Protein AF-0000000071563799 (afdb_homodimer)

Structure (mmCIF, N/CA/C/O backbone):
data_AF-0000000071563799-model_v1
#
loop_
_entity.id
_entity.type
_entity.pdbx_description
1 polymer 'Trans-aconitate methyltransferase'
#
loop_
_atom_site.group_PDB
_atom_site.id
_atom_site.type_symbol
_atom_site.label_atom_id
_atom_site.label_alt_id
_atom_site.label_comp_id
_atom_site.label_asym_id
_atom_site.label_entity_id
_atom_site.label_seq_id
_atom_site.pdbx_PDB_ins_code
_atom_site.Cartn_x
_atom_site.Cartn_y
_atom_site.Cartn_z
_atom_site.occupancy
_atom_site.B_iso_or_equiv
_atom_site.auth_seq_id
_atom_site.auth_comp_id
_atom_site.auth_asym_id
_atom_site.auth_atom_id
_atom_site.pdbx_PDB_model_num
ATOM 1 N N . MET A 1 1 ? 6.859 -12.648 21.109 1 22.45 1 MET A N 1
ATOM 2 C CA . MET A 1 1 ? 6.242 -11.336 21.266 1 22.45 1 MET A CA 1
ATOM 3 C C . MET A 1 1 ? 4.777 -11.367 20.828 1 22.45 1 MET A C 1
ATOM 5 O O . MET A 1 1 ? 4.457 -11.844 19.734 1 22.45 1 MET A O 1
ATOM 9 N N . ALA A 1 2 ? 3.803 -11.336 21.734 1 27.86 2 ALA A N 1
ATOM 10 C CA . ALA A 1 2 ? 2.375 -11.633 21.719 1 27.86 2 ALA A CA 1
ATOM 11 C C . ALA A 1 2 ? 1.639 -10.758 20.703 1 27.86 2 ALA A C 1
ATOM 13 O O . ALA A 1 2 ? 1.977 -9.586 20.531 1 27.86 2 ALA A O 1
ATOM 14 N N . TRP A 1 3 ? 1.151 -11.242 19.734 1 32.12 3 TRP A N 1
ATOM 15 C CA . TRP A 1 3 ? 0.024 -10.609 19.047 1 32.12 3 TRP A CA 1
ATOM 16 C C . TRP A 1 3 ? -0.767 -9.727 20.016 1 32.12 3 TRP A C 1
ATOM 18 O O . TRP A 1 3 ? -1.278 -10.211 21.031 1 32.12 3 TRP A O 1
ATOM 28 N N . ASP A 1 4 ? -0.313 -8.523 20.297 1 32.59 4 ASP A N 1
ATOM 29 C CA . ASP A 1 4 ? -1.043 -7.695 21.25 1 32.59 4 ASP A CA 1
ATOM 30 C C . ASP A 1 4 ? -2.455 -7.395 20.75 1 32.59 4 ASP A C 1
ATOM 32 O O . ASP A 1 4 ? -2.627 -6.695 19.75 1 32.59 4 ASP A O 1
ATOM 36 N N . PRO A 1 5 ? -3.4 -7.957 21.125 1 37.56 5 PRO A N 1
ATOM 37 C CA . PRO A 1 5 ? -4.82 -7.773 20.812 1 37.56 5 PRO A CA 1
ATOM 38 C C . PRO A 1 5 ? -5.234 -6.305 20.797 1 37.56 5 PRO A C 1
ATOM 40 O O . PRO A 1 5 ? -6.188 -5.938 20.094 1 37.56 5 PRO A O 1
ATOM 43 N N . ALA A 1 6 ? -4.668 -5.547 21.656 1 36.84 6 ALA A N 1
ATOM 44 C CA . ALA A 1 6 ? -5.129 -4.164 21.688 1 36.84 6 ALA A CA 1
ATOM 45 C C . ALA A 1 6 ? -4.91 -3.484 20.328 1 36.84 6 ALA A C 1
ATOM 47 O O . ALA A 1 6 ? -5.75 -2.701 19.875 1 36.84 6 ALA A O 1
ATOM 48 N N . ILE A 1 7 ? -3.756 -3.646 19.703 1 42.25 7 ILE A N 1
ATOM 49 C CA . ILE A 1 7 ? -3.537 -3.154 18.359 1 42.25 7 ILE A CA 1
ATOM 50 C C . ILE A 1 7 ? -4.551 -3.789 17.406 1 42.25 7 ILE A C 1
ATOM 52 O O . ILE A 1 7 ? -5.047 -3.131 16.484 1 42.25 7 ILE A O 1
ATOM 56 N N . TYR A 1 8 ? -4.98 -4.918 17.766 1 41.75 8 TYR A N 1
ATOM 57 C CA . TYR A 1 8 ? -5.957 -5.645 16.953 1 41.75 8 TYR A CA 1
ATOM 58 C C . TYR A 1 8 ? -7.309 -4.941 16.969 1 41.75 8 TYR A C 1
ATOM 60 O O . TYR A 1 8 ? -7.98 -4.859 15.945 1 41.75 8 TYR A O 1
ATOM 68 N N . SER A 1 9 ? -7.621 -4.445 18.125 1 43.47 9 SER A N 1
ATOM 69 C CA . SER A 1 9 ? -8.914 -3.771 18.156 1 43.47 9 SER A CA 1
ATOM 70 C C . SER A 1 9 ? -8.875 -2.482 17.344 1 43.47 9 SER A C 1
ATOM 72 O O . SER A 1 9 ? -9.875 -2.107 16.719 1 43.47 9 SER A O 1
ATOM 74 N N . ALA A 1 10 ? -7.812 -1.861 17.422 1 42.09 10 ALA A N 1
ATOM 75 C CA . ALA A 1 10 ? -7.648 -0.657 16.609 1 42.09 10 ALA A CA 1
ATOM 76 C C . ALA A 1 10 ? -7.703 -0.987 15.125 1 42.09 10 ALA A C 1
ATOM 78 O O . ALA A 1 10 ? -8.219 -0.2 14.328 1 42.09 10 ALA A O 1
ATOM 79 N N . PHE A 1 11 ? -7.383 -2.242 14.828 1 46.34 11 PHE A N 1
ATOM 80 C CA . PHE A 1 11 ? -7.387 -2.676 13.438 1 46.34 11 PHE A CA 1
ATOM 81 C C . PHE A 1 11 ? -8.805 -2.729 12.891 1 46.34 11 PHE A C 1
ATOM 83 O O . PHE A 1 11 ? -9.016 -2.613 11.68 1 46.34 11 PHE A O 1
ATOM 90 N N . ALA A 1 12 ? -9.648 -2.562 13.898 1 49.28 12 ALA A N 1
ATOM 91 C CA . ALA A 1 12 ? -11.039 -2.709 13.469 1 49.28 12 ALA A CA 1
ATOM 92 C C . ALA A 1 12 ? -11.602 -1.381 12.969 1 49.28 12 ALA A C 1
ATOM 94 O O . ALA A 1 12 ? -12.695 -1.338 12.398 1 49.28 12 ALA A O 1
ATOM 95 N N . GLN A 1 13 ? -10.68 -0.374 13.141 1 60.31 13 GLN A N 1
ATOM 96 C CA . GLN A 1 13 ? -11.234 0.886 12.656 1 60.31 13 GLN A CA 1
ATOM 97 C C . GLN A 1 13 ? -10.625 1.287 11.32 1 60.31 13 GLN A C 1
ATOM 99 O O . GLN A 1 13 ? -9.469 1.708 11.266 1 60.31 13 GLN A O 1
ATOM 104 N N . PRO A 1 14 ? -11.43 1.226 10.367 1 69.44 14 PRO A N 1
ATOM 105 C CA . PRO A 1 14 ? -10.93 1.485 9.016 1 69.44 14 PRO A CA 1
ATOM 106 C C . PRO A 1 14 ? -10.234 2.84 8.891 1 69.44 14 PRO A C 1
ATOM 108 O O . PRO A 1 14 ? -9.281 2.98 8.117 1 69.44 14 PRO A O 1
ATOM 111 N N . ARG A 1 15 ? -10.656 3.727 9.773 1 79.38 15 ARG A N 1
ATOM 112 C CA . ARG A 1 15 ? -10.102 5.07 9.672 1 79.38 15 ARG A CA 1
ATOM 113 C C . ARG A 1 15 ? -8.664 5.113 10.188 1 79.38 15 ARG A C 1
ATOM 115 O O . ARG A 1 15 ? -7.898 6.016 9.836 1 79.38 15 ARG A O 1
ATOM 122 N N . LEU A 1 16 ? -8.297 4.117 10.945 1 91.19 16 LEU A N 1
ATOM 123 C CA . LEU A 1 16 ? -6.984 4.113 11.594 1 91.19 16 LEU A CA 1
ATOM 124 C C . LEU A 1 16 ? -5.984 3.303 10.773 1 91.19 16 LEU A C 1
ATOM 126 O O . LEU A 1 16 ? -4.785 3.322 11.062 1 91.19 16 LEU A O 1
ATOM 130 N N . ARG A 1 17 ? -6.426 2.693 9.742 1 93.12 17 ARG A N 1
ATOM 131 C CA . ARG A 1 17 ? -5.609 1.717 9.031 1 93.12 17 ARG A CA 1
ATOM 132 C C . ARG A 1 17 ? -4.324 2.352 8.508 1 93.12 17 ARG A C 1
ATOM 134 O O . ARG A 1 17 ? -3.234 1.807 8.695 1 93.12 17 ARG A O 1
ATOM 141 N N . PRO A 1 18 ? -4.395 3.564 7.906 1 96.44 18 PRO A N 1
ATOM 142 C CA . PRO A 1 18 ? -3.137 4.133 7.422 1 96.44 18 PRO A CA 1
ATOM 143 C C . PRO A 1 18 ? -2.135 4.395 8.547 1 96.44 18 PRO A C 1
ATOM 145 O O . PRO A 1 18 ? -0.938 4.148 8.375 1 96.44 18 PRO A O 1
ATOM 148 N N . ALA A 1 19 ? -2.615 4.852 9.688 1 97 19 ALA A N 1
ATOM 149 C CA . ALA A 1 19 ? -1.74 5.102 10.828 1 97 19 ALA A CA 1
ATOM 150 C C . ALA A 1 19 ? -1.11 3.805 11.328 1 97 19 ALA A C 1
ATOM 152 O O . ALA A 1 19 ? 0.081 3.768 11.648 1 97 19 ALA A O 1
ATOM 153 N N . LEU A 1 20 ? -1.923 2.781 11.352 1 94.38 20 LEU A N 1
ATOM 154 C CA . LEU A 1 20 ? -1.441 1.488 11.828 1 94.38 20 LEU A CA 1
ATOM 155 C C . LEU A 1 20 ? -0.441 0.886 10.844 1 94.38 20 LEU A C 1
ATOM 157 O O . LEU A 1 20 ? 0.561 0.298 11.258 1 94.38 20 LEU A O 1
ATOM 161 N N . ASP A 1 21 ? -0.749 0.982 9.555 1 95.12 21 ASP A N 1
ATOM 162 C CA . ASP A 1 21 ? 0.187 0.522 8.531 1 95.12 21 ASP A CA 1
ATOM 163 C C . ASP A 1 21 ? 1.535 1.227 8.664 1 95.12 21 ASP A C 1
ATOM 165 O O . ASP A 1 21 ? 2.586 0.601 8.516 1 95.12 21 ASP A O 1
ATOM 169 N N . LEU A 1 22 ? 1.518 2.518 8.953 1 97.25 22 LEU A N 1
ATOM 170 C CA . LEU A 1 22 ? 2.74 3.291 9.148 1 97.25 22 LEU A CA 1
ATOM 171 C C . LEU A 1 22 ? 3.482 2.826 10.398 1 97.25 22 LEU A C 1
ATOM 173 O O . LEU A 1 22 ? 4.684 2.551 10.352 1 97.25 22 LEU A O 1
ATOM 177 N N . MET A 1 23 ? 2.771 2.705 11.484 1 95.62 23 MET A N 1
ATOM 178 C CA . MET A 1 23 ? 3.336 2.34 12.781 1 95.62 23 MET A CA 1
ATOM 179 C C . MET A 1 23 ? 4.004 0.97 12.719 1 95.62 23 MET A C 1
ATOM 181 O O . MET A 1 23 ? 5.043 0.752 13.344 1 95.62 23 MET A O 1
ATOM 185 N N . ALA A 1 24 ? 3.418 0.094 11.945 1 91.44 24 ALA A N 1
ATOM 186 C CA . ALA A 1 24 ? 3.895 -1.283 11.844 1 91.44 24 ALA A CA 1
ATOM 187 C C . ALA A 1 24 ? 5.301 -1.335 11.258 1 91.44 24 ALA A C 1
ATOM 189 O O . ALA A 1 24 ? 6.027 -2.314 11.445 1 91.44 24 ALA A O 1
ATOM 190 N N . ARG A 1 25 ? 5.691 -0.292 10.602 1 94.19 25 ARG A N 1
ATOM 191 C CA . ARG A 1 25 ? 6.977 -0.319 9.914 1 94.19 25 ARG A CA 1
ATOM 192 C C . ARG A 1 25 ? 8.055 0.363 10.742 1 94.19 25 ARG A C 1
ATOM 194 O O . ARG A 1 25 ? 9.219 0.402 10.344 1 94.19 25 ARG A O 1
ATOM 201 N N . ILE A 1 26 ? 7.684 0.846 11.867 1 94.88 26 ILE A N 1
ATOM 202 C CA . ILE A 1 26 ? 8.664 1.437 12.766 1 94.88 26 ILE A CA 1
ATOM 203 C C . ILE A 1 26 ? 9.352 0.338 13.578 1 94.88 26 ILE A C 1
ATOM 205 O O . ILE A 1 26 ? 8.719 -0.292 14.438 1 94.88 26 ILE A O 1
ATOM 209 N N . ASP A 1 27 ? 10.578 0.102 13.258 1 88.94 27 ASP A N 1
ATOM 210 C CA . ASP A 1 27 ? 11.344 -0.939 13.93 1 88.94 27 ASP A CA 1
ATOM 211 C C . ASP A 1 27 ? 12.188 -0.356 15.062 1 88.94 27 ASP A C 1
ATOM 213 O O . ASP A 1 27 ? 13.422 -0.395 15.008 1 88.94 27 ASP A O 1
ATOM 217 N N . LEU A 1 28 ? 11.656 0.282 15.961 1 92.06 28 LEU A N 1
ATOM 218 C CA . LEU A 1 28 ? 12.25 0.825 17.172 1 92.06 28 LEU A CA 1
ATOM 219 C C . LEU A 1 28 ? 11.406 0.488 18.391 1 92.06 28 LEU A C 1
ATOM 221 O O . LEU A 1 28 ? 10.344 1.079 18.609 1 92.06 28 LEU A O 1
ATOM 225 N N . ALA A 1 29 ? 11.836 -0.462 19.109 1 86.38 29 ALA A N 1
ATOM 226 C CA . ALA A 1 29 ? 11.047 -0.972 20.219 1 86.38 29 ALA A CA 1
ATOM 227 C C . ALA A 1 29 ? 11.156 -0.055 21.438 1 86.38 29 ALA A C 1
ATOM 229 O O . ALA A 1 29 ? 10.156 0.2 22.125 1 86.38 29 ALA A O 1
ATOM 230 N N . ASP A 1 30 ? 12.383 0.42 21.594 1 90.06 30 ASP A N 1
ATOM 231 C CA . ASP A 1 30 ? 12.617 1.243 22.766 1 90.06 30 ASP A CA 1
ATOM 232 C C . ASP A 1 30 ? 12.75 2.717 22.391 1 90.06 30 ASP A C 1
ATOM 234 O O . ASP A 1 30 ? 13.633 3.092 21.625 1 90.06 30 ASP A O 1
ATOM 238 N N . ALA A 1 31 ? 11.75 3.457 22.688 1 96.06 31 ALA A N 1
ATOM 239 C CA . ALA A 1 31 ? 11.766 4.902 22.5 1 96.06 31 ALA A CA 1
ATOM 240 C C . ALA A 1 31 ? 11.477 5.633 23.812 1 96.06 31 ALA A C 1
ATOM 242 O O . ALA A 1 31 ? 10.633 5.195 24.609 1 96.06 31 ALA A O 1
ATOM 243 N N . ARG A 1 32 ? 12.242 6.648 24.062 1 96.94 32 ARG A N 1
ATOM 244 C CA . ARG A 1 32 ? 12.039 7.441 25.266 1 96.94 32 ARG A CA 1
ATOM 245 C C . ARG A 1 32 ? 11.07 8.594 25.016 1 96.94 32 ARG A C 1
ATOM 247 O O . ARG A 1 32 ? 10.297 8.961 25.891 1 96.94 32 ARG A O 1
ATOM 254 N N . ARG A 1 33 ? 11.141 9.156 23.875 1 97.88 33 ARG A N 1
ATOM 255 C CA . ARG A 1 33 ? 10.297 10.289 23.516 1 97.88 33 ARG A CA 1
ATOM 256 C C . ARG A 1 33 ? 9.656 10.086 22.141 1 97.88 33 ARG A C 1
ATOM 258 O O . ARG A 1 33 ? 10.359 9.844 21.156 1 97.88 33 ARG A O 1
ATOM 265 N N . VAL A 1 34 ? 8.367 10.141 22.078 1 98.25 34 VAL A N 1
ATOM 266 C CA . VAL A 1 34 ? 7.582 9.992 20.859 1 98.25 34 VAL A CA 1
ATOM 267 C C . VAL A 1 34 ? 6.695 11.227 20.672 1 98.25 34 VAL A C 1
ATOM 269 O O . VAL A 1 34 ? 5.969 11.617 21.578 1 98.25 34 VAL A O 1
ATOM 272 N N . VAL A 1 35 ? 6.773 11.82 19.5 1 98.31 35 VAL A N 1
ATOM 273 C CA . VAL A 1 35 ? 5.93 12.969 19.203 1 98.31 35 VAL A CA 1
ATOM 274 C C . VAL A 1 35 ? 4.996 12.633 18.031 1 98.31 35 VAL A C 1
ATOM 276 O O . VAL A 1 35 ? 5.43 12.086 17.016 1 98.31 35 VAL A O 1
ATOM 279 N N . ASP A 1 36 ? 3.738 12.883 18.219 1 98.19 36 ASP A N 1
ATOM 280 C CA . ASP A 1 36 ? 2.711 12.828 17.188 1 98.19 36 ASP A CA 1
ATOM 281 C C . ASP A 1 36 ? 2.398 14.227 16.641 1 98.19 36 ASP A C 1
ATOM 283 O O . ASP A 1 36 ? 1.612 14.961 17.234 1 98.19 36 ASP A O 1
ATOM 287 N N . LEU A 1 37 ? 3.004 14.555 15.5 1 98 37 LEU A N 1
ATOM 288 C CA . LEU A 1 37 ? 2.854 15.883 14.906 1 98 37 LEU A CA 1
ATOM 289 C C . LEU A 1 37 ? 1.578 15.961 14.07 1 98 37 LEU A C 1
ATOM 291 O O . LEU A 1 37 ? 1.43 15.242 13.086 1 98 37 LEU A O 1
ATOM 295 N N . GLY A 1 38 ? 0.697 16.859 14.375 1 97.25 38 GLY A N 1
ATOM 296 C CA . GLY A 1 38 ? -0.647 16.859 13.82 1 97.25 38 GLY A CA 1
ATOM 297 C C . GLY A 1 38 ? -1.534 15.773 14.398 1 97.25 38 GLY A C 1
ATOM 298 O O . GLY A 1 38 ? -2.139 14.992 13.664 1 97.25 38 GLY A O 1
ATOM 299 N N . CYS A 1 39 ? -1.721 15.836 15.719 1 97.12 39 CYS A N 1
ATOM 300 C CA . CYS A 1 39 ? -2.285 14.695 16.438 1 97.12 39 CYS A CA 1
ATOM 301 C C . CYS A 1 39 ? -3.807 14.719 16.375 1 97.12 39 CYS A C 1
ATOM 303 O O . CYS A 1 39 ? -4.457 13.727 16.703 1 97.12 39 CYS A O 1
ATOM 305 N N . GLY A 1 40 ? -4.453 15.844 16 1 95.38 40 GLY A N 1
ATOM 306 C CA . GLY A 1 40 ? -5.906 15.938 16.016 1 95.38 40 GLY A CA 1
ATOM 307 C C . GLY A 1 40 ? -6.508 15.648 17.391 1 95.38 40 GLY A C 1
ATOM 308 O O . GLY A 1 40 ? -6.082 16.219 18.391 1 95.38 40 GLY A O 1
ATOM 309 N N . THR A 1 41 ? -7.48 14.805 17.422 1 94.56 41 THR A N 1
ATOM 310 C CA . THR A 1 41 ? -8.172 14.516 18.672 1 94.56 41 THR A CA 1
ATOM 311 C C . THR A 1 41 ? -7.422 13.453 19.469 1 94.56 41 THR A C 1
ATOM 313 O O . THR A 1 41 ? -7.957 12.906 20.438 1 94.56 41 THR A O 1
ATOM 316 N N . GLY A 1 42 ? -6.305 13.039 19.047 1 95.31 42 GLY A N 1
ATOM 317 C CA . GLY A 1 42 ? -5.398 12.234 19.844 1 95.31 42 GLY A CA 1
ATOM 318 C C . GLY A 1 42 ? -5.648 10.742 19.703 1 95.31 42 GLY A C 1
ATOM 319 O O . GLY A 1 42 ? -5.109 9.945 20.469 1 95.31 42 GLY A O 1
ATOM 320 N N . ASN A 1 43 ? -6.48 10.32 18.719 1 93.19 43 ASN A N 1
ATOM 321 C CA . ASN A 1 43 ? -6.785 8.906 18.562 1 93.19 43 ASN A CA 1
ATOM 322 C C . ASN A 1 43 ? -5.531 8.086 18.281 1 93.19 43 ASN A C 1
ATOM 324 O O . ASN A 1 43 ? -5.277 7.082 18.953 1 93.19 43 ASN A O 1
ATOM 328 N N . VAL A 1 44 ? -4.77 8.5 17.344 1 95.25 44 VAL A N 1
ATOM 329 C CA . VAL A 1 44 ? -3.549 7.785 16.984 1 95.25 44 VAL A CA 1
ATOM 330 C C . VAL A 1 44 ? -2.504 7.949 18.094 1 95.25 44 VAL A C 1
ATOM 332 O O . VAL A 1 44 ? -1.754 7.016 18.391 1 95.25 44 VAL A O 1
ATOM 335 N N . THR A 1 45 ? -2.484 9.102 18.75 1 96.62 45 THR A N 1
ATOM 336 C CA . THR A 1 45 ? -1.532 9.383 19.812 1 96.62 45 THR A CA 1
ATOM 337 C C . THR A 1 45 ? -1.674 8.367 20.953 1 96.62 45 THR A C 1
ATOM 339 O O . THR A 1 45 ? -0.675 7.898 21.5 1 96.62 45 THR A O 1
ATOM 342 N N . ARG A 1 46 ? -2.863 8.094 21.266 1 95 46 ARG A N 1
ATOM 343 C CA . ARG A 1 46 ? -3.117 7.137 22.344 1 95 46 ARG A CA 1
ATOM 344 C C . ARG A 1 46 ? -2.645 5.742 21.953 1 95 46 ARG A C 1
ATOM 346 O O . ARG A 1 46 ? -2.166 4.984 22.797 1 95 46 ARG A O 1
ATOM 353 N N . ILE A 1 47 ? -2.752 5.391 20.688 1 93.25 47 ILE A N 1
ATOM 354 C CA . ILE A 1 47 ? -2.258 4.105 20.219 1 93.25 47 ILE A CA 1
ATOM 355 C C . ILE A 1 47 ? -0.732 4.086 20.266 1 93.25 47 ILE A C 1
ATOM 357 O O . ILE A 1 47 ? -0.133 3.068 20.625 1 93.25 47 ILE A O 1
ATOM 361 N N . LEU A 1 48 ? -0.113 5.215 19.938 1 95.81 48 LEU A N 1
ATOM 362 C CA . LEU A 1 48 ? 1.334 5.328 20.078 1 95.81 48 LEU A CA 1
ATOM 363 C C . LEU A 1 48 ? 1.759 5.086 21.531 1 95.81 48 LEU A C 1
ATOM 365 O O . LEU A 1 48 ? 2.75 4.398 21.781 1 95.81 48 LEU A O 1
ATOM 369 N N . LYS A 1 49 ? 1.025 5.637 22.453 1 95.56 49 LYS A N 1
ATOM 370 C CA . LYS A 1 49 ? 1.323 5.469 23.875 1 95.56 49 LYS A CA 1
ATOM 371 C C . LYS A 1 49 ? 1.204 4.004 24.297 1 95.56 49 LYS A C 1
ATOM 373 O O . LYS A 1 49 ? 1.983 3.52 25.109 1 95.56 49 LYS A O 1
ATOM 378 N N . GLU A 1 50 ? 0.194 3.352 23.766 1 92.38 50 GLU A N 1
ATOM 379 C CA . GLU A 1 50 ? 0.029 1.934 24.062 1 92.38 50 GLU A CA 1
ATOM 380 C C . GLU A 1 50 ? 1.216 1.119 23.547 1 92.38 50 GLU A C 1
ATOM 382 O O . GLU A 1 50 ? 1.68 0.2 24.234 1 92.38 50 GLU A O 1
ATOM 387 N N . ARG A 1 51 ? 1.646 1.457 22.375 1 92.12 51 ARG A N 1
ATOM 388 C CA . ARG A 1 51 ? 2.758 0.717 21.797 1 92.12 51 ARG A CA 1
ATOM 389 C C . ARG A 1 51 ? 4.062 1.013 22.531 1 92.12 51 ARG A C 1
ATOM 391 O O . ARG A 1 51 ? 4.863 0.108 22.766 1 92.12 51 ARG A O 1
ATOM 398 N N . TRP A 1 52 ? 4.281 2.293 22.781 1 95.56 52 TRP A N 1
ATOM 399 C CA . TRP A 1 52 ? 5.457 2.713 23.547 1 95.56 52 TRP A CA 1
ATOM 400 C C . TRP A 1 52 ? 5.062 3.191 24.938 1 95.56 52 TRP A C 1
ATOM 402 O O . TRP A 1 52 ? 5.148 4.383 25.234 1 95.56 52 TRP A O 1
ATOM 412 N N . ALA A 1 53 ? 4.797 2.293 25.781 1 93.31 53 ALA A N 1
ATOM 413 C CA . ALA A 1 53 ? 4.133 2.531 27.062 1 93.31 53 ALA A CA 1
ATOM 414 C C . ALA A 1 53 ? 5.039 3.314 28.016 1 93.31 53 ALA A C 1
ATOM 416 O O . ALA A 1 53 ? 4.559 4.105 28.828 1 93.31 53 ALA A O 1
ATOM 417 N N . ASP A 1 54 ? 6.273 3.098 27.891 1 95.31 54 ASP A N 1
ATOM 418 C CA . ASP A 1 54 ? 7.203 3.719 28.828 1 95.31 54 ASP A CA 1
ATOM 419 C C . ASP A 1 54 ? 7.711 5.055 28.297 1 95.31 54 ASP A C 1
ATOM 421 O O . ASP A 1 54 ? 8.414 5.781 29 1 95.31 54 ASP A O 1
ATOM 425 N N . ALA A 1 55 ? 7.371 5.391 27.109 1 96.88 55 ALA A N 1
ATOM 426 C CA . ALA A 1 55 ? 7.855 6.617 26.469 1 96.88 55 ALA A CA 1
ATOM 427 C C . ALA A 1 55 ? 7.039 7.824 26.922 1 96.88 55 ALA A C 1
ATOM 429 O O . ALA A 1 55 ? 5.891 7.684 27.344 1 96.88 55 ALA A O 1
ATOM 430 N N . ASP A 1 56 ? 7.727 8.945 26.969 1 97.44 56 ASP A N 1
ATOM 431 C CA . ASP A 1 56 ? 7.012 10.219 27 1 97.44 56 ASP A CA 1
ATOM 432 C C . ASP A 1 56 ? 6.395 10.531 25.641 1 97.44 56 ASP A C 1
ATOM 434 O O . ASP A 1 56 ? 7.105 10.898 24.703 1 97.44 56 ASP A O 1
ATOM 438 N N . VAL A 1 57 ? 5.07 10.336 25.547 1 97.75 57 VAL A N 1
ATOM 439 C CA . VAL A 1 57 ? 4.367 10.555 24.281 1 97.75 57 VAL A CA 1
ATOM 440 C C . VAL A 1 57 ? 3.668 11.906 24.297 1 97.75 57 VAL A C 1
ATOM 442 O O . VAL A 1 57 ? 2.904 12.211 25.219 1 97.75 57 VAL A O 1
ATOM 445 N N . ILE A 1 58 ? 3.934 12.727 23.25 1 97.5 58 ILE A N 1
ATOM 446 C CA . ILE A 1 58 ? 3.383 14.078 23.172 1 97.5 58 ILE A CA 1
ATOM 447 C C . ILE A 1 58 ? 2.635 14.242 21.844 1 97.5 58 ILE A C 1
ATOM 449 O O . ILE A 1 58 ? 3.164 13.922 20.781 1 97.5 58 ILE A O 1
ATOM 453 N N . GLY A 1 59 ? 1.408 14.664 21.938 1 97.75 59 GLY A N 1
ATOM 454 C CA . GLY A 1 59 ? 0.667 15.094 20.766 1 97.75 59 GLY A CA 1
ATOM 455 C C . GLY A 1 59 ? 0.732 16.594 20.531 1 97.75 59 GLY A C 1
ATOM 456 O O . GLY A 1 59 ? 0.55 17.375 21.453 1 97.75 59 GLY A O 1
ATOM 457 N N . ILE A 1 60 ? 1.028 16.984 19.297 1 97.5 60 ILE A N 1
ATOM 458 C CA . ILE A 1 60 ? 1.105 18.406 18.938 1 97.5 60 ILE A CA 1
ATOM 459 C C . ILE A 1 60 ? 0.071 18.719 17.859 1 97.5 60 ILE A C 1
ATOM 461 O O . ILE A 1 60 ? -0.034 18 16.859 1 97.5 60 ILE A O 1
ATOM 465 N N . ASP A 1 61 ? -0.692 19.719 18.062 1 97.12 61 ASP A N 1
ATOM 466 C CA . ASP A 1 61 ? -1.637 20.188 17.062 1 97.12 61 ASP A CA 1
ATOM 467 C C . ASP A 1 61 ? -1.84 21.703 17.188 1 97.12 61 ASP A C 1
ATOM 469 O O . ASP A 1 61 ? -1.689 22.266 18.266 1 97.12 61 ASP A O 1
ATOM 473 N N . SER A 1 62 ? -2.18 22.281 16.062 1 95.44 62 SER A N 1
ATOM 474 C CA . SER A 1 62 ? -2.344 23.719 16.047 1 95.44 62 SER A CA 1
ATOM 475 C C . SER A 1 62 ? -3.746 24.125 16.5 1 95.44 62 SER A C 1
ATOM 477 O O . SER A 1 62 ? -3.998 25.297 16.797 1 95.44 62 SER A O 1
ATOM 479 N N . SER A 1 63 ? -4.703 23.234 16.547 1 94 63 SER A N 1
ATOM 480 C CA . SER A 1 63 ? -6.098 23.531 16.844 1 94 63 SER A CA 1
ATOM 481 C C . SER A 1 63 ? -6.395 23.328 18.328 1 94 63 SER A C 1
ATOM 483 O O . SER A 1 63 ? -6.445 22.203 18.812 1 94 63 SER A O 1
ATOM 485 N N . PRO A 1 64 ? -6.711 24.422 19.062 1 94.5 64 PRO A N 1
ATOM 4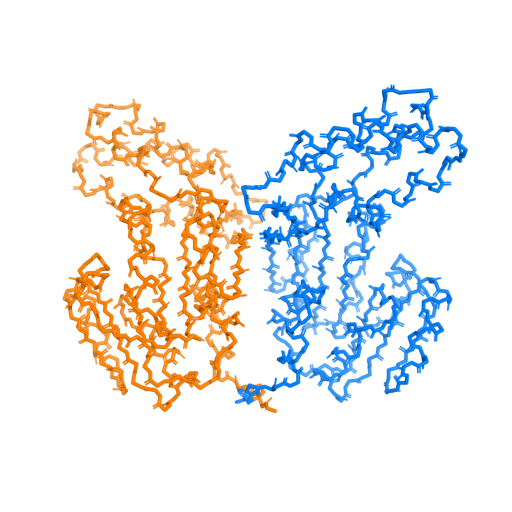86 C CA . PRO A 1 64 ? -7.07 24.266 20.469 1 94.5 64 PRO A CA 1
ATOM 487 C C . PRO A 1 64 ? -8.297 23.391 20.672 1 94.5 64 PRO A C 1
ATOM 489 O O . PRO A 1 64 ? -8.383 22.656 21.656 1 94.5 64 PRO A O 1
ATOM 492 N N . GLU A 1 65 ? -9.195 23.484 19.734 1 93.69 65 GLU A N 1
ATOM 493 C CA . GLU A 1 65 ? -10.414 22.688 19.828 1 93.69 65 GLU A CA 1
ATOM 494 C C . GLU A 1 65 ? -10.102 21.203 19.75 1 93.69 65 GLU A C 1
ATOM 496 O O . GLU A 1 65 ? -10.648 20.391 20.516 1 93.69 65 GLU A O 1
ATOM 501 N N . MET A 1 66 ? -9.305 20.812 18.828 1 93.81 66 MET A N 1
ATOM 502 C CA . MET A 1 66 ? -8.883 19.422 18.703 1 93.81 66 MET A CA 1
ATOM 503 C C . MET A 1 66 ? -8.188 18.938 19.984 1 93.81 66 MET A C 1
ATOM 505 O O . MET A 1 66 ? -8.453 17.844 20.469 1 93.81 66 MET A O 1
ATOM 509 N N . LEU A 1 67 ? -7.352 19.797 20.516 1 95.44 67 LEU A N 1
ATOM 510 C CA . LEU A 1 67 ? -6.57 19.422 21.688 1 95.44 67 LEU A CA 1
ATOM 511 C C . LEU A 1 67 ? -7.469 19.281 22.906 1 95.44 67 LEU A C 1
ATOM 513 O O . LEU A 1 67 ? -7.215 18.438 23.781 1 95.44 67 LEU A O 1
ATOM 517 N N . MET A 1 68 ? -8.453 20.141 22.984 1 94.88 68 MET A N 1
ATOM 518 C CA . MET A 1 68 ? -9.406 20 24.078 1 94.88 68 MET A CA 1
ATOM 519 C C . MET A 1 68 ? -10.086 18.641 24.047 1 94.88 68 MET A C 1
ATOM 521 O O . MET A 1 68 ? -10.188 17.969 25.078 1 94.88 68 MET A O 1
ATOM 525 N N . THR A 1 69 ? -10.484 18.281 22.844 1 94.25 69 THR A N 1
ATOM 526 C CA . THR A 1 69 ? -11.102 16.969 22.672 1 94.25 69 THR A CA 1
ATOM 527 C C . THR A 1 69 ? -10.117 15.859 23.016 1 94.25 69 THR A C 1
ATOM 529 O O . THR A 1 69 ? -10.484 14.875 23.656 1 94.25 69 THR A O 1
ATOM 532 N N . ALA A 1 70 ? -8.922 15.977 22.625 1 94.31 70 ALA A N 1
ATOM 533 C CA . ALA A 1 70 ? -7.887 14.984 22.891 1 94.31 70 ALA A CA 1
ATOM 534 C C . ALA A 1 70 ? -7.684 14.812 24.406 1 94.31 70 ALA A C 1
ATOM 536 O O . ALA A 1 70 ? -7.602 13.68 24.891 1 94.31 70 ALA A O 1
ATOM 537 N N . ARG A 1 71 ? -7.641 15.891 25.094 1 94.12 71 ARG A N 1
ATOM 538 C CA . ARG A 1 71 ? -7.414 15.875 26.547 1 94.12 71 ARG A CA 1
ATOM 539 C C . ARG A 1 71 ? -8.594 15.258 27.281 1 94.12 71 ARG A C 1
ATOM 541 O O . ARG A 1 71 ? -8.422 14.602 28.312 1 94.12 71 ARG A O 1
ATOM 548 N N . ASP A 1 72 ? -9.727 15.445 26.703 1 91.19 72 ASP A N 1
ATOM 549 C CA . ASP A 1 72 ? -10.945 14.945 27.328 1 91.19 72 ASP A CA 1
ATOM 550 C C . ASP A 1 72 ? -10.945 13.422 27.375 1 91.19 72 ASP A C 1
ATOM 552 O O . ASP A 1 72 ? -11.609 12.828 28.234 1 91.19 72 ASP A O 1
ATOM 556 N N . HIS A 1 73 ? -10.312 12.82 26.469 1 89.12 73 HIS A N 1
ATOM 557 C CA . HIS A 1 73 ? -10.258 11.367 26.469 1 89.12 73 HIS A CA 1
ATOM 558 C C . HIS A 1 73 ? -9.383 10.844 27.594 1 89.12 73 HIS A C 1
ATOM 560 O O . HIS A 1 73 ? -9.453 9.664 27.953 1 89.12 73 HIS A O 1
ATOM 566 N N . GLY A 1 74 ? -8.492 11.727 28.172 1 78.5 74 GLY A N 1
ATOM 567 C CA . GLY A 1 74 ? -7.645 11.336 29.281 1 78.5 74 GLY A CA 1
ATOM 568 C C . GLY A 1 74 ? -6.438 10.516 28.859 1 78.5 74 GLY A C 1
ATOM 569 O O . GLY A 1 74 ? -6.082 10.492 27.672 1 78.5 74 GLY A O 1
ATOM 570 N N . GLY A 1 75 ? -5.762 10 29.859 1 79.38 75 GLY A N 1
ATOM 571 C CA . GLY A 1 75 ? -4.605 9.156 29.625 1 79.38 75 GLY A CA 1
ATOM 572 C C . GLY A 1 75 ? -3.289 9.836 29.953 1 79.38 75 GLY A C 1
ATOM 573 O O . GLY A 1 75 ? -3.273 10.945 30.484 1 79.38 75 GLY A O 1
ATOM 574 N N . ALA A 1 76 ? -2.238 9.102 29.688 1 88.81 76 ALA A N 1
ATOM 575 C CA . ALA A 1 76 ? -0.893 9.508 30.078 1 88.81 76 ALA A CA 1
ATOM 576 C C . ALA A 1 76 ? -0.177 10.227 28.938 1 88.81 76 ALA A C 1
ATOM 578 O O . ALA A 1 76 ? 1.054 10.211 28.875 1 88.81 76 ALA A O 1
ATOM 579 N N . VAL A 1 77 ? -0.962 10.797 28.062 1 94.31 77 VAL A N 1
ATOM 580 C CA . VAL A 1 77 ? -0.375 11.523 26.938 1 94.31 77 VAL A CA 1
ATOM 581 C C . VAL A 1 77 ? -0.437 13.023 27.203 1 94.31 77 VAL A C 1
ATOM 583 O O . VAL A 1 77 ? -1.436 13.531 27.734 1 94.31 77 VAL A O 1
ATOM 586 N N . ARG A 1 78 ? 0.625 13.734 26.906 1 95.25 78 ARG A N 1
ATOM 587 C CA . ARG A 1 78 ? 0.634 15.195 26.953 1 95.25 78 ARG A CA 1
ATOM 588 C C . ARG A 1 78 ? 0.302 15.789 25.594 1 95.25 78 ARG A C 1
ATOM 590 O O . ARG A 1 78 ? 0.745 15.281 24.562 1 95.25 78 ARG A O 1
ATOM 597 N N . TYR A 1 79 ? -0.512 16.812 25.656 1 97.19 79 TYR A N 1
ATOM 598 C CA . TYR A 1 79 ? -0.883 17.5 24.438 1 97.19 79 TYR A CA 1
ATOM 599 C C . TYR A 1 79 ? -0.43 18.969 24.469 1 97.19 79 TYR A C 1
ATOM 601 O O . TYR A 1 79 ? -0.669 19.656 25.469 1 97.19 79 TYR A O 1
ATOM 609 N N . LEU A 1 80 ? 0.234 19.375 23.438 1 96.19 80 LEU A N 1
ATOM 610 C CA . LEU A 1 80 ? 0.761 20.734 23.359 1 96.19 80 LEU A CA 1
ATOM 611 C C . LEU A 1 80 ? 0.297 21.438 22.078 1 96.19 80 LEU A C 1
ATOM 613 O O . LEU A 1 80 ? 0.249 20.812 21.016 1 96.19 80 LEU A O 1
ATOM 617 N N . GLU A 1 81 ? -0.03 22.672 22.234 1 96.44 81 GLU A N 1
ATOM 618 C CA . GLU A 1 81 ? -0.394 23.453 21.062 1 96.44 81 GLU A CA 1
ATOM 619 C C . GLU A 1 81 ? 0.843 23.859 20.266 1 96.44 81 GLU A C 1
ATOM 621 O O . GLU A 1 81 ? 1.817 24.359 20.844 1 96.44 81 GLU A O 1
ATOM 626 N N . GLY A 1 82 ? 0.872 23.641 18.969 1 94.94 82 GLY A N 1
ATOM 627 C CA . GLY A 1 82 ? 1.951 23.969 18.047 1 94.94 82 GLY A CA 1
ATOM 628 C C . GLY A 1 82 ? 1.708 23.469 16.641 1 94.94 82 GLY A C 1
ATOM 629 O O . GLY A 1 82 ? 0.72 22.781 16.375 1 94.94 82 GLY A O 1
ATOM 630 N N . ASP A 1 83 ? 2.539 23.953 15.711 1 92.06 83 ASP A N 1
ATOM 631 C CA . ASP A 1 83 ? 2.438 23.469 14.336 1 92.06 83 ASP A CA 1
ATOM 632 C C . ASP A 1 83 ? 3.736 22.797 13.891 1 92.06 83 ASP A C 1
ATOM 634 O O . ASP A 1 83 ? 4.762 22.922 14.562 1 92.06 83 ASP A O 1
ATOM 638 N N . ALA A 1 84 ? 3.66 22.078 12.828 1 90.12 84 ALA A N 1
ATOM 639 C CA . ALA A 1 84 ? 4.77 21.281 12.336 1 90.12 84 ALA A CA 1
ATOM 640 C C . ALA A 1 84 ? 5.957 22.156 11.945 1 90.12 84 ALA A C 1
ATOM 642 O O . ALA A 1 84 ? 7.109 21.797 12.195 1 90.12 84 ALA A O 1
ATOM 643 N N . ALA A 1 85 ? 5.672 23.25 11.344 1 90.25 85 ALA A N 1
ATOM 644 C CA . ALA A 1 85 ? 6.742 24.156 10.93 1 90.25 85 ALA A CA 1
ATOM 645 C C . ALA A 1 85 ? 7.504 24.688 12.133 1 90.25 85 ALA A C 1
ATOM 647 O O . ALA A 1 85 ? 8.734 24.719 12.133 1 90.25 85 ALA A O 1
ATOM 648 N N . GLY A 1 86 ? 6.746 25.109 13.109 1 91.69 86 GLY A N 1
ATOM 649 C CA . GLY A 1 86 ? 7.371 25.562 14.344 1 91.69 86 GLY A CA 1
ATOM 650 C C . GLY A 1 86 ? 8.18 24.484 15.039 1 91.69 86 GLY A C 1
ATOM 651 O O . GLY A 1 86 ? 9.273 24.75 15.547 1 91.69 86 GLY A O 1
ATOM 652 N N . TRP A 1 87 ? 7.617 23.328 15.07 1 91.81 87 TRP A N 1
ATOM 653 C CA . TRP A 1 87 ? 8.32 22.219 15.703 1 91.81 87 TRP A CA 1
ATOM 654 C C . TRP A 1 87 ? 9.625 21.906 14.969 1 91.81 87 TRP A C 1
ATOM 656 O O . TRP A 1 87 ? 10.633 21.578 15.602 1 91.81 87 TRP A O 1
ATOM 666 N N . ALA A 1 88 ? 9.602 21.953 13.711 1 90.5 88 ALA A N 1
ATOM 667 C CA . ALA A 1 88 ? 10.797 21.703 12.898 1 90.5 88 ALA A CA 1
ATOM 668 C C . ALA A 1 88 ? 11.914 22.672 13.273 1 90.5 88 ALA A C 1
ATOM 670 O O . ALA A 1 88 ? 13.086 22.297 13.281 1 90.5 88 ALA A O 1
ATOM 671 N N . GLU A 1 89 ? 11.547 23.875 13.625 1 91.94 89 GLU A N 1
ATOM 672 C CA . GLU A 1 89 ? 12.531 24.906 13.914 1 91.94 89 GLU A CA 1
ATOM 673 C C . GLU A 1 89 ? 13.008 24.828 15.359 1 91.94 89 GLU A C 1
ATOM 675 O O . GLU A 1 89 ? 14.195 25.031 15.641 1 91.94 89 GLU A O 1
ATOM 680 N N . ASN A 1 90 ? 12.062 24.422 16.25 1 91.25 90 ASN A N 1
ATOM 681 C CA . ASN A 1 90 ? 12.406 24.656 17.656 1 91.25 90 ASN A CA 1
ATOM 682 C C . ASN A 1 90 ? 12.117 23.422 18.5 1 91.25 90 ASN A C 1
ATOM 684 O O . ASN A 1 90 ? 12.312 23.438 19.719 1 91.25 90 ASN A O 1
ATOM 688 N N . GLY A 1 91 ? 11.656 22.469 17.906 1 90.19 91 GLY A N 1
ATOM 689 C CA . GLY A 1 91 ? 11.32 21.281 18.672 1 90.19 91 GLY A CA 1
ATOM 690 C C . GLY A 1 91 ? 12.531 20.594 19.281 1 90.19 91 GLY A C 1
ATOM 691 O O . GLY A 1 91 ? 13.664 20.844 18.859 1 90.19 91 GLY A O 1
ATOM 692 N N . GLY A 1 92 ? 12.344 19.812 20.312 1 91.56 92 GLY A N 1
ATOM 693 C CA . GLY A 1 92 ? 13.398 19.016 20.906 1 91.56 92 GLY A CA 1
ATOM 694 C C . GLY A 1 92 ? 13.672 17.719 20.156 1 91.56 92 GLY A C 1
ATOM 695 O O . GLY A 1 92 ? 12.945 17.391 19.219 1 91.56 92 GLY A O 1
ATOM 696 N N . GLU A 1 93 ? 14.75 17.125 20.594 1 96.06 93 GLU A N 1
ATOM 697 C CA . GLU A 1 93 ? 15.117 15.844 20 1 96.06 93 GLU A CA 1
ATOM 698 C C . GLU A 1 93 ? 14.148 14.742 20.406 1 96.06 93 GLU A C 1
ATOM 700 O O . GLU A 1 93 ? 13.742 14.672 21.578 1 96.06 93 GLU A O 1
ATOM 705 N N . VAL A 1 94 ? 13.82 13.914 19.469 1 97.88 94 VAL A N 1
ATOM 706 C CA . VAL A 1 94 ? 12.859 12.852 19.75 1 97.88 94 VAL A CA 1
ATOM 707 C C . VAL A 1 94 ? 13.352 11.547 19.141 1 97.88 94 VAL A C 1
ATOM 709 O O . VAL A 1 94 ? 14.133 11.555 18.188 1 97.88 94 VAL A O 1
ATOM 712 N N . ASP A 1 95 ? 12.914 10.406 19.719 1 98.56 95 ASP A N 1
ATOM 713 C CA . ASP A 1 95 ? 13.281 9.102 19.188 1 98.56 95 ASP A CA 1
ATOM 714 C C . ASP A 1 95 ? 12.383 8.727 18 1 98.56 95 ASP A C 1
ATOM 716 O O . ASP A 1 95 ? 12.844 8.133 17.031 1 98.56 95 ASP A O 1
ATOM 720 N N . ILE A 1 96 ? 11.094 9.031 18.141 1 98.69 96 ILE A N 1
ATOM 721 C CA . ILE A 1 96 ? 10.133 8.789 17.062 1 98.69 96 ILE A CA 1
ATOM 722 C C . ILE A 1 96 ? 9.328 10.055 16.797 1 98.69 96 ILE A C 1
ATOM 724 O O . ILE A 1 96 ? 8.648 10.57 17.688 1 98.69 96 ILE A O 1
ATOM 728 N N . LEU A 1 97 ? 9.477 10.594 15.633 1 98.69 97 LEU A N 1
ATOM 729 C CA . LEU A 1 97 ? 8.625 11.664 15.125 1 98.69 97 LEU A CA 1
ATOM 730 C C . LEU A 1 97 ? 7.594 11.125 14.141 1 98.69 97 LEU A C 1
ATOM 732 O O . LEU A 1 97 ? 7.945 10.742 13.016 1 98.69 97 LEU A O 1
ATOM 736 N N . PHE A 1 98 ? 6.375 11.086 14.586 1 98.62 98 PHE A N 1
ATOM 737 C CA . PHE A 1 98 ? 5.262 10.477 13.867 1 98.62 98 PHE A CA 1
ATOM 738 C C . PHE A 1 98 ? 4.301 11.547 13.359 1 98.62 98 PHE A C 1
ATOM 740 O O . PHE A 1 98 ? 3.949 12.477 14.086 1 98.62 98 PHE A O 1
ATOM 747 N N . SER A 1 99 ? 3.936 11.492 12.086 1 98.69 99 SER A N 1
ATOM 748 C CA . SER A 1 99 ? 2.926 12.391 11.531 1 98.69 99 SER A CA 1
ATOM 749 C C . SER A 1 99 ? 2.031 11.664 10.531 1 98.69 99 SER A C 1
ATOM 751 O O . SER A 1 99 ? 2.51 11.172 9.508 1 98.69 99 SER A O 1
ATOM 753 N N . ASN A 1 100 ? 0.818 11.625 10.828 1 97.88 100 ASN A N 1
ATOM 754 C CA . ASN A 1 100 ? -0.167 10.938 10 1 97.88 100 ASN A CA 1
ATOM 755 C C . ASN A 1 100 ? -1.256 11.891 9.516 1 97.88 100 ASN A C 1
ATOM 757 O O . ASN A 1 100 ? -2.08 12.352 10.312 1 97.88 100 ASN A O 1
ATOM 761 N N . ALA A 1 101 ? -1.23 12.141 8.172 1 95.81 101 ALA A N 1
ATOM 762 C CA . ALA A 1 101 ? -2.264 12.938 7.516 1 95.81 101 ALA A CA 1
ATOM 763 C C . ALA A 1 101 ? -2.291 14.359 8.055 1 95.81 101 ALA A C 1
ATOM 765 O O . ALA A 1 101 ? -3.359 14.891 8.375 1 95.81 101 ALA A O 1
ATOM 766 N N . ALA A 1 102 ? -1.15 14.984 8.125 1 96.25 102 ALA A N 1
ATOM 767 C CA . ALA A 1 102 ? -1.08 16.344 8.664 1 96.25 102 ALA A CA 1
ATOM 768 C C . ALA A 1 102 ? -0.185 17.234 7.805 1 96.25 102 ALA A C 1
ATOM 770 O O . ALA A 1 102 ? -0.547 18.359 7.488 1 96.25 102 ALA A O 1
ATOM 771 N N . LEU A 1 103 ? 0.932 16.688 7.312 1 97.5 103 LEU A N 1
ATOM 772 C CA . LEU A 1 103 ? 1.965 17.516 6.699 1 97.5 103 LEU A CA 1
ATOM 773 C C . LEU A 1 103 ? 1.576 17.906 5.277 1 97.5 103 LEU A C 1
ATOM 775 O O . LEU A 1 103 ? 2.148 18.844 4.711 1 97.5 103 LEU A O 1
ATOM 779 N N . HIS A 1 104 ? 0.572 17.203 4.703 1 95.38 104 HIS A N 1
ATOM 780 C CA . HIS A 1 104 ? 0.142 17.516 3.344 1 95.38 104 HIS A CA 1
ATOM 781 C C . HIS A 1 104 ? -0.542 18.875 3.279 1 95.38 104 HIS A C 1
ATOM 783 O O . HIS A 1 104 ? -0.764 19.406 2.191 1 95.38 104 HIS A O 1
ATOM 789 N N . TRP A 1 105 ? -0.807 19.484 4.387 1 91.62 105 TRP A N 1
ATOM 790 C CA . TRP A 1 105 ? -1.439 20.797 4.434 1 91.62 105 TRP A CA 1
ATOM 791 C C . TRP A 1 105 ? -0.396 21.906 4.352 1 91.62 105 TRP A C 1
ATOM 793 O O . TRP A 1 105 ? -0.742 23.094 4.254 1 91.62 105 TRP A O 1
ATOM 803 N N . LEU A 1 106 ? 0.82 21.516 4.426 1 93.12 106 LEU A N 1
ATOM 804 C CA . LEU A 1 106 ? 1.908 22.484 4.449 1 93.12 106 LEU A CA 1
ATOM 805 C C . LEU A 1 106 ? 2.67 22.484 3.129 1 93.12 106 LEU A C 1
ATOM 807 O O . LEU A 1 106 ? 2.883 21.422 2.533 1 93.12 106 LEU A O 1
ATOM 811 N N . ASP A 1 107 ? 3.123 23.656 2.75 1 93.31 107 ASP A N 1
ATOM 812 C CA . ASP A 1 107 ? 4.023 23.781 1.609 1 93.31 107 ASP A CA 1
ATOM 813 C C . ASP A 1 107 ? 5.484 23.656 2.045 1 93.31 107 ASP A C 1
ATOM 815 O O . ASP A 1 107 ? 5.77 23.484 3.23 1 93.31 107 ASP A O 1
ATOM 819 N N . GLY A 1 108 ? 6.363 23.672 1.086 1 95.81 108 GLY A N 1
ATOM 820 C CA . GLY A 1 108 ? 7.789 23.781 1.349 1 95.81 108 GLY A CA 1
ATOM 821 C C . GLY A 1 108 ? 8.391 22.531 1.956 1 95.81 108 GLY A C 1
ATOM 822 O O . GLY A 1 108 ? 9.156 22.609 2.918 1 95.81 108 GLY A O 1
ATOM 823 N N . HIS A 1 109 ? 7.941 21.344 1.454 1 97.56 109 HIS A N 1
ATOM 824 C CA . HIS A 1 109 ? 8.445 20.078 1.982 1 97.56 109 HIS A CA 1
ATOM 825 C C . HIS A 1 109 ? 9.961 19.969 1.801 1 97.56 109 HIS A C 1
ATOM 827 O O . HIS A 1 109 ? 10.633 19.312 2.596 1 97.56 109 HIS A O 1
ATOM 833 N N . ASP A 1 110 ? 10.523 20.641 0.805 1 97.31 110 ASP A N 1
ATOM 834 C CA . ASP A 1 110 ? 11.961 20.578 0.528 1 97.31 110 ASP A CA 1
ATOM 835 C C . ASP A 1 110 ? 12.766 21.125 1.707 1 97.31 110 ASP A C 1
ATOM 837 O O . ASP A 1 110 ? 13.891 20.672 1.945 1 97.31 110 ASP A O 1
ATOM 841 N N . SER A 1 111 ? 12.188 22.031 2.451 1 96.62 111 SER A N 1
ATOM 842 C CA . SER A 1 111 ? 12.836 22.594 3.635 1 96.62 111 SER A CA 1
ATOM 843 C C . SER A 1 111 ? 12.312 21.938 4.91 1 96.62 111 SER A C 1
ATOM 845 O O . SER A 1 111 ? 13.07 21.703 5.852 1 96.62 111 SER A O 1
ATOM 847 N N . LEU A 1 112 ? 11.055 21.594 4.941 1 97.62 112 LEU A N 1
ATOM 848 C CA . LEU A 1 112 ? 10.383 21.094 6.141 1 97.62 112 LEU A CA 1
ATOM 849 C C . LEU A 1 112 ? 10.93 19.734 6.543 1 97.62 112 LEU A C 1
ATOM 851 O O . LEU A 1 112 ? 11.289 19.516 7.699 1 97.62 112 LEU A O 1
ATOM 855 N N . PHE A 1 113 ? 11.031 18.781 5.637 1 98.12 113 PHE A N 1
ATOM 856 C CA . PHE A 1 113 ? 11.336 17.391 5.957 1 98.12 113 PHE A CA 1
ATOM 857 C C . PHE A 1 113 ? 12.766 17.25 6.473 1 98.12 113 PHE A C 1
ATOM 859 O O . PHE A 1 113 ? 13.008 16.594 7.48 1 98.12 113 PHE A O 1
ATOM 866 N N . PRO A 1 114 ? 13.781 17.938 5.801 1 97 114 PRO A N 1
ATOM 867 C CA . PRO A 1 114 ? 15.125 17.891 6.379 1 97 114 PRO A CA 1
ATOM 868 C C . PRO A 1 114 ? 15.18 18.469 7.793 1 97 114 PRO A C 1
ATOM 870 O O . PRO A 1 114 ? 15.859 17.922 8.664 1 97 114 PRO A O 1
ATOM 873 N N . LYS A 1 115 ? 14.453 19.5 8.047 1 97.31 115 LYS A N 1
ATOM 874 C CA . LYS A 1 115 ? 14.43 20.109 9.375 1 97.31 115 LYS A CA 1
ATOM 875 C C . LYS A 1 115 ? 13.781 19.172 10.391 1 97.31 115 LYS A C 1
ATOM 877 O O . LYS A 1 115 ? 14.234 19.078 11.539 1 97.31 115 LYS A O 1
ATOM 882 N N . LEU A 1 116 ? 12.711 18.531 9.977 1 98 116 LEU A N 1
ATOM 883 C CA . LEU A 1 116 ? 12.078 17.547 10.852 1 98 116 LEU A CA 1
ATOM 884 C C . LEU A 1 116 ? 13.047 16.406 11.172 1 98 116 LEU A C 1
ATOM 886 O O . LEU A 1 116 ? 13.125 15.953 12.312 1 98 116 LEU A O 1
ATOM 890 N N . MET A 1 117 ? 13.773 15.938 10.164 1 97.69 117 MET A N 1
ATOM 891 C CA . MET A 1 117 ? 14.742 14.859 10.359 1 97.69 117 MET A CA 1
ATOM 892 C C . MET A 1 117 ? 15.836 15.281 11.328 1 97.69 117 MET A C 1
ATOM 894 O O . MET A 1 117 ? 16.328 14.461 12.102 1 97.69 117 MET A O 1
ATOM 898 N N . GLU A 1 118 ? 16.141 16.562 11.336 1 96.94 118 GLU A N 1
ATOM 899 C CA . GLU A 1 118 ? 17.156 17.078 12.258 1 96.94 118 GLU A CA 1
ATOM 900 C C . GLU A 1 118 ? 16.703 16.953 13.703 1 96.94 118 GLU A C 1
ATOM 902 O O . GLU A 1 118 ? 17.531 16.844 14.617 1 96.94 118 GLU A O 1
ATOM 907 N N . ARG A 1 119 ? 15.406 16.906 13.906 1 97.44 119 ARG A N 1
ATOM 908 C CA . ARG A 1 119 ? 14.852 16.828 15.25 1 97.44 119 ARG A CA 1
ATOM 909 C C . ARG A 1 119 ? 14.852 15.383 15.758 1 97.44 119 ARG A C 1
ATOM 911 O O . ARG A 1 119 ? 14.617 15.141 16.953 1 97.44 119 ARG A O 1
ATOM 918 N N . VAL A 1 120 ? 15.109 14.469 14.891 1 98.06 120 VAL A N 1
ATOM 919 C CA . VAL A 1 120 ? 15.117 13.055 15.258 1 98.06 120 VAL A CA 1
ATOM 920 C C . VAL A 1 120 ? 16.5 12.672 15.789 1 98.06 120 VAL A C 1
ATOM 922 O O . VAL A 1 120 ? 17.516 13.07 15.219 1 98.06 120 VAL A O 1
ATOM 925 N N . SER A 1 121 ? 16.547 11.938 16.922 1 97.62 121 SER A N 1
ATOM 926 C CA . SER A 1 121 ? 17.812 11.484 17.5 1 97.62 121 SER A CA 1
ATOM 927 C C . SER A 1 121 ? 18.484 10.453 16.594 1 97.62 121 SER A C 1
ATOM 929 O O . SER A 1 121 ? 17.844 9.852 15.734 1 97.62 121 SER A O 1
ATOM 931 N N . SER A 1 122 ? 19.812 10.328 16.812 1 96.81 122 SER A N 1
ATOM 932 C CA . SER A 1 122 ? 20.516 9.266 16.109 1 96.81 122 SER A CA 1
ATOM 933 C C . SER A 1 122 ? 19.875 7.902 16.391 1 96.81 122 SER A C 1
ATOM 935 O O . SER A 1 122 ? 19.594 7.566 17.547 1 96.81 122 SER A O 1
ATOM 937 N N . GLY A 1 123 ? 19.641 7.199 15.312 1 96.88 123 GLY A N 1
ATOM 938 C CA . GLY A 1 123 ? 19 5.902 15.445 1 96.88 123 GLY A CA 1
ATOM 939 C C . GLY A 1 123 ? 17.484 5.992 15.578 1 96.88 123 GLY A C 1
ATOM 940 O O . GLY A 1 123 ? 16.797 4.977 15.531 1 96.88 123 GLY A O 1
ATOM 941 N N . GLY A 1 124 ? 17.016 7.25 15.742 1 98.25 124 GLY A N 1
ATOM 942 C CA . GLY A 1 124 ? 15.578 7.469 15.82 1 98.25 124 GLY A CA 1
ATOM 943 C C . GLY A 1 124 ? 14.891 7.406 14.477 1 98.25 124 GLY A C 1
ATOM 944 O O . GLY A 1 124 ? 15.523 7.137 13.453 1 98.25 124 GLY A O 1
ATOM 945 N N . VAL A 1 125 ? 13.531 7.684 14.484 1 98.5 125 VAL A N 1
ATOM 946 C CA . VAL A 1 125 ? 12.75 7.426 13.273 1 98.5 125 VAL A CA 1
ATOM 947 C C . VAL A 1 125 ? 11.836 8.609 12.984 1 98.5 125 VAL A C 1
ATOM 949 O O . VAL A 1 125 ? 11.18 9.133 13.891 1 98.5 125 VAL A O 1
ATOM 952 N N . LEU A 1 126 ? 11.867 9.047 11.742 1 98.75 126 LEU A N 1
ATOM 953 C CA . LEU A 1 126 ? 10.82 9.891 11.172 1 98.75 126 LEU A CA 1
ATOM 954 C C . LEU A 1 126 ? 9.812 9.055 10.391 1 98.75 126 LEU A C 1
ATOM 956 O O . LEU A 1 126 ? 10.18 8.367 9.438 1 98.75 126 LEU A O 1
ATOM 960 N N . ALA A 1 127 ? 8.539 9.008 10.82 1 98.81 127 ALA A N 1
ATOM 961 C CA . ALA A 1 127 ? 7.465 8.258 10.156 1 98.81 127 ALA A CA 1
ATOM 962 C C . ALA A 1 127 ? 6.332 9.188 9.734 1 98.81 127 ALA A C 1
ATOM 964 O O . ALA A 1 127 ? 5.703 9.836 10.578 1 98.81 127 ALA A O 1
ATOM 965 N N . VAL A 1 128 ? 6.066 9.188 8.398 1 98.88 128 VAL A N 1
ATOM 966 C CA . VAL A 1 128 ? 5.102 10.148 7.879 1 98.88 128 VAL A CA 1
ATOM 967 C C . VAL A 1 128 ? 4.164 9.453 6.895 1 98.88 128 VAL A C 1
ATOM 969 O O . VAL A 1 128 ? 4.605 8.648 6.07 1 98.88 128 VAL A O 1
ATOM 972 N N . GLN A 1 129 ? 2.928 9.711 7.004 1 98.75 129 GLN A N 1
ATOM 973 C CA . GLN A 1 129 ? 1.919 9.312 6.031 1 98.75 129 GLN A CA 1
ATOM 974 C C . GLN A 1 129 ? 1.074 10.5 5.59 1 98.75 129 GLN A C 1
ATOM 976 O O . GLN A 1 129 ? 0.667 11.32 6.414 1 98.75 129 GLN A O 1
ATOM 981 N N . MET A 1 130 ? 0.874 10.641 4.262 1 98.12 130 MET A N 1
ATOM 982 C CA . MET A 1 130 ? 0.079 11.727 3.691 1 98.12 130 MET A CA 1
ATOM 983 C C . MET A 1 130 ? -0.814 11.211 2.566 1 98.12 130 MET A C 1
ATOM 985 O O . MET A 1 130 ? -0.406 10.344 1.791 1 98.12 130 MET A O 1
ATOM 989 N N . PRO A 1 131 ? -2.018 11.758 2.486 1 96.62 131 PRO A N 1
ATOM 990 C CA . PRO A 1 131 ? -2.74 11.508 1.236 1 96.62 131 PRO A CA 1
ATOM 991 C C . PRO A 1 131 ? -1.934 11.898 0 1 96.62 131 PRO A C 1
ATOM 993 O O . PRO A 1 131 ? -1.229 12.914 0.015 1 96.62 131 PRO A O 1
ATOM 996 N N . HIS A 1 132 ? -1.876 11.109 -0.971 1 97.62 132 HIS A N 1
ATOM 997 C CA . HIS A 1 132 ? -1.251 11.367 -2.264 1 97.62 132 HIS A CA 1
ATOM 998 C C . HIS A 1 132 ? -2.195 11.016 -3.41 1 97.62 132 HIS A C 1
ATOM 1000 O O . HIS A 1 132 ? -1.843 10.242 -4.297 1 97.62 132 HIS A O 1
ATOM 1006 N N . ASN A 1 133 ? -3.355 11.695 -3.436 1 95.38 133 ASN A N 1
ATOM 1007 C CA . ASN A 1 133 ? -4.465 11.312 -4.305 1 95.38 133 ASN A CA 1
ATOM 1008 C C . ASN A 1 133 ? -4.77 12.398 -5.332 1 95.38 133 ASN A C 1
ATOM 1010 O O . ASN A 1 133 ? -5.809 12.359 -5.992 1 95.38 133 ASN A O 1
ATOM 1014 N N . HIS A 1 134 ? -3.891 13.336 -5.609 1 92 134 HIS A N 1
ATOM 10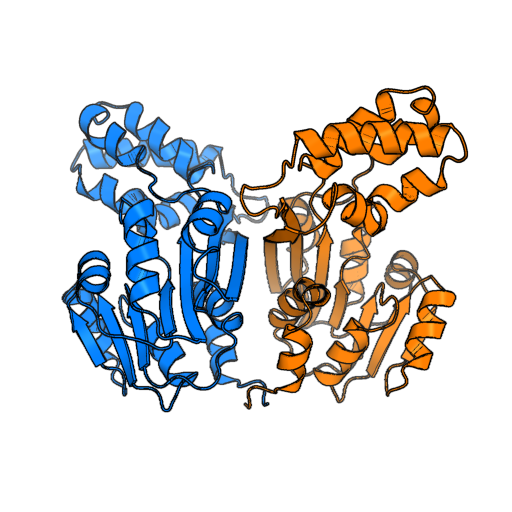15 C CA . HIS A 1 134 ? -4.172 14.523 -6.406 1 92 134 HIS A CA 1
ATOM 1016 C C . HIS A 1 134 ? -4.324 14.18 -7.883 1 92 134 HIS A C 1
ATOM 1018 O O . HIS A 1 134 ? -4.898 14.953 -8.648 1 92 134 HIS A O 1
ATOM 1024 N N . TYR A 1 135 ? -3.912 13.008 -8.305 1 92.75 135 TYR A N 1
ATOM 1025 C CA . TYR A 1 135 ? -4.004 12.625 -9.711 1 92.75 135 TYR A CA 1
ATOM 1026 C C . TYR A 1 135 ? -5.301 11.875 -9.992 1 92.75 135 TYR A C 1
ATOM 1028 O O . TYR A 1 135 ? -5.672 11.68 -11.148 1 92.75 135 TYR A O 1
ATOM 1036 N N . ALA A 1 136 ? -5.957 11.469 -8.984 1 96.31 136 ALA A N 1
ATOM 1037 C CA . ALA A 1 136 ? -7.195 10.703 -9.141 1 96.31 136 ALA A CA 1
ATOM 1038 C C . ALA A 1 136 ? -8.344 11.617 -9.57 1 96.31 136 ALA A C 1
ATOM 1040 O O . ALA A 1 136 ? -8.32 12.82 -9.32 1 96.31 136 ALA A O 1
ATOM 1041 N N . ALA A 1 137 ? -9.352 11.047 -10.102 1 97.12 137 ALA A N 1
ATOM 1042 C CA . ALA A 1 137 ? -10.5 11.789 -10.625 1 97.12 137 ALA A CA 1
ATOM 1043 C C . ALA A 1 137 ? -11.156 12.617 -9.531 1 97.12 137 ALA A C 1
ATOM 1045 O O . ALA A 1 137 ? -11.594 13.75 -9.773 1 97.12 137 ALA A O 1
ATOM 1046 N N . SER A 1 138 ? -11.242 12.094 -8.32 1 96.12 138 SER A N 1
ATOM 1047 C CA . SER A 1 138 ? -11.883 12.812 -7.223 1 96.12 138 SER A CA 1
ATOM 1048 C C . SER A 1 138 ? -11.25 14.18 -7.02 1 96.12 138 SER A C 1
ATOM 1050 O O . SER A 1 138 ? -11.93 15.133 -6.617 1 96.12 138 SER A O 1
ATOM 1052 N N . HIS A 1 139 ? -9.945 14.305 -7.328 1 95.56 139 HIS A N 1
ATOM 1053 C CA . HIS A 1 139 ? -9.219 15.547 -7.074 1 95.56 139 HIS A CA 1
ATOM 1054 C C . HIS A 1 139 ? -9.062 16.359 -8.352 1 95.56 139 HIS A C 1
ATOM 1056 O O . HIS A 1 139 ? -9.188 17.594 -8.336 1 95.56 139 HIS A O 1
ATOM 1062 N N . THR A 1 140 ? -8.875 15.664 -9.508 1 96.69 140 THR A N 1
ATOM 1063 C CA . THR A 1 140 ? -8.789 16.422 -10.75 1 96.69 140 THR A CA 1
ATOM 1064 C C . THR A 1 140 ? -10.117 17.109 -11.055 1 96.69 140 THR A C 1
ATOM 1066 O O . THR A 1 140 ? -10.133 18.219 -11.594 1 96.69 140 THR A O 1
ATOM 1069 N N . ILE A 1 141 ? -11.172 16.5 -10.695 1 97.62 141 ILE A N 1
ATOM 1070 C CA . ILE A 1 141 ? -12.508 17.047 -10.898 1 97.62 141 ILE A CA 1
ATOM 1071 C C . ILE A 1 141 ? -12.703 18.281 -10.023 1 97.62 141 ILE A C 1
ATOM 1073 O O . ILE A 1 141 ? -13.414 19.219 -10.398 1 97.62 141 ILE A O 1
ATOM 1077 N N . MET A 1 142 ? -12.078 18.359 -8.805 1 96.56 142 MET A N 1
ATOM 1078 C CA . MET A 1 142 ? -12.125 19.562 -7.969 1 96.56 142 MET A CA 1
ATOM 1079 C C . MET A 1 142 ? -11.625 20.781 -8.734 1 96.56 142 MET A C 1
ATOM 1081 O O . MET A 1 142 ? -12.258 21.828 -8.719 1 96.56 142 MET A O 1
ATOM 1085 N N . ALA A 1 143 ? -10.5 20.531 -9.398 1 95.44 143 ALA A N 1
ATOM 1086 C CA . ALA A 1 143 ? -9.93 21.625 -10.18 1 95.44 143 ALA A CA 1
ATOM 1087 C C . ALA A 1 143 ? -10.836 22.016 -11.344 1 95.44 143 ALA A C 1
ATOM 1089 O O . ALA A 1 143 ? -11.016 23.188 -11.641 1 95.44 143 ALA A O 1
ATOM 1090 N N . GLU A 1 144 ? -11.375 21.031 -12.008 1 97 144 GLU A N 1
ATOM 1091 C CA . GLU A 1 144 ? -12.281 21.266 -13.125 1 97 144 GLU A CA 1
ATOM 1092 C C . GLU A 1 144 ? -13.523 22.047 -12.68 1 97 144 GLU A C 1
ATOM 1094 O O . GLU A 1 144 ? -13.914 23.016 -13.32 1 97 144 GLU A O 1
ATOM 1099 N N . ALA A 1 145 ? -14.102 21.578 -11.609 1 97.88 145 ALA A N 1
ATOM 1100 C CA . ALA A 1 145 ? -15.297 22.234 -11.086 1 97.88 145 ALA A CA 1
ATOM 1101 C C . ALA A 1 145 ? -14.984 23.641 -10.617 1 97.88 145 ALA A C 1
ATOM 1103 O O . ALA A 1 145 ? -15.797 24.562 -10.773 1 97.88 145 ALA A O 1
ATOM 1104 N N . ALA A 1 146 ? -13.867 23.828 -10.016 1 97.31 146 ALA A N 1
ATOM 1105 C CA . ALA A 1 146 ? -13.438 25.141 -9.516 1 97.31 146 ALA A CA 1
ATOM 1106 C C . ALA A 1 146 ? -13.312 26.156 -10.656 1 97.31 146 ALA A C 1
ATOM 1108 O O . ALA A 1 146 ? -13.523 27.344 -10.453 1 97.31 146 ALA A O 1
ATOM 1109 N N . SER A 1 147 ? -13.102 25.656 -11.82 1 96.31 147 SER A N 1
ATOM 1110 C CA . SER A 1 147 ? -12.883 26.531 -12.961 1 96.31 147 SER A CA 1
ATOM 1111 C C . SER A 1 147 ? -14.164 26.719 -13.766 1 96.31 147 SER A C 1
ATOM 1113 O O . SER A 1 147 ? -14.219 27.547 -14.68 1 96.31 147 SER A O 1
ATOM 1115 N N . ALA A 1 148 ? -15.195 26.062 -13.477 1 96.25 148 ALA A N 1
ATOM 1116 C CA . ALA A 1 148 ? -16.375 25.953 -14.336 1 96.25 148 ALA A CA 1
ATOM 1117 C C . ALA A 1 148 ? -17.469 26.922 -13.898 1 96.25 148 ALA A C 1
ATOM 1119 O O . ALA A 1 148 ? -18.594 26.875 -14.398 1 96.25 148 ALA A O 1
ATOM 1120 N N . GLY A 1 149 ? -17.25 27.859 -13.023 1 96.25 149 GLY A N 1
ATOM 1121 C CA . GLY A 1 149 ? -18.297 28.75 -12.531 1 96.25 149 GLY A CA 1
ATOM 1122 C C . GLY A 1 149 ? -17.766 30.125 -12.156 1 96.25 149 GLY A C 1
ATOM 1123 O O . GLY A 1 149 ? -16.594 30.422 -12.375 1 96.25 149 GLY A O 1
ATOM 1124 N N . PRO A 1 150 ? -18.719 30.953 -11.672 1 97.06 150 PRO A N 1
ATOM 1125 C CA . PRO A 1 150 ? -18.328 32.312 -11.312 1 97.06 150 PRO A CA 1
ATOM 1126 C C . PRO A 1 150 ? -17.344 32.375 -10.148 1 97.06 150 PRO A C 1
ATOM 1128 O O . PRO A 1 150 ? -16.734 33.406 -9.898 1 97.06 150 PRO A O 1
ATOM 1131 N N . TRP A 1 151 ? -17.156 31.188 -9.516 1 97.56 151 TRP A N 1
ATOM 1132 C CA . TRP A 1 151 ? -16.266 31.094 -8.367 1 97.56 151 TRP A CA 1
ATOM 1133 C C . TRP A 1 151 ? -14.828 30.812 -8.82 1 97.56 151 TRP A C 1
ATOM 1135 O O . TRP A 1 151 ? -13.938 30.625 -7.992 1 97.56 151 TRP A O 1
ATOM 1145 N N . ALA A 1 152 ? -14.555 30.828 -10.039 1 97.38 152 ALA A N 1
ATOM 1146 C CA . ALA A 1 152 ? -13.305 30.328 -10.609 1 97.38 152 ALA A CA 1
ATOM 1147 C C . ALA A 1 152 ? -12.109 31.125 -10.102 1 97.38 152 ALA A C 1
ATOM 1149 O O . ALA A 1 152 ? -11.055 30.562 -9.797 1 97.38 152 ALA A O 1
ATOM 1150 N N . GLU A 1 153 ? -12.258 32.375 -9.992 1 96.25 153 GLU A N 1
ATOM 1151 C CA . GLU A 1 153 ? -11.141 33.219 -9.586 1 96.25 153 GLU A CA 1
ATOM 1152 C C . GLU A 1 153 ? -10.703 32.938 -8.156 1 96.25 153 GLU A C 1
ATOM 1154 O O . GLU A 1 153 ? -9.516 33 -7.84 1 96.25 153 GLU A O 1
ATOM 1159 N N . VAL A 1 154 ? -11.656 32.562 -7.324 1 96.88 154 VAL A N 1
ATOM 1160 C CA . VAL A 1 154 ? -11.375 32.344 -5.914 1 96.88 154 VAL A CA 1
ATOM 1161 C C . VAL A 1 154 ? -10.93 30.891 -5.707 1 96.88 154 VAL A C 1
ATOM 1163 O O . VAL A 1 154 ? -9.938 30.641 -5.016 1 96.88 154 VAL A O 1
ATOM 1166 N N . LEU A 1 155 ? -11.57 29.938 -6.34 1 97.56 155 LEU A N 1
ATOM 1167 C CA . LEU A 1 155 ? -11.375 28.531 -6.023 1 97.56 155 LEU A CA 1
ATOM 1168 C C . LEU A 1 155 ? -10.281 27.922 -6.895 1 97.56 155 LEU A C 1
ATOM 1170 O O . LEU A 1 155 ? -9.656 26.938 -6.508 1 97.56 155 LEU A O 1
ATOM 1174 N N . GLY A 1 156 ? -10.062 28.438 -8.055 1 95.5 156 GLY A N 1
ATOM 1175 C CA . GLY A 1 156 ? -9.094 27.891 -8.992 1 95.5 156 GLY A CA 1
ATOM 1176 C C . GLY A 1 156 ? -7.734 27.641 -8.367 1 95.5 156 GLY A C 1
ATOM 1177 O O . GLY A 1 156 ? -7.258 26.516 -8.328 1 95.5 156 GLY A O 1
ATOM 1178 N N . PRO A 1 157 ? -7.145 28.703 -7.844 1 93.75 157 PRO A N 1
ATOM 1179 C CA . PRO A 1 157 ? -5.812 28.547 -7.25 1 93.75 157 PRO A CA 1
ATOM 1180 C C . PRO A 1 157 ? -5.805 27.594 -6.062 1 93.75 157 PRO A C 1
ATOM 1182 O O . PRO A 1 157 ? -4.82 26.875 -5.848 1 93.75 157 PRO A O 1
ATOM 1185 N N . LEU A 1 158 ? -6.883 27.531 -5.297 1 93.38 158 LEU A N 1
ATOM 1186 C CA . LEU A 1 158 ? -6.969 26.656 -4.133 1 93.38 158 LEU A CA 1
ATOM 1187 C C . LEU A 1 158 ? -7.055 25.188 -4.559 1 93.38 158 LEU A C 1
ATOM 1189 O O . LEU A 1 158 ? -6.43 24.328 -3.945 1 93.38 158 LEU A O 1
ATOM 1193 N N . ALA A 1 159 ? -7.766 24.953 -5.625 1 93.12 159 ALA A N 1
ATOM 1194 C CA . ALA A 1 159 ? -7.988 23.578 -6.098 1 93.12 159 ALA A CA 1
ATOM 1195 C C . ALA A 1 159 ? -6.734 23.016 -6.754 1 93.12 159 ALA A C 1
ATOM 1197 O O . ALA A 1 159 ? -6.574 21.797 -6.859 1 93.12 159 ALA A O 1
ATOM 1198 N N . ALA A 1 160 ? -5.852 23.859 -7.145 1 88.38 160 ALA A N 1
ATOM 1199 C CA . ALA A 1 160 ? -4.645 23.453 -7.855 1 88.38 160 ALA A CA 1
ATOM 1200 C C . ALA A 1 160 ? -3.508 23.156 -6.879 1 88.38 160 ALA A C 1
ATOM 1202 O O . ALA A 1 160 ? -2.477 22.609 -7.266 1 88.38 160 ALA A O 1
ATOM 1203 N N . ARG A 1 161 ? -3.711 23.438 -5.656 1 87.5 161 ARG A N 1
ATOM 1204 C CA . ARG A 1 161 ? -2.633 23.312 -4.68 1 87.5 161 ARG A CA 1
ATOM 1205 C C . ARG A 1 161 ? -2.475 21.875 -4.207 1 87.5 161 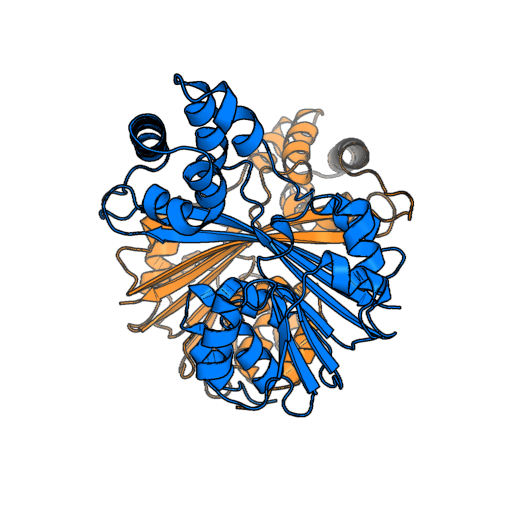ARG A C 1
ATOM 1207 O O . ARG A 1 161 ? -3.391 21.312 -3.607 1 87.5 161 ARG A O 1
ATOM 1214 N N . PHE A 1 162 ? -1.282 21.297 -4.504 1 88.44 162 PHE A N 1
ATOM 1215 C CA . PHE A 1 162 ? -0.905 19.969 -4 1 88.44 162 PHE A CA 1
ATOM 1216 C C . PHE A 1 162 ? 0.566 19.953 -3.604 1 88.44 162 PHE A C 1
ATOM 1218 O O . PHE A 1 162 ? 1.434 19.656 -4.434 1 88.44 162 PHE A O 1
ATOM 1225 N N . PRO A 1 163 ? 0.805 20.094 -2.375 1 93.06 163 PRO A N 1
ATOM 1226 C CA . PRO A 1 163 ? 2.191 20.266 -1.933 1 93.06 163 PRO A CA 1
ATOM 1227 C C . PRO A 1 163 ? 2.955 18.938 -1.87 1 93.06 163 PRO A C 1
ATOM 1229 O O . PRO A 1 163 ? 4.184 18.938 -1.754 1 93.06 163 PRO A O 1
ATOM 1232 N N . VAL A 1 164 ? 2.295 17.812 -1.924 1 97.25 164 VAL A N 1
ATOM 1233 C CA . VAL A 1 164 ? 2.953 16.531 -1.722 1 97.25 164 VAL A CA 1
ATOM 1234 C C . VAL A 1 164 ? 3.654 16.094 -3.008 1 97.25 164 VAL A C 1
ATOM 1236 O O . VAL A 1 164 ? 3.027 16.016 -4.07 1 97.25 164 VAL A O 1
ATOM 1239 N N . GLY A 1 165 ? 4.961 15.844 -2.906 1 97.19 165 GLY A N 1
ATOM 1240 C CA . GLY A 1 165 ? 5.762 15.414 -4.039 1 97.19 165 GLY A CA 1
ATOM 1241 C C . GLY A 1 165 ? 5.691 13.914 -4.289 1 97.19 165 GLY A C 1
ATOM 1242 O O . GLY A 1 165 ? 5.008 13.195 -3.561 1 97.19 165 GLY A O 1
ATOM 1243 N N . GLU A 1 166 ? 6.359 13.531 -5.348 1 97.25 166 GLU A N 1
ATOM 1244 C CA . GLU A 1 166 ? 6.484 12.109 -5.66 1 97.25 166 GLU A CA 1
ATOM 1245 C C . GLU A 1 166 ? 7.355 11.391 -4.633 1 97.25 166 GLU A C 1
ATOM 1247 O O . GLU A 1 166 ? 8.164 12.023 -3.947 1 97.25 166 GLU A O 1
ATOM 1252 N N . PRO A 1 167 ? 7.207 10.086 -4.531 1 98.38 167 PRO A N 1
ATOM 1253 C CA . PRO A 1 167 ? 8.039 9.32 -3.598 1 98.38 167 PRO A CA 1
ATOM 1254 C C . PRO A 1 167 ? 9.531 9.602 -3.762 1 98.38 167 PRO A C 1
ATOM 1256 O O . PRO A 1 167 ? 10.25 9.734 -2.77 1 98.38 167 PRO A O 1
ATOM 1259 N N . SER A 1 168 ? 10.023 9.727 -4.984 1 97.75 168 SER A N 1
ATOM 1260 C CA . SER A 1 168 ? 11.445 9.938 -5.238 1 97.75 168 SER A CA 1
ATOM 1261 C C . SER A 1 168 ? 11.906 11.281 -4.68 1 97.75 168 SER A C 1
ATOM 1263 O O . SER A 1 168 ? 13.062 11.422 -4.27 1 97.75 168 SER A O 1
ATOM 1265 N N . PHE A 1 169 ? 11.023 12.242 -4.66 1 97.88 169 PHE A N 1
ATOM 1266 C CA . PHE A 1 169 ? 11.312 13.547 -4.074 1 97.88 169 PHE A CA 1
ATOM 1267 C C . PHE A 1 169 ? 11.703 13.398 -2.607 1 97.88 169 PHE A C 1
ATOM 1269 O O . PHE A 1 169 ? 12.711 13.969 -2.168 1 97.88 169 PHE A O 1
ATOM 1276 N N . TYR A 1 170 ? 10.992 12.641 -1.874 1 98.56 170 TYR A N 1
ATOM 1277 C CA . TYR A 1 170 ? 11.242 12.477 -0.446 1 98.56 170 TYR A CA 1
ATOM 1278 C C . TYR A 1 170 ? 12.461 11.594 -0.203 1 98.56 170 TYR A C 1
ATOM 1280 O O . TYR A 1 170 ? 13.188 11.781 0.772 1 98.56 170 TYR A O 1
ATOM 1288 N N . TYR A 1 171 ? 12.633 10.562 -1.105 1 98.31 171 TYR A N 1
ATOM 1289 C CA . TYR A 1 171 ? 13.883 9.812 -1.044 1 98.31 171 TYR A CA 1
ATOM 1290 C C . TYR A 1 171 ? 15.086 10.742 -1.123 1 98.31 171 TYR A C 1
ATOM 1292 O O . TYR A 1 171 ? 16 10.664 -0.298 1 98.31 171 TYR A O 1
ATOM 1300 N N . ASP A 1 172 ? 15.047 11.625 -2.076 1 97.31 172 ASP A N 1
ATOM 1301 C CA . ASP A 1 172 ? 16.172 12.531 -2.303 1 97.31 172 ASP A CA 1
ATOM 1302 C C . ASP A 1 172 ? 16.375 13.453 -1.104 1 97.31 172 ASP A C 1
ATOM 1304 O O . ASP A 1 172 ? 17.516 13.828 -0.793 1 97.31 172 ASP A O 1
ATOM 1308 N N . LEU A 1 173 ? 15.328 13.789 -0.438 1 97.25 173 LEU A N 1
ATOM 1309 C CA . LEU A 1 173 ? 15.414 14.703 0.697 1 97.25 173 LEU A CA 1
ATOM 1310 C C . LEU A 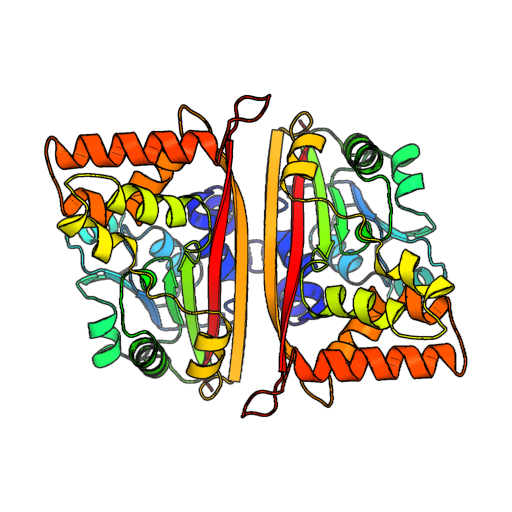1 173 ? 16 14 1.918 1 97.25 173 LEU A C 1
ATOM 1312 O O . LEU A 1 173 ? 16.719 14.617 2.707 1 97.25 173 LEU A O 1
ATOM 1316 N N . LEU A 1 174 ? 15.711 12.672 2.074 1 97.69 174 LEU A N 1
ATOM 1317 C CA . LEU A 1 174 ? 15.914 12.062 3.385 1 97.69 174 LEU A CA 1
ATOM 1318 C C . LEU A 1 174 ? 17.047 11.039 3.338 1 97.69 174 LEU A C 1
ATOM 1320 O O . LEU A 1 174 ? 17.609 10.695 4.375 1 97.69 174 LEU A O 1
ATOM 1324 N N . ALA A 1 175 ? 17.328 10.523 2.174 1 95.31 175 ALA A N 1
ATOM 1325 C CA . ALA A 1 175 ? 18.219 9.375 2.033 1 95.31 175 ALA A CA 1
ATOM 1326 C C . ALA A 1 175 ? 19.594 9.664 2.623 1 95.31 175 ALA A C 1
ATOM 1328 O O . ALA A 1 175 ? 20.172 8.836 3.334 1 95.31 175 ALA A O 1
ATOM 1329 N N . ALA A 1 176 ? 20.109 10.844 2.402 1 93.06 176 ALA A N 1
ATOM 1330 C CA . ALA A 1 176 ? 21.469 11.188 2.82 1 93.06 176 ALA A CA 1
ATOM 1331 C C . ALA A 1 176 ? 21.578 11.25 4.34 1 93.06 176 ALA A C 1
ATOM 1333 O O . ALA A 1 176 ? 22.672 11.133 4.898 1 93.06 176 ALA A O 1
ATOM 1334 N N . HIS A 1 177 ? 20.438 11.336 5.004 1 94.75 177 HIS A N 1
ATOM 1335 C CA . HIS A 1 177 ? 20.422 11.477 6.457 1 94.75 177 HIS A CA 1
ATOM 1336 C C . HIS A 1 177 ? 19.922 10.203 7.125 1 94.75 177 HIS A C 1
ATOM 1338 O O . HIS A 1 177 ? 19.703 10.172 8.336 1 94.75 177 HIS A O 1
ATOM 1344 N N . SER A 1 178 ? 19.75 9.203 6.363 1 96.38 178 SER A N 1
ATOM 1345 C CA . SER A 1 178 ? 19.078 8.016 6.879 1 96.38 178 SER A CA 1
ATOM 1346 C C . SER A 1 178 ? 19.969 6.781 6.758 1 96.38 178 SER A C 1
ATOM 1348 O O . SER A 1 178 ? 20.625 6.582 5.73 1 96.38 178 SER A O 1
ATOM 1350 N N . SER A 1 179 ? 20.047 5.988 7.84 1 95.5 179 SER A N 1
ATOM 1351 C CA . SER A 1 179 ? 20.688 4.672 7.758 1 95.5 179 SER A CA 1
ATOM 1352 C C . SER A 1 179 ? 19.797 3.678 7.023 1 95.5 179 SER A C 1
ATOM 1354 O O . SER A 1 179 ? 20.281 2.701 6.453 1 95.5 179 SER A O 1
ATOM 1356 N N . HIS A 1 180 ? 18.516 3.947 7.129 1 94.12 180 HIS A N 1
ATOM 1357 C CA . HIS A 1 180 ? 17.5 3.158 6.438 1 94.12 180 HIS A CA 1
ATOM 1358 C C . HIS A 1 180 ? 16.312 4.023 6.027 1 94.12 180 HIS A C 1
ATOM 1360 O O . HIS A 1 180 ? 15.891 4.898 6.785 1 94.12 180 HIS A O 1
ATOM 1366 N N . ILE A 1 181 ? 15.812 3.791 4.844 1 96.25 181 ILE A N 1
ATOM 1367 C CA . ILE A 1 181 ? 14.656 4.539 4.359 1 96.25 181 ILE A CA 1
ATOM 1368 C C . ILE A 1 181 ? 13.688 3.592 3.654 1 96.25 181 ILE A C 1
ATOM 1370 O O . ILE A 1 181 ? 14.109 2.752 2.854 1 96.25 181 ILE A O 1
ATOM 1374 N N . ASP A 1 182 ? 12.445 3.625 4.059 1 96.94 182 ASP A N 1
ATOM 1375 C CA . ASP A 1 182 ? 11.344 2.857 3.496 1 96.94 182 ASP A CA 1
ATOM 1376 C C . ASP A 1 182 ? 10.211 3.777 3.033 1 96.94 182 ASP A C 1
ATOM 1378 O O . ASP A 1 182 ? 9.555 4.422 3.854 1 96.94 182 ASP A O 1
ATOM 1382 N N . ILE A 1 183 ? 10.031 3.867 1.729 1 98.5 183 ILE A N 1
ATOM 1383 C CA . ILE A 1 183 ? 8.969 4.684 1.143 1 98.5 183 ILE A CA 1
ATOM 1384 C C . ILE A 1 183 ? 8.047 3.803 0.302 1 98.5 183 ILE A C 1
ATOM 1386 O O . ILE A 1 183 ? 8.516 2.938 -0.443 1 98.5 183 ILE A O 1
ATOM 1390 N N . TRP A 1 184 ? 6.738 3.961 0.469 1 98.56 184 TRP A N 1
ATOM 1391 C CA . TRP A 1 184 ? 5.777 3.215 -0.335 1 98.56 184 TRP A CA 1
ATOM 1392 C C . TRP A 1 184 ? 4.465 3.982 -0.465 1 98.56 184 TRP A C 1
ATOM 1394 O O . TRP A 1 184 ? 4.25 4.98 0.23 1 98.56 184 TRP A O 1
ATOM 1404 N N . GLU A 1 185 ? 3.707 3.613 -1.414 1 98.69 185 GLU A N 1
ATOM 1405 C CA . GLU A 1 185 ? 2.34 4.102 -1.549 1 98.69 185 GLU A CA 1
ATOM 1406 C C . GLU A 1 185 ? 1.33 2.965 -1.427 1 98.69 185 GLU A C 1
ATOM 1408 O O . GLU A 1 185 ? 1.577 1.855 -1.903 1 98.69 185 GLU A O 1
ATOM 1413 N N . THR A 1 186 ? 0.273 3.211 -0.782 1 98.5 186 THR A N 1
ATOM 1414 C CA . THR A 1 186 ? -0.849 2.279 -0.728 1 98.5 186 THR A CA 1
ATOM 1415 C C . THR A 1 186 ? -2.119 2.932 -1.263 1 98.5 186 THR A C 1
ATOM 1417 O O . THR A 1 186 ? -2.451 4.059 -0.888 1 98.5 186 THR A O 1
ATOM 1420 N N . GLU A 1 187 ? -2.713 2.309 -2.189 1 98.19 187 GLU A N 1
ATOM 1421 C CA . GLU A 1 187 ? -4.051 2.689 -2.627 1 98.19 187 GLU A CA 1
ATOM 1422 C C . GLU A 1 187 ? -5.109 1.748 -2.057 1 98.19 187 GLU A C 1
ATOM 1424 O O . GLU A 1 187 ? -5.184 0.581 -2.447 1 98.19 187 GLU A O 1
ATOM 1429 N N . TYR A 1 188 ? -5.859 2.25 -1.126 1 97.75 188 TYR A N 1
ATOM 1430 C CA . TYR A 1 188 ? -6.93 1.475 -0.51 1 97.75 188 TYR A CA 1
ATOM 1431 C C . TYR A 1 188 ? -8.203 1.538 -1.349 1 97.75 188 TYR A C 1
ATOM 1433 O O . TYR A 1 188 ? -8.648 2.623 -1.724 1 97.75 188 TYR A O 1
ATOM 1441 N N . LEU A 1 189 ? -8.805 0.396 -1.645 1 97.88 189 LEU A N 1
ATOM 1442 C CA . LEU A 1 189 ? -10.102 0.384 -2.324 1 97.88 189 LEU A CA 1
ATOM 1443 C C . LEU A 1 189 ? -11.242 0.457 -1.317 1 97.88 189 LEU A C 1
ATOM 1445 O O . LEU A 1 189 ? -11.719 -0.575 -0.838 1 97.88 189 LEU A O 1
ATOM 1449 N N . HIS A 1 190 ? -11.672 1.659 -1.061 1 96.38 190 HIS A N 1
ATOM 1450 C CA . HIS A 1 190 ? -12.773 1.841 -0.119 1 96.38 190 HIS A CA 1
ATOM 1451 C C . HIS A 1 190 ? -14.117 1.492 -0.76 1 96.38 190 HIS A C 1
ATOM 1453 O O . HIS A 1 190 ? -14.367 1.845 -1.915 1 96.38 190 HIS A O 1
ATOM 1459 N N . VAL A 1 191 ? -14.898 0.739 -0.068 1 96.25 191 VAL A N 1
ATOM 1460 C CA . VAL A 1 191 ? -16.266 0.435 -0.471 1 96.25 191 VAL A CA 1
ATOM 1461 C C . VAL A 1 191 ? -17.234 1.361 0.258 1 96.25 191 VAL A C 1
ATOM 1463 O O . VAL A 1 191 ? -17.453 1.221 1.465 1 96.25 191 VAL A O 1
ATOM 1466 N N . LEU A 1 192 ? -17.797 2.287 -0.49 1 95.69 192 LEU A N 1
ATOM 1467 C CA . LEU A 1 192 ? -18.625 3.33 0.111 1 95.69 192 LEU A CA 1
ATOM 1468 C C . LEU A 1 192 ? -20.109 3.088 -0.176 1 95.69 192 LEU A C 1
ATOM 1470 O O . LEU A 1 192 ? -20.453 2.42 -1.152 1 95.69 192 LEU A O 1
ATOM 1474 N N . GLU A 1 193 ? -20.906 3.619 0.728 1 95.12 193 GLU A N 1
ATOM 1475 C CA . GLU A 1 193 ? -22.359 3.523 0.597 1 95.12 193 GLU A CA 1
ATOM 1476 C C . GLU A 1 193 ? -23.016 4.906 0.606 1 95.12 193 GLU A C 1
ATOM 1478 O O . GLU A 1 193 ? -22.422 5.867 1.118 1 95.12 193 GLU A O 1
ATOM 1483 N N . GLY A 1 194 ? -24.219 4.941 0.013 1 93.69 194 GLY A N 1
ATOM 1484 C CA . GLY A 1 194 ? -24.969 6.184 0.03 1 93.69 194 GLY A CA 1
ATOM 1485 C C . GLY A 1 194 ? -24.969 6.898 -1.308 1 93.69 194 GLY A C 1
ATOM 1486 O O . GLY A 1 194 ? -24.438 6.391 -2.291 1 93.69 194 GLY A O 1
ATOM 1487 N N . ASP A 1 195 ? -25.625 8.031 -1.34 1 91.75 195 ASP A N 1
ATOM 1488 C CA . ASP A 1 195 ? -25.719 8.852 -2.545 1 91.75 195 ASP A CA 1
ATOM 1489 C C . ASP A 1 195 ? -24.469 9.703 -2.721 1 91.75 195 ASP A C 1
ATOM 1491 O O . ASP A 1 195 ? -24.125 10.516 -1.854 1 91.75 195 ASP A O 1
ATOM 1495 N N . ASN A 1 196 ? -23.766 9.531 -3.762 1 94.12 196 ASN A N 1
ATOM 1496 C CA . ASN A 1 196 ? -22.531 10.25 -4.109 1 94.12 196 ASN A CA 1
ATOM 1497 C C . ASN A 1 196 ? -21.547 10.25 -2.951 1 94.12 196 ASN A C 1
ATOM 1499 O O . ASN A 1 196 ? -21.062 11.305 -2.543 1 94.12 196 ASN A O 1
ATOM 1503 N N . PRO A 1 197 ? -21.219 9.062 -2.465 1 96.31 197 PRO A N 1
ATOM 1504 C CA . PRO A 1 197 ? -20.453 8.969 -1.217 1 96.31 197 PRO A CA 1
ATOM 1505 C C . PRO A 1 197 ? -19.047 9.539 -1.344 1 96.31 197 PRO A C 1
ATOM 1507 O O . PRO A 1 197 ? -18.422 9.898 -0.338 1 96.31 197 PRO A O 1
ATOM 1510 N N . VAL A 1 198 ? -18.531 9.633 -2.561 1 97.12 198 VAL A N 1
ATOM 1511 C CA . VAL A 1 198 ? -17.203 10.211 -2.754 1 97.12 198 VAL A CA 1
ATOM 1512 C C . VAL A 1 198 ? -17.234 11.695 -2.4 1 97.12 198 VAL A C 1
ATOM 1514 O O . VAL A 1 198 ? -16.266 12.211 -1.815 1 97.12 198 VAL A O 1
ATOM 1517 N N . VAL A 1 199 ? -18.328 12.391 -2.715 1 96.44 199 VAL A N 1
ATOM 1518 C CA . VAL A 1 199 ? -18.469 13.797 -2.348 1 96.44 199 VAL A CA 1
ATOM 1519 C C . VAL A 1 199 ? -18.484 13.938 -0.827 1 96.44 199 VAL A C 1
ATOM 1521 O O . VAL A 1 199 ? -17.844 14.82 -0.268 1 96.44 199 VAL A O 1
ATOM 1524 N N . THR A 1 200 ? -19.219 13.031 -0.228 1 94.25 200 THR A N 1
ATOM 1525 C CA . THR A 1 200 ? -19.297 13.039 1.229 1 94.25 200 THR A CA 1
ATOM 1526 C C . THR A 1 200 ? -17.906 12.852 1.838 1 94.25 200 THR A C 1
ATOM 1528 O O . THR A 1 200 ? -17.547 13.555 2.789 1 94.25 200 THR A O 1
ATOM 1531 N N . TRP A 1 201 ? -17.141 11.961 1.295 1 93.44 201 TRP A N 1
ATOM 1532 C CA . TRP A 1 201 ? -15.781 11.711 1.74 1 93.44 201 TRP A CA 1
ATOM 1533 C C . TRP A 1 201 ? -14.914 12.953 1.588 1 93.44 201 TRP A C 1
ATOM 1535 O O . TRP A 1 201 ? -14.25 13.383 2.537 1 93.44 201 TRP A O 1
ATOM 1545 N N . THR A 1 202 ? -14.938 13.586 0.415 1 94.44 202 THR A N 1
ATOM 1546 C CA . THR A 1 202 ? -14.031 14.688 0.109 1 94.44 202 THR A CA 1
ATOM 1547 C C . THR A 1 202 ? -14.453 15.961 0.846 1 94.44 202 THR A C 1
ATOM 1549 O O . THR A 1 202 ? -13.625 16.844 1.097 1 94.44 202 THR A O 1
ATOM 1552 N N . LYS A 1 203 ? -15.711 16.078 1.192 1 92.12 203 LYS A N 1
ATOM 1553 C CA . LYS A 1 203 ? -16.203 17.234 1.949 1 92.12 203 LYS A CA 1
ATOM 1554 C C . LYS A 1 203 ? -15.5 17.344 3.299 1 92.12 203 LYS A C 1
ATOM 1556 O O . LYS A 1 203 ? -15.289 18.438 3.807 1 92.12 203 LYS A O 1
ATOM 1561 N N . GLY A 1 204 ? -15.078 16.156 3.82 1 87.12 204 GLY A N 1
ATOM 1562 C CA . GLY A 1 204 ? -14.422 16.141 5.117 1 87.12 204 GLY A CA 1
ATOM 1563 C C . GLY A 1 204 ? -12.914 16.266 5.027 1 87.12 204 GLY A C 1
ATOM 1564 O O . GLY A 1 204 ? -12.227 16.297 6.047 1 87.12 204 GLY A O 1
ATOM 1565 N N . THR A 1 205 ? -12.453 16.375 3.811 1 89.06 205 THR A N 1
ATOM 1566 C CA . THR A 1 205 ? -11.008 16.375 3.627 1 89.06 205 THR A CA 1
ATOM 1567 C C . THR A 1 205 ? -10.586 17.438 2.605 1 89.06 205 THR A C 1
ATOM 1569 O O . THR A 1 205 ? -10.57 18.625 2.912 1 89.06 205 THR A O 1
ATOM 1572 N N . ALA A 1 206 ? -10.453 17.109 1.355 1 90.06 206 ALA A N 1
ATOM 1573 C CA . ALA A 1 206 ? -9.797 17.922 0.335 1 90.06 206 ALA A CA 1
ATOM 1574 C C . ALA A 1 206 ? -10.641 19.141 -0.026 1 90.06 206 ALA A C 1
ATOM 1576 O O . ALA A 1 206 ? -10.109 20.156 -0.463 1 90.06 206 ALA A O 1
ATOM 1577 N N . LEU A 1 207 ? -11.984 19.094 0.241 1 93.94 207 LEU A N 1
ATOM 1578 C CA . LEU A 1 207 ? -12.859 20.203 -0.147 1 93.94 207 LEU A CA 1
ATOM 1579 C C . LEU A 1 207 ? -12.891 21.266 0.935 1 93.94 207 LEU A C 1
ATOM 1581 O O . LEU A 1 207 ? -13.359 22.391 0.695 1 93.94 207 LEU A O 1
ATOM 1585 N N . ARG A 1 208 ? -12.344 20.969 2.09 1 90.31 208 ARG A N 1
ATOM 1586 C CA . ARG A 1 208 ? -12.492 21.859 3.242 1 90.31 208 ARG A CA 1
ATOM 1587 C C . ARG A 1 208 ? -11.953 23.25 2.941 1 90.31 208 ARG A C 1
ATOM 1589 O O . ARG A 1 208 ? -12.648 24.25 3.141 1 90.31 208 ARG A O 1
ATOM 1596 N N . PRO A 1 209 ? -10.734 23.359 2.441 1 91.44 209 PRO A N 1
ATOM 1597 C CA . PRO A 1 209 ? -10.234 24.719 2.162 1 91.44 209 PRO A CA 1
ATOM 1598 C C . PRO A 1 209 ? -11.07 25.453 1.117 1 91.44 209 PRO A C 1
ATOM 1600 O O . PRO A 1 209 ? -11.203 26.672 1.181 1 91.44 209 PRO A O 1
ATOM 1603 N N . LEU A 1 210 ? -11.648 24.766 0.156 1 95.38 210 LEU A N 1
ATOM 1604 C CA . LEU A 1 210 ? -12.477 25.375 -0.883 1 95.38 210 LEU A CA 1
ATOM 1605 C C . LEU A 1 210 ? -13.797 25.875 -0.308 1 95.38 210 LEU A C 1
ATOM 1607 O O . LEU A 1 210 ? -14.219 27 -0.597 1 95.38 210 LEU A O 1
ATOM 1611 N N . MET A 1 211 ? -14.336 25.016 0.537 1 94.19 211 MET A N 1
ATOM 1612 C CA . MET A 1 211 ? -15.633 25.359 1.116 1 94.19 211 MET A CA 1
ATOM 1613 C C . MET A 1 211 ? -15.508 26.5 2.113 1 94.19 211 MET A C 1
ATOM 1615 O O . MET A 1 211 ? -16.469 27.25 2.338 1 94.19 211 MET A O 1
ATOM 1619 N N . THR A 1 212 ? -14.32 26.688 2.658 1 93.31 212 THR A N 1
ATOM 1620 C CA . THR A 1 212 ? -14.062 27.797 3.57 1 93.31 212 THR A CA 1
ATOM 1621 C C . THR A 1 212 ? -13.891 29.094 2.801 1 93.31 212 THR A C 1
ATOM 1623 O O . THR A 1 212 ? -14.164 30.188 3.33 1 93.31 212 THR A O 1
ATOM 1626 N N . ALA A 1 213 ? -13.547 29.062 1.532 1 95.81 213 ALA A N 1
ATOM 1627 C CA . ALA A 1 213 ? -13.188 30.234 0.735 1 95.81 213 ALA A CA 1
ATOM 1628 C C . ALA A 1 213 ? -14.422 30.859 0.09 1 95.81 213 ALA A C 1
ATOM 1630 O O . ALA A 1 213 ? -14.383 32 -0.352 1 95.81 213 ALA A O 1
ATOM 1631 N N . VAL A 1 214 ? -15.477 30.125 0.03 1 95.88 214 VAL A N 1
ATOM 1632 C CA . VAL A 1 214 ? -16.672 30.656 -0.599 1 95.88 214 VAL A CA 1
ATOM 1633 C C . VAL A 1 214 ? -17.891 30.391 0.289 1 95.88 214 VAL A C 1
ATOM 1635 O O . VAL A 1 214 ? -17.828 29.547 1.197 1 95.88 214 VAL A O 1
ATOM 1638 N N . ASP A 1 215 ? -18.906 31.141 0.023 1 93.75 215 ASP A N 1
ATOM 1639 C CA . ASP A 1 215 ? -20.172 30.969 0.741 1 93.75 215 ASP A CA 1
ATOM 1640 C C . ASP A 1 215 ? -21.359 31.203 -0.181 1 93.75 215 ASP A C 1
ATOM 1642 O O . ASP A 1 215 ? -21.188 31.453 -1.377 1 93.75 215 ASP A O 1
ATOM 1646 N N . GLY A 1 216 ? -22.562 30.859 0.328 1 95.25 216 GLY A N 1
ATOM 1647 C CA . GLY A 1 216 ? -23.781 31.172 -0.39 1 95.25 216 GLY A CA 1
ATOM 1648 C C . GLY A 1 216 ? -23.891 30.453 -1.722 1 95.25 216 GLY A C 1
ATOM 1649 O O . GLY A 1 216 ? -23.703 29.25 -1.796 1 95.25 216 GLY A O 1
ATOM 1650 N N . ALA A 1 217 ? -24.25 31.25 -2.676 1 95.75 217 ALA A N 1
ATOM 1651 C CA . ALA A 1 217 ? -24.547 30.703 -3.996 1 95.75 217 ALA A CA 1
ATOM 1652 C C . ALA A 1 217 ? -23.312 30.062 -4.621 1 95.75 217 ALA A C 1
ATOM 1654 O O . ALA A 1 217 ? -23.406 29.078 -5.344 1 95.75 217 ALA A O 1
ATOM 1655 N N . TRP A 1 218 ? -22.188 30.625 -4.289 1 96.88 218 TRP A N 1
ATOM 1656 C CA . TRP A 1 218 ? -20.953 30.094 -4.867 1 96.88 218 TRP A CA 1
ATOM 1657 C C . TRP A 1 218 ? -20.609 28.734 -4.266 1 96.88 218 TRP A C 1
ATOM 1659 O O . TRP A 1 218 ? -20.203 27.812 -4.98 1 96.88 218 TRP A O 1
ATOM 1669 N N . ALA A 1 219 ? -20.844 28.547 -2.943 1 97 219 ALA A N 1
ATOM 1670 C CA . ALA A 1 219 ? -20.609 27.266 -2.293 1 97 219 ALA A CA 1
ATOM 1671 C C . ALA A 1 219 ? -21.547 26.203 -2.832 1 97 219 ALA A C 1
ATOM 1673 O O . ALA A 1 219 ? -21.109 25.094 -3.172 1 97 219 ALA A O 1
ATOM 1674 N N . THR A 1 220 ? -22.75 26.578 -2.975 1 96.81 220 THR A N 1
ATOM 1675 C CA . THR A 1 220 ? -23.766 25.641 -3.441 1 96.81 220 THR A CA 1
ATOM 1676 C C . THR A 1 220 ? -23.531 25.266 -4.902 1 96.81 220 THR A C 1
ATOM 1678 O O . THR A 1 220 ? -23.641 24.094 -5.273 1 96.81 220 THR A O 1
ATOM 1681 N N . GLY A 1 221 ? -23.25 26.266 -5.66 1 97.12 221 GLY A N 1
ATOM 1682 C CA . GLY A 1 221 ? -23 26.016 -7.074 1 97.12 221 GLY A CA 1
ATOM 1683 C C . GLY A 1 221 ? -21.781 25.156 -7.324 1 97.12 221 GLY A C 1
ATOM 1684 O O . GLY A 1 221 ? -21.828 24.219 -8.133 1 97.12 221 GLY A O 1
ATOM 1685 N N . PHE A 1 222 ? -20.719 25.484 -6.688 1 98.06 222 PHE A N 1
ATOM 1686 C CA . PHE A 1 222 ? -19.5 24.703 -6.824 1 98.06 222 PHE A CA 1
ATOM 1687 C C . PHE A 1 222 ? -19.734 23.266 -6.41 1 98.06 222 PHE A C 1
ATOM 1689 O O . PHE A 1 222 ? -19.359 22.328 -7.141 1 98.06 222 PHE A O 1
ATOM 1696 N N . LEU A 1 223 ? -20.359 23.094 -5.262 1 97.75 223 LEU A N 1
ATOM 1697 C CA . LEU A 1 223 ? -20.594 21.75 -4.754 1 97.75 223 LEU A CA 1
ATOM 1698 C C . LEU A 1 223 ? -21.484 20.953 -5.707 1 97.75 223 LEU A C 1
ATOM 1700 O O . LEU A 1 223 ? -21.281 19.75 -5.902 1 97.75 223 LEU A O 1
ATOM 1704 N N . ALA A 1 224 ? -22.469 21.609 -6.281 1 97.62 224 ALA A N 1
ATOM 1705 C CA . ALA A 1 224 ? -23.359 20.938 -7.234 1 97.62 224 ALA A CA 1
ATOM 1706 C C . ALA A 1 224 ? -22.594 20.5 -8.477 1 97.62 224 ALA A C 1
ATOM 1708 O O . ALA A 1 224 ? -22.797 19.391 -8.977 1 97.62 224 ALA A O 1
ATOM 1709 N N . GLU A 1 225 ? -21.734 21.344 -8.922 1 98 225 GLU A N 1
ATOM 1710 C CA . GLU A 1 225 ? -20.922 21.031 -10.094 1 98 225 GLU A CA 1
ATOM 1711 C C . GLU A 1 225 ? -19.953 19.875 -9.805 1 98 225 GLU A C 1
ATOM 1713 O O . GLU A 1 225 ? -19.812 18.969 -10.617 1 98 225 GLU A O 1
ATOM 1718 N N . TYR A 1 226 ? -19.328 19.984 -8.672 1 98.19 226 TYR A N 1
ATOM 1719 C CA . TYR A 1 226 ? -18.422 18.922 -8.242 1 98.19 226 TYR A CA 1
ATOM 1720 C C . TYR A 1 226 ? -19.156 17.594 -8.109 1 98.19 226 TYR A C 1
ATOM 1722 O O . TYR A 1 226 ? -18.703 16.578 -8.617 1 98.19 226 TYR A O 1
ATOM 1730 N N . ALA A 1 227 ? -20.266 17.609 -7.535 1 97.88 227 ALA A N 1
ATOM 1731 C CA . ALA A 1 227 ? -21.047 16.406 -7.285 1 97.88 227 ALA A CA 1
ATOM 1732 C C . ALA A 1 227 ? -21.484 15.75 -8.594 1 97.88 227 ALA A C 1
ATOM 1734 O O . ALA A 1 227 ? -21.438 14.531 -8.727 1 97.88 227 ALA A O 1
ATOM 1735 N N . ARG A 1 228 ? -21.891 16.531 -9.508 1 97.88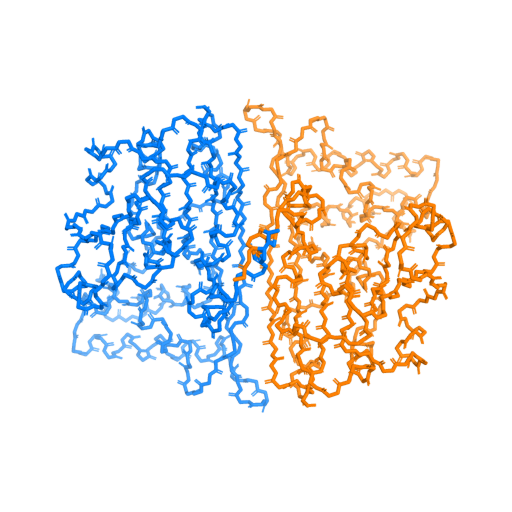 228 ARG A N 1
ATOM 1736 C CA . ARG A 1 228 ? -22.328 16.016 -10.805 1 97.88 228 ARG A CA 1
ATOM 1737 C C . ARG A 1 228 ? -21.188 15.281 -11.508 1 97.88 228 ARG A C 1
ATOM 1739 O O . ARG A 1 228 ? -21.391 14.18 -12.023 1 97.88 228 ARG A O 1
ATOM 1746 N N . ARG A 1 229 ? -20.047 15.828 -11.484 1 98.25 229 ARG A N 1
ATOM 1747 C CA . ARG A 1 229 ? -18.891 15.234 -12.148 1 98.25 229 ARG A CA 1
ATOM 1748 C C . ARG A 1 229 ? -18.422 13.984 -11.414 1 98.25 229 ARG A C 1
ATOM 1750 O O . ARG A 1 229 ? -18.016 13 -12.039 1 98.25 229 ARG A O 1
ATOM 1757 N N . ILE A 1 230 ? -18.469 14.008 -10.102 1 98.19 230 ILE A N 1
ATOM 1758 C CA . ILE A 1 230 ? -18.047 12.875 -9.281 1 98.19 230 ILE A CA 1
ATOM 1759 C C . ILE A 1 230 ? -18.969 11.688 -9.531 1 98.19 230 ILE A C 1
ATOM 1761 O O . ILE A 1 230 ? -18.516 10.547 -9.633 1 98.19 230 ILE A O 1
ATOM 1765 N N . GLN A 1 231 ? -20.25 11.992 -9.648 1 96.62 231 GLN A N 1
ATOM 1766 C CA . GLN A 1 231 ? -21.203 10.93 -9.898 1 96.62 231 GLN A CA 1
ATOM 1767 C C . GLN A 1 231 ? -20.891 10.188 -11.188 1 96.62 231 GLN A C 1
ATOM 1769 O O . GLN A 1 231 ? -21.031 8.961 -11.258 1 96.62 231 GLN A O 1
ATOM 1774 N N . ALA A 1 232 ? -20.484 10.852 -12.156 1 97.44 232 ALA A N 1
ATOM 1775 C CA . ALA A 1 232 ? -20.125 10.258 -13.445 1 97.44 232 ALA A CA 1
ATOM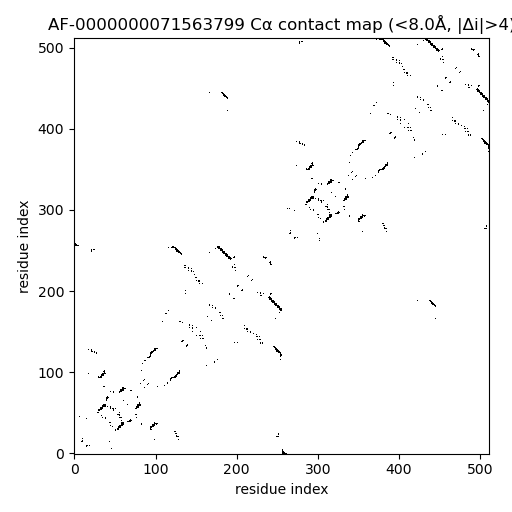 1776 C C . ALA A 1 232 ? -18.828 9.469 -13.352 1 97.44 232 ALA A C 1
ATOM 1778 O O . ALA A 1 232 ? -18.688 8.422 -13.984 1 97.44 232 ALA A O 1
ATOM 1779 N N . ALA A 1 233 ? -17.906 9.938 -12.586 1 98 233 ALA A N 1
ATOM 1780 C CA . ALA A 1 233 ? -16.578 9.336 -12.492 1 98 233 ALA A CA 1
ATOM 1781 C C . ALA A 1 233 ? -16.594 8.102 -11.586 1 98 233 ALA A C 1
ATOM 1783 O O . ALA A 1 233 ? -15.789 7.188 -11.758 1 98 233 ALA A O 1
ATOM 1784 N N . TYR A 1 234 ? -17.453 8.109 -10.625 1 98 234 TYR A N 1
ATOM 1785 C CA . TYR A 1 234 ? -17.562 7.027 -9.656 1 98 234 TYR A CA 1
ATOM 1786 C C . TYR A 1 234 ? -19 6.527 -9.555 1 98 234 TYR A C 1
ATOM 1788 O O . TYR A 1 234 ? -19.625 6.656 -8.5 1 98 234 TYR A O 1
ATOM 1796 N N . PRO A 1 235 ? -19.453 5.875 -10.5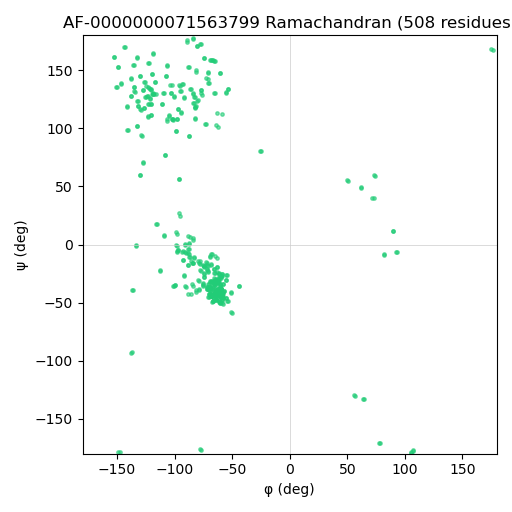62 1 95.81 235 PRO A N 1
ATOM 1797 C CA . PRO A 1 235 ? -20.812 5.355 -10.516 1 95.81 235 PRO A CA 1
ATOM 1798 C C . PRO A 1 235 ? -20.969 4.184 -9.539 1 95.81 235 PRO A C 1
ATOM 1800 O O . PRO A 1 235 ? -20 3.461 -9.289 1 95.81 235 PRO A O 1
ATOM 1803 N N . PRO A 1 236 ? -22.156 4.105 -8.953 1 95.06 236 PRO A N 1
ATOM 1804 C CA . PRO A 1 236 ? -22.391 2.922 -8.117 1 95.06 236 PRO A CA 1
ATOM 1805 C C . PRO A 1 236 ? -22.281 1.617 -8.906 1 95.06 236 PRO A C 1
ATOM 1807 O O . PRO A 1 236 ? -22.625 1.577 -10.086 1 95.06 236 PRO A O 1
ATOM 1810 N N . ARG A 1 237 ? -21.828 0.612 -8.203 1 94.25 237 ARG A N 1
ATOM 1811 C CA . ARG A 1 237 ? -21.828 -0.739 -8.758 1 94.25 237 ARG A CA 1
ATOM 1812 C C . ARG A 1 237 ? -23.219 -1.354 -8.711 1 94.25 237 ARG A C 1
ATOM 1814 O O . ARG A 1 237 ? -24.125 -0.798 -8.086 1 94.25 237 ARG A O 1
ATOM 1821 N N . PRO A 1 238 ? -23.312 -2.525 -9.344 1 92.19 238 PRO A N 1
ATOM 1822 C CA . PRO A 1 238 ? -24.625 -3.18 -9.336 1 92.19 238 PRO A CA 1
ATOM 1823 C C . PRO A 1 238 ? -25.125 -3.469 -7.926 1 92.19 238 PRO A C 1
ATOM 1825 O O . PRO A 1 238 ? -26.344 -3.467 -7.691 1 92.19 238 PRO A O 1
ATOM 1828 N N . ASP A 1 239 ? -24.328 -3.607 -7.004 1 93.88 239 ASP A N 1
ATOM 1829 C CA . ASP A 1 239 ? -24.734 -3.91 -5.637 1 93.88 239 ASP A CA 1
ATOM 1830 C C . ASP A 1 239 ? -25.031 -2.631 -4.859 1 93.88 239 ASP A C 1
ATOM 1832 O O . ASP A 1 239 ? -25.297 -2.68 -3.656 1 93.88 239 ASP A O 1
ATOM 1836 N N . GLY A 1 240 ? -24.875 -1.537 -5.547 1 94.69 240 GLY A N 1
ATOM 1837 C CA . GLY A 1 240 ? -25.234 -0.265 -4.938 1 94.69 240 GLY A CA 1
ATOM 1838 C C . GLY A 1 240 ? -24.062 0.42 -4.262 1 94.69 240 GLY A C 1
ATOM 1839 O O . GLY A 1 240 ? -24.172 1.563 -3.816 1 94.69 240 GLY A O 1
ATOM 1840 N N . LYS A 1 241 ? -22.953 -0.253 -4.191 1 96.5 241 LYS A N 1
ATOM 1841 C CA . LYS A 1 241 ? -21.766 0.313 -3.553 1 96.5 241 LYS A CA 1
ATOM 1842 C C . LYS A 1 241 ? -20.938 1.125 -4.547 1 96.5 241 LYS A C 1
ATOM 1844 O O . LYS A 1 241 ? -21.047 0.922 -5.758 1 96.5 241 LYS A O 1
ATOM 1849 N N . THR A 1 242 ? -20.25 2.051 -4.078 1 97.25 242 THR A N 1
ATOM 1850 C CA . THR A 1 242 ? -19.312 2.834 -4.867 1 97.25 242 THR A CA 1
ATOM 1851 C C . THR A 1 242 ? -17.875 2.527 -4.453 1 97.25 242 THR A C 1
ATOM 1853 O O . THR A 1 242 ? -17.531 2.596 -3.27 1 97.25 242 THR A O 1
ATOM 1856 N N . LEU A 1 243 ? -17.062 2.059 -5.367 1 97.75 243 LEU A N 1
ATOM 1857 C CA . LEU A 1 243 ? -15.656 1.813 -5.102 1 97.75 243 LEU A CA 1
ATOM 1858 C C . LEU A 1 243 ? -14.844 3.098 -5.242 1 97.75 243 LEU A C 1
ATOM 1860 O O . LEU A 1 243 ? -14.938 3.791 -6.254 1 97.75 243 LEU A O 1
ATOM 1864 N N . PHE A 1 244 ? -14.102 3.389 -4.199 1 97.38 244 PHE A N 1
ATOM 1865 C CA . PHE A 1 244 ? -13.312 4.613 -4.168 1 97.38 244 PHE A CA 1
ATOM 1866 C C . PHE A 1 244 ? -11.867 4.316 -3.803 1 97.38 244 PHE A C 1
ATOM 1868 O O . PHE A 1 244 ? -11.516 4.273 -2.623 1 97.38 244 PHE A O 1
ATOM 1875 N N . PRO A 1 245 ? -10.953 4.121 -4.867 1 97.75 245 PRO A N 1
ATOM 1876 C CA . PRO A 1 245 ? -9.523 4.012 -4.566 1 97.75 245 PRO A CA 1
ATOM 1877 C C . PRO A 1 245 ? -8.945 5.301 -3.996 1 97.75 245 PRO A C 1
ATOM 1879 O O . PRO A 1 245 ? -9.203 6.387 -4.523 1 97.75 245 PRO A O 1
ATOM 1882 N N . PHE A 1 246 ? -8.227 5.227 -2.902 1 97.06 246 PHE A N 1
ATOM 1883 C CA . PHE A 1 246 ? -7.609 6.387 -2.273 1 97.06 246 PHE A CA 1
ATOM 1884 C C . PHE A 1 246 ? -6.148 6.109 -1.946 1 97.06 246 PHE A C 1
ATOM 1886 O O . PHE A 1 246 ? -5.844 5.219 -1.148 1 97.06 246 PHE A O 1
ATOM 1893 N N . ARG A 1 247 ? -5.305 6.918 -2.557 1 97.88 247 ARG A N 1
ATOM 1894 C CA . ARG A 1 247 ? -3.867 6.68 -2.498 1 97.88 247 ARG A CA 1
ATOM 1895 C C . ARG A 1 247 ? -3.221 7.5 -1.385 1 97.88 247 ARG A C 1
ATOM 1897 O O . ARG A 1 247 ? -3.553 8.672 -1.197 1 97.88 247 ARG A O 1
ATOM 1904 N N . ARG A 1 248 ? -2.328 6.828 -0.664 1 98.31 248 ARG A N 1
ATOM 1905 C CA . ARG A 1 248 ? -1.553 7.469 0.394 1 98.31 248 ARG A CA 1
ATOM 1906 C C . ARG A 1 248 ? -0.066 7.168 0.243 1 98.31 248 ARG A C 1
ATOM 1908 O O . ARG A 1 248 ? 0.31 6.094 -0.234 1 98.31 248 ARG A O 1
ATOM 1915 N N . LEU A 1 249 ? 0.75 8.141 0.597 1 98.81 249 LEU A N 1
ATOM 1916 C CA . LEU A 1 249 ? 2.205 8.039 0.594 1 98.81 249 LEU A CA 1
ATOM 1917 C C . LEU A 1 249 ? 2.738 7.848 2.01 1 98.81 249 LEU A C 1
ATOM 1919 O O . LEU A 1 249 ? 2.344 8.57 2.93 1 98.81 249 LEU A O 1
ATOM 1923 N N . PHE A 1 250 ? 3.596 6.852 2.154 1 98.81 250 PHE A N 1
ATOM 1924 C CA . PHE A 1 250 ? 4.199 6.508 3.438 1 98.81 250 PHE A CA 1
ATOM 1925 C C . PHE A 1 250 ? 5.715 6.633 3.373 1 98.81 250 PHE A C 1
ATOM 1927 O O . PHE A 1 250 ? 6.328 6.336 2.346 1 98.81 250 PHE A O 1
ATOM 1934 N N . MET A 1 251 ? 6.34 7.023 4.453 1 98.69 251 MET A N 1
ATOM 1935 C CA . MET A 1 251 ? 7.793 7 4.547 1 98.69 251 MET A CA 1
ATOM 1936 C C . MET A 1 251 ? 8.242 6.785 5.988 1 98.69 251 MET A C 1
ATOM 1938 O O . MET A 1 251 ? 7.633 7.312 6.918 1 98.69 251 MET A O 1
ATOM 1942 N N . VAL A 1 252 ? 9.172 5.961 6.168 1 98.31 252 VAL A N 1
ATOM 1943 C CA . VAL A 1 252 ? 9.875 5.715 7.422 1 98.31 252 VAL A CA 1
ATOM 1944 C C . VAL A 1 252 ? 11.383 5.852 7.207 1 98.31 252 VAL A C 1
ATOM 1946 O O . VAL A 1 252 ? 11.969 5.129 6.398 1 98.31 252 VAL A O 1
ATOM 1949 N N . ALA A 1 253 ? 11.938 6.785 7.863 1 98.25 253 ALA A N 1
ATOM 1950 C CA . ALA A 1 253 ? 13.367 7.051 7.734 1 98.25 253 ALA A CA 1
ATOM 1951 C C . ALA A 1 253 ? 14.07 6.961 9.086 1 98.25 253 ALA A C 1
ATOM 1953 O O . ALA A 1 253 ? 13.688 7.652 10.039 1 98.25 253 ALA A O 1
ATOM 1954 N N . ARG A 1 254 ? 15.016 6.098 9.195 1 97.81 254 ARG A N 1
ATOM 1955 C CA . ARG A 1 254 ? 15.836 6.004 10.398 1 97.81 254 ARG A CA 1
ATOM 1956 C C . ARG A 1 254 ? 17.094 6.867 10.273 1 97.81 254 ARG A C 1
ATOM 1958 O O . ARG A 1 254 ? 17.859 6.715 9.32 1 97.81 254 ARG A O 1
ATOM 1965 N N . LYS A 1 255 ? 17.234 7.68 11.234 1 96.94 255 LYS A N 1
ATOM 1966 C CA . LYS A 1 255 ? 18.375 8.586 11.195 1 96.94 255 LYS A CA 1
ATOM 1967 C C . LYS A 1 255 ? 19.688 7.832 11.445 1 96.94 255 LYS A C 1
ATOM 1969 O O . LYS A 1 255 ? 19.734 6.918 12.266 1 96.94 255 LYS A O 1
ATOM 1974 N N . ASP A 1 256 ? 20.734 8.211 10.773 1 91.62 256 ASP A N 1
ATOM 1975 C CA . ASP A 1 256 ? 22.047 7.613 10.914 1 91.62 256 ASP A CA 1
ATOM 1976 C C . ASP A 1 256 ? 22.641 7.91 12.289 1 91.62 256 ASP A C 1
ATOM 1978 O O . ASP A 1 256 ? 22.312 8.922 12.914 1 91.62 256 ASP A O 1
ATOM 1982 N N . MET B 1 1 ? -1.335 -8.883 24.531 1 21.89 1 MET B N 1
ATOM 1983 C CA . MET B 1 1 ? -0.842 -9.836 23.547 1 21.89 1 MET B CA 1
ATOM 1984 C C . MET B 1 1 ? 0.475 -9.359 22.938 1 21.89 1 MET B C 1
ATOM 1986 O O . MET B 1 1 ? 0.587 -8.203 22.516 1 21.89 1 MET B O 1
ATOM 1990 N N . ALA B 1 2 ? 1.642 -9.984 23.219 1 27.92 2 ALA B N 1
ATOM 1991 C CA . ALA B 1 2 ? 3.064 -9.664 23.141 1 27.92 2 ALA B CA 1
ATOM 1992 C C . ALA B 1 2 ? 3.508 -9.422 21.703 1 27.92 2 ALA B C 1
ATOM 1994 O O . ALA B 1 2 ? 3.035 -10.094 20.781 1 27.92 2 ALA B O 1
ATOM 1995 N N . TRP B 1 3 ? 3.865 -8.359 21.328 1 31.72 3 TRP B N 1
ATOM 1996 C CA . TRP B 1 3 ? 4.758 -8.133 20.203 1 31.72 3 TRP B CA 1
ATOM 1997 C C . TRP B 1 3 ? 5.648 -9.344 19.969 1 31.72 3 TRP B C 1
ATOM 1999 O O . TRP B 1 3 ? 6.41 -9.75 20.844 1 31.72 3 TRP B O 1
ATOM 2009 N N . ASP B 1 4 ? 5.16 -10.359 19.312 1 31.52 4 ASP B N 1
ATOM 2010 C CA . ASP B 1 4 ? 5.996 -11.539 19.141 1 31.52 4 ASP B CA 1
ATOM 2011 C C . ASP B 1 4 ? 7.23 -11.219 18.297 1 31.52 4 ASP B C 1
ATOM 2013 O O . ASP B 1 4 ? 7.113 -10.898 17.109 1 31.52 4 ASP B O 1
ATOM 2017 N N . PRO B 1 5 ? 8.32 -11.062 18.734 1 36.72 5 PRO B N 1
ATOM 2018 C CA . PRO B 1 5 ? 9.617 -10.812 18.109 1 36.72 5 PRO B CA 1
ATOM 2019 C C . PRO B 1 5 ? 9.867 -11.711 16.891 1 36.72 5 PRO B C 1
ATOM 2021 O O . PRO B 1 5 ? 10.625 -11.336 15.984 1 36.72 5 PRO B O 1
ATOM 2024 N N . ALA B 1 6 ? 9.406 -12.891 16.953 1 35.97 6 ALA B N 1
ATOM 2025 C CA . ALA B 1 6 ? 9.727 -13.766 15.836 1 35.97 6 ALA B CA 1
ATOM 2026 C C . ALA B 1 6 ? 9.172 -13.203 14.523 1 35.97 6 ALA B C 1
ATOM 2028 O O . ALA B 1 6 ? 9.82 -13.297 13.484 1 35.97 6 ALA B O 1
ATOM 2029 N N . ILE B 1 7 ? 7.926 -12.719 14.5 1 41.81 7 ILE B N 1
ATOM 2030 C CA . ILE B 1 7 ? 7.391 -12.039 13.328 1 41.81 7 ILE B CA 1
ATOM 2031 C C . ILE B 1 7 ? 8.25 -10.812 13.008 1 41.81 7 ILE B C 1
ATOM 2033 O O . ILE B 1 7 ? 8.484 -10.5 11.836 1 41.81 7 ILE B O 1
ATOM 2037 N N . TYR B 1 8 ? 8.852 -10.297 13.984 1 41.34 8 TYR B N 1
ATOM 2038 C CA . TYR B 1 8 ? 9.727 -9.141 13.844 1 41.34 8 TYR B CA 1
ATOM 2039 C C . TYR B 1 8 ? 10.969 -9.492 13.031 1 41.34 8 TYR B C 1
ATOM 2041 O O . TYR B 1 8 ? 11.414 -8.703 12.195 1 41.34 8 TYR B O 1
ATOM 2049 N N . SER B 1 9 ? 11.43 -10.688 13.297 1 43.06 9 SER B N 1
ATOM 2050 C CA . SER B 1 9 ? 12.617 -11.031 12.523 1 43.06 9 SER B CA 1
ATOM 2051 C C . SER B 1 9 ? 12.281 -11.234 11.047 1 43.06 9 SER B C 1
ATOM 2053 O O . SER B 1 9 ? 13.086 -10.914 10.172 1 43.06 9 SER B O 1
ATOM 2055 N N . ALA B 1 10 ? 11.203 -11.797 10.859 1 42.09 10 ALA B N 1
ATOM 2056 C CA . ALA B 1 10 ? 10.75 -11.953 9.477 1 42.09 10 ALA B CA 1
ATOM 2057 C C . ALA B 1 10 ? 10.547 -10.594 8.812 1 42.09 10 ALA B C 1
ATOM 2059 O O . ALA B 1 10 ? 10.828 -10.43 7.621 1 42.09 10 ALA B O 1
ATOM 2060 N N . PHE B 1 11 ? 10.281 -9.586 9.641 1 46.31 11 PHE B N 1
ATOM 2061 C CA . PHE B 1 11 ? 10.062 -8.242 9.117 1 46.31 11 PHE B CA 1
ATOM 2062 C C . PHE B 1 11 ? 11.359 -7.66 8.562 1 46.31 11 PHE B C 1
ATOM 2064 O O . PHE B 1 11 ? 11.328 -6.793 7.691 1 46.31 11 PHE B O 1
ATOM 2071 N N . ALA B 1 12 ? 12.367 -8.453 8.922 1 49.19 12 ALA B N 1
ATOM 2072 C CA . ALA B 1 12 ? 13.656 -7.902 8.531 1 49.19 12 ALA B CA 1
ATOM 2073 C C . ALA B 1 12 ? 14.031 -8.336 7.117 1 49.19 12 ALA B C 1
ATOM 2075 O O . ALA B 1 12 ? 15 -7.832 6.543 1 49.19 12 ALA B O 1
ATOM 2076 N N . GLN B 1 13 ? 13.094 -9.203 6.609 1 60 13 GLN B N 1
ATOM 2077 C CA . GLN B 1 13 ? 13.469 -9.609 5.258 1 60 13 GLN B CA 1
ATOM 2078 C C . GLN B 1 13 ? 12.609 -8.898 4.215 1 60 13 GLN B C 1
ATOM 2080 O O . GLN B 1 13 ? 11.438 -9.219 4.047 1 60 13 GLN B O 1
ATOM 2085 N N . PRO B 1 14 ? 13.242 -8.062 3.535 1 69.5 14 PRO B N 1
ATOM 2086 C CA . PRO B 1 14 ? 12.508 -7.242 2.574 1 69.5 14 PRO B CA 1
ATOM 2087 C C . PRO B 1 14 ? 11.695 -8.078 1.584 1 69.5 14 PRO B C 1
ATOM 2089 O O . PRO B 1 14 ? 10.625 -7.656 1.149 1 69.5 14 PRO B O 1
ATOM 2092 N N . ARG B 1 15 ? 12.18 -9.281 1.392 1 79.12 15 ARG B N 1
ATOM 2093 C CA . ARG B 1 15 ? 11.508 -10.117 0.397 1 79.12 15 ARG B CA 1
ATOM 2094 C C . ARG B 1 15 ? 10.188 -10.648 0.931 1 79.12 15 ARG B C 1
ATOM 2096 O O . ARG B 1 15 ? 9.305 -11.031 0.156 1 79.12 15 ARG B O 1
ATOM 2103 N N . LEU B 1 16 ? 10.023 -10.609 2.227 1 91.25 16 LEU B N 1
ATOM 2104 C CA . LEU B 1 16 ? 8.844 -11.203 2.852 1 91.25 16 LEU B CA 1
ATOM 2105 C C . LEU B 1 16 ? 7.789 -10.141 3.123 1 91.25 16 LEU B C 1
ATOM 2107 O O . LEU B 1 16 ? 6.656 -10.461 3.49 1 91.25 16 LEU B O 1
ATOM 2111 N N . ARG B 1 17 ? 8.094 -8.922 2.869 1 93.12 17 ARG B N 1
ATOM 2112 C CA . ARG B 1 17 ? 7.246 -7.816 3.297 1 93.12 17 ARG B CA 1
ATOM 2113 C C . ARG B 1 17 ? 5.848 -7.934 2.699 1 93.12 17 ARG B C 1
ATOM 2115 O O . ARG B 1 17 ? 4.852 -7.809 3.414 1 93.12 17 ARG B O 1
ATOM 2122 N N . PRO B 1 18 ? 5.73 -8.266 1.387 1 96.44 18 PRO B N 1
ATOM 2123 C CA . PRO B 1 18 ? 4.367 -8.367 0.859 1 96.44 18 PRO B CA 1
ATOM 2124 C C . PRO B 1 18 ? 3.549 -9.461 1.536 1 96.44 18 PRO B C 1
ATOM 2126 O O . PRO B 1 18 ? 2.363 -9.266 1.817 1 96.44 18 PRO B O 1
ATOM 2129 N N . ALA B 1 19 ? 4.172 -10.586 1.835 1 97 19 ALA B N 1
ATOM 2130 C CA . ALA B 1 19 ? 3.486 -11.68 2.514 1 97 19 ALA B CA 1
ATOM 2131 C C . ALA B 1 19 ? 3.051 -11.266 3.918 1 97 19 ALA B C 1
ATOM 2133 O O . ALA B 1 19 ? 1.937 -11.578 4.344 1 97 19 ALA B O 1
ATOM 2134 N N . LEU B 1 20 ? 3.932 -10.555 4.57 1 94.44 20 LEU B N 1
ATOM 2135 C CA . LEU B 1 20 ? 3.639 -10.117 5.93 1 94.44 20 LEU B CA 1
ATOM 2136 C C . LEU B 1 20 ? 2.537 -9.062 5.934 1 94.44 20 LEU B C 1
ATOM 2138 O O . LEU B 1 20 ? 1.667 -9.07 6.809 1 94.44 20 LEU B O 1
ATOM 2142 N N . ASP B 1 21 ? 2.613 -8.117 4.996 1 95.12 21 ASP B N 1
ATOM 2143 C CA . ASP B 1 21 ? 1.557 -7.121 4.855 1 95.12 21 ASP B CA 1
ATOM 2144 C C . ASP B 1 21 ? 0.2 -7.785 4.629 1 95.12 21 ASP B C 1
ATOM 2146 O O . ASP B 1 21 ? -0.811 -7.348 5.184 1 95.12 21 ASP B O 1
ATOM 2150 N N . LEU B 1 22 ? 0.167 -8.836 3.834 1 97.19 22 LEU B N 1
ATOM 2151 C CA . LEU B 1 22 ? -1.061 -9.578 3.576 1 97.19 22 LEU B CA 1
ATOM 2152 C C . LEU B 1 22 ? -1.545 -10.281 4.84 1 97.19 22 LEU B C 1
ATOM 2154 O O . LEU B 1 22 ? -2.713 -10.156 5.219 1 97.19 22 LEU B O 1
ATOM 2158 N N . MET B 1 23 ? -0.653 -10.969 5.496 1 95.56 23 MET B N 1
ATOM 2159 C CA . MET B 1 23 ? -0.962 -11.758 6.688 1 95.56 23 MET B CA 1
ATOM 2160 C C . MET B 1 23 ? -1.521 -10.875 7.797 1 95.56 23 MET B C 1
ATOM 2162 O O . MET B 1 23 ? -2.42 -11.289 8.531 1 95.56 23 MET B O 1
ATOM 2166 N N . ALA B 1 24 ? -1.006 -9.672 7.875 1 91.44 24 ALA B N 1
ATOM 2167 C CA . ALA B 1 24 ? -1.384 -8.742 8.93 1 91.44 24 ALA B CA 1
ATOM 2168 C C . ALA B 1 24 ? -2.861 -8.375 8.836 1 91.44 24 ALA B C 1
ATOM 2170 O O . ALA B 1 24 ? -3.465 -7.934 9.82 1 91.44 24 ALA B O 1
ATOM 2171 N N . ARG B 1 25 ? -3.438 -8.586 7.699 1 94.12 25 ARG B N 1
ATOM 2172 C CA . ARG B 1 25 ? -4.816 -8.148 7.496 1 94.12 25 ARG B CA 1
ATOM 2173 C C . ARG B 1 25 ? -5.793 -9.305 7.695 1 94.12 25 ARG B C 1
ATOM 2175 O O . ARG B 1 25 ? -7.008 -9.117 7.613 1 94.12 25 ARG B O 1
ATOM 2182 N N . ILE B 1 26 ? -5.273 -10.438 7.977 1 94.81 26 ILE B N 1
ATOM 2183 C CA . ILE B 1 26 ? -6.133 -11.578 8.266 1 94.81 26 ILE B CA 1
ATOM 2184 C C . ILE B 1 26 ? -6.582 -11.531 9.727 1 94.81 26 ILE B C 1
ATOM 2186 O O . ILE B 1 26 ? -5.77 -11.703 10.633 1 94.81 26 ILE B O 1
ATOM 2190 N N . ASP B 1 27 ? -7.824 -11.234 9.906 1 89 27 ASP B N 1
ATOM 2191 C CA . ASP B 1 27 ? -8.391 -11.133 11.25 1 89 27 ASP B CA 1
ATOM 2192 C C . ASP B 1 27 ? -9.07 -12.43 11.664 1 89 27 ASP B C 1
ATOM 2194 O O . ASP B 1 27 ? -10.289 -12.453 11.875 1 89 27 ASP B O 1
ATOM 2198 N N . LEU B 1 28 ? -8.445 -13.477 11.664 1 92 28 LEU B N 1
ATOM 2199 C CA . LEU B 1 28 ? -8.867 -14.797 12.125 1 92 28 LEU B CA 1
ATOM 2200 C C . LEU B 1 28 ? -7.809 -15.43 13.008 1 92 28 LEU B C 1
ATOM 2202 O O . LEU B 1 28 ? -6.777 -15.898 12.516 1 92 28 LEU B O 1
ATOM 2206 N N . ALA B 1 29 ? -8.031 -15.391 14.258 1 86.25 29 ALA B N 1
ATOM 2207 C CA . ALA B 1 29 ? -7.027 -15.836 15.211 1 86.25 29 ALA B CA 1
ATOM 2208 C C . ALA B 1 29 ? -6.992 -17.359 15.305 1 86.25 29 ALA B C 1
ATOM 2210 O O . ALA B 1 29 ? -5.918 -17.953 15.375 1 86.25 29 ALA B O 1
ATOM 2211 N N . ASP B 1 30 ? -8.211 -17.875 15.242 1 90 30 ASP B N 1
ATOM 2212 C CA . ASP B 1 30 ? -8.305 -19.328 15.406 1 90 30 ASP B CA 1
ATOM 2213 C C . ASP B 1 30 ? -8.609 -20 14.07 1 90 30 ASP B C 1
ATOM 2215 O O . ASP B 1 30 ? -9.625 -19.719 13.438 1 90 30 ASP B O 1
ATOM 2219 N N . ALA B 1 31 ? -7.633 -20.656 13.547 1 95.94 31 ALA B N 1
ATOM 2220 C CA . ALA B 1 31 ? -7.797 -21.453 12.328 1 95.94 31 ALA B CA 1
ATOM 2221 C C . ALA B 1 31 ? -7.352 -22.891 12.547 1 95.94 31 ALA B C 1
ATOM 2223 O O . ALA B 1 31 ? -6.359 -23.141 13.242 1 95.94 31 ALA B O 1
ATOM 2224 N N . ARG B 1 32 ? -8.141 -23.797 12.055 1 96.94 32 ARG B N 1
ATOM 2225 C CA . ARG B 1 32 ? -7.805 -25.203 12.188 1 96.94 32 ARG B CA 1
ATOM 2226 C C . ARG B 1 32 ? -6.988 -25.688 10.992 1 96.94 32 ARG B C 1
ATOM 2228 O O . ARG B 1 32 ? -6.102 -26.531 11.133 1 96.94 32 ARG B O 1
ATOM 2235 N N . ARG B 1 33 ? -7.289 -25.188 9.852 1 97.81 33 ARG B N 1
ATOM 2236 C CA . ARG B 1 33 ? -6.613 -25.578 8.625 1 97.81 33 ARG B CA 1
ATOM 2237 C C . ARG B 1 33 ? -6.203 -24.359 7.805 1 97.81 33 ARG B C 1
ATOM 2239 O O . ARG B 1 33 ? -7.039 -23.516 7.488 1 97.81 33 ARG B O 1
ATOM 2246 N N . VAL B 1 34 ? -4.949 -24.25 7.512 1 98.19 34 VAL B N 1
ATOM 2247 C CA . VAL B 1 34 ? -4.375 -23.172 6.715 1 98.19 34 VAL B CA 1
ATOM 2248 C C . VAL B 1 34 ? -3.629 -23.75 5.516 1 98.19 34 VAL B C 1
ATOM 2250 O O . VAL B 1 34 ? -2.791 -24.641 5.672 1 98.19 34 VAL B O 1
ATOM 2253 N N . VAL B 1 35 ? -3.955 -23.266 4.34 1 98.31 35 VAL B N 1
ATOM 2254 C CA . VAL B 1 35 ? -3.264 -23.719 3.137 1 98.31 35 VAL B CA 1
ATOM 2255 C C . VAL B 1 35 ? -2.514 -22.547 2.504 1 98.31 35 VAL B C 1
ATOM 2257 O O . VAL B 1 35 ? -3.07 -21.453 2.348 1 98.31 35 VAL B O 1
ATOM 2260 N N . ASP B 1 36 ? -1.274 -22.75 2.213 1 98.19 36 ASP B N 1
ATOM 2261 C CA . ASP B 1 36 ? -0.434 -21.859 1.428 1 98.19 36 ASP B CA 1
ATOM 2262 C C . ASP B 1 36 ? -0.327 -22.328 -0.02 1 98.19 36 ASP B C 1
ATOM 2264 O O . ASP B 1 36 ? 0.486 -23.203 -0.335 1 98.19 36 ASP B O 1
ATOM 2268 N N . LEU B 1 37 ? -1.131 -21.734 -0.895 1 98 37 LEU B N 1
ATOM 2269 C CA . LEU B 1 37 ? -1.188 -22.125 -2.297 1 98 37 LEU B CA 1
ATOM 2270 C C . LEU B 1 37 ? -0.08 -21.453 -3.1 1 98 37 LEU B C 1
ATOM 2272 O O . LEU B 1 37 ? -0.048 -20.219 -3.209 1 98 37 LEU B O 1
ATOM 2276 N N . GLY B 1 38 ? 0.772 -22.188 -3.734 1 97.25 38 GLY B N 1
ATOM 2277 C CA . GLY B 1 38 ? 1.999 -21.656 -4.309 1 97.25 38 GLY B CA 1
ATOM 2278 C C . GLY B 1 38 ? 3.051 -21.328 -3.27 1 97.25 38 GLY B C 1
ATOM 2279 O O . GLY B 1 38 ? 3.58 -20.219 -3.246 1 97.25 38 GLY B O 1
ATOM 2280 N N . CYS B 1 39 ? 3.443 -22.359 -2.514 1 97.12 39 CYS B N 1
ATOM 2281 C CA . CYS B 1 39 ? 4.207 -22.125 -1.296 1 97.12 39 CYS B CA 1
ATOM 2282 C C . CYS B 1 39 ? 5.691 -21.969 -1.604 1 97.12 39 CYS B C 1
ATOM 2284 O O . CYS B 1 39 ? 6.465 -21.531 -0.753 1 97.12 39 CYS B O 1
ATOM 2286 N N . GLY B 1 40 ? 6.176 -22.359 -2.799 1 95.38 40 GLY B N 1
ATOM 2287 C CA . GLY B 1 40 ? 7.598 -22.328 -3.107 1 95.38 40 GLY B CA 1
ATOM 2288 C C . GLY B 1 40 ? 8.445 -23.109 -2.131 1 95.38 40 GLY B C 1
ATOM 2289 O O . GLY B 1 40 ? 8.148 -24.281 -1.852 1 95.38 40 GLY B O 1
ATOM 2290 N N . THR B 1 41 ? 9.477 -22.516 -1.623 1 94.56 41 THR B N 1
ATOM 2291 C CA . THR B 1 41 ? 10.398 -23.219 -0.732 1 94.56 41 THR B CA 1
ATOM 2292 C C . THR B 1 41 ? 9.875 -23.203 0.703 1 94.56 41 THR B C 1
ATOM 2294 O O . THR B 1 41 ? 10.609 -23.516 1.639 1 94.56 41 THR B O 1
ATOM 2297 N N . GLY B 1 42 ? 8.734 -22.688 0.931 1 95.38 42 GLY B N 1
ATOM 2298 C CA . GLY B 1 42 ? 8.047 -22.844 2.203 1 95.38 42 GLY B CA 1
ATOM 2299 C C . GLY B 1 42 ? 8.383 -21.75 3.201 1 95.38 42 GLY B C 1
ATOM 2300 O O . GLY B 1 42 ? 8.047 -21.844 4.383 1 95.38 42 GLY B O 1
ATOM 2301 N N . ASN B 1 43 ? 9.062 -20.656 2.766 1 93.19 43 ASN B N 1
ATOM 2302 C CA . ASN B 1 43 ? 9.445 -19.594 3.682 1 93.19 43 ASN B CA 1
ATOM 2303 C C . ASN B 1 43 ? 8.227 -18.953 4.336 1 93.19 43 ASN B C 1
ATOM 2305 O O . ASN B 1 43 ? 8.172 -18.812 5.559 1 93.19 43 ASN B O 1
ATOM 2309 N N . VAL B 1 44 ? 7.285 -18.578 3.559 1 95.31 44 VAL B N 1
ATOM 2310 C CA . VAL B 1 44 ? 6.078 -17.938 4.07 1 95.31 44 VAL B CA 1
ATOM 2311 C C . VAL B 1 44 ? 5.227 -18.953 4.816 1 95.31 44 VAL B C 1
ATOM 2313 O O . VAL B 1 44 ? 4.613 -18.641 5.84 1 95.31 44 VAL B O 1
ATOM 2316 N N . THR B 1 45 ? 5.227 -20.203 4.363 1 96.62 45 THR B N 1
ATOM 2317 C CA . THR B 1 45 ? 4.453 -21.281 4.984 1 96.62 45 THR B CA 1
ATOM 2318 C C . THR B 1 45 ? 4.863 -21.469 6.441 1 96.62 45 THR B C 1
ATOM 2320 O O . THR B 1 45 ? 4.008 -21.641 7.312 1 96.62 45 THR B O 1
ATOM 2323 N N . ARG B 1 46 ? 6.109 -21.438 6.656 1 95 46 ARG B N 1
ATOM 2324 C CA . ARG B 1 46 ? 6.617 -21.594 8.016 1 95 46 ARG B CA 1
ATOM 2325 C C . ARG B 1 46 ? 6.191 -20.438 8.906 1 95 46 ARG B C 1
ATOM 2327 O O . ARG B 1 46 ? 5.93 -20.625 10.094 1 95 46 ARG B O 1
ATOM 2334 N N . ILE B 1 47 ? 6.117 -19.25 8.359 1 93.31 47 ILE B N 1
ATOM 2335 C CA . ILE B 1 47 ? 5.648 -18.094 9.109 1 93.31 47 ILE B CA 1
ATOM 2336 C C . ILE B 1 47 ? 4.164 -18.234 9.414 1 93.31 47 ILE B C 1
ATOM 2338 O O . ILE B 1 47 ? 3.713 -17.891 10.516 1 93.31 47 ILE B O 1
ATOM 2342 N N . LEU B 1 48 ? 3.408 -18.766 8.453 1 95.81 48 LEU B N 1
ATOM 2343 C CA . LEU B 1 48 ? 2.002 -19.062 8.703 1 95.81 48 LEU B CA 1
ATOM 2344 C C . LEU B 1 48 ? 1.846 -20.031 9.867 1 95.81 48 LEU B C 1
ATOM 2346 O O . LEU B 1 48 ? 0.967 -19.844 10.719 1 95.81 48 LEU B O 1
ATOM 2350 N N . LYS B 1 49 ? 2.678 -21.031 9.922 1 95.56 49 LYS B N 1
ATOM 2351 C CA . LYS B 1 49 ? 2.637 -22.016 10.992 1 95.56 49 LYS B CA 1
ATOM 2352 C C . LYS B 1 49 ? 2.936 -21.375 12.344 1 95.56 49 LYS B C 1
ATOM 2354 O O . LYS B 1 49 ? 2.346 -21.75 13.359 1 95.56 49 LYS B O 1
ATOM 2359 N N . GLU B 1 50 ? 3.885 -20.484 12.336 1 92.31 50 GLU B N 1
ATOM 2360 C CA . GLU B 1 50 ? 4.207 -19.781 13.578 1 92.31 50 GLU B CA 1
ATOM 2361 C C . GLU B 1 50 ? 3.02 -18.953 14.07 1 92.31 50 GLU B C 1
ATOM 2363 O O . GLU B 1 50 ? 2.748 -18.906 15.273 1 92.31 50 GLU B O 1
ATOM 2368 N N . ARG B 1 51 ? 2.379 -18.328 13.141 1 92 51 ARG B N 1
ATOM 2369 C CA . ARG B 1 51 ? 1.242 -17.484 13.523 1 92 51 ARG B CA 1
ATOM 2370 C C . ARG B 1 51 ? 0.065 -18.344 13.977 1 92 51 ARG B C 1
ATOM 2372 O O . ARG B 1 51 ? -0.614 -18 14.953 1 92 51 ARG B O 1
ATOM 2379 N N . TRP B 1 52 ? -0.206 -19.375 13.211 1 95.5 52 TRP B N 1
ATOM 2380 C CA . TRP B 1 52 ? -1.263 -20.312 13.562 1 95.5 52 TRP B CA 1
ATOM 2381 C C . TRP B 1 52 ? -0.675 -21.656 14.016 1 95.5 52 TRP B C 1
ATOM 2383 O O . TRP B 1 52 ? -0.804 -22.656 13.32 1 95.5 52 TRP B O 1
ATOM 2393 N N . ALA B 1 53 ? -0.203 -21.688 15.188 1 93.25 53 ALA B N 1
ATOM 2394 C CA . ALA B 1 53 ? 0.648 -22.75 15.703 1 93.25 53 ALA B CA 1
ATOM 2395 C C . ALA B 1 53 ? -0.139 -24.047 15.859 1 93.25 53 ALA B C 1
ATOM 2397 O O . ALA B 1 53 ? 0.411 -25.141 15.695 1 93.25 53 ALA B O 1
ATOM 2398 N N . ASP B 1 54 ? -1.354 -23.922 16.141 1 95.25 54 ASP B N 1
ATOM 2399 C CA . ASP B 1 54 ? -2.154 -25.109 16.438 1 95.25 54 ASP B CA 1
ATOM 2400 C C . ASP B 1 54 ? -2.854 -25.609 15.172 1 95.25 54 ASP B C 1
ATOM 2402 O O . ASP B 1 54 ? -3.486 -26.672 15.188 1 95.25 54 ASP B O 1
ATOM 2406 N N . ALA B 1 55 ? -2.75 -24.891 14.117 1 96.81 55 ALA B N 1
ATOM 2407 C CA . ALA B 1 55 ? -3.434 -25.25 12.875 1 96.81 55 ALA B CA 1
ATOM 2408 C C . ALA B 1 55 ? -2.65 -26.312 12.109 1 96.81 55 ALA B C 1
ATOM 2410 O O . ALA B 1 55 ? -1.438 -26.453 12.289 1 96.81 55 ALA B O 1
ATOM 2411 N N . ASP B 1 56 ? -3.402 -27.109 11.391 1 97.38 56 ASP B N 1
ATOM 2412 C CA . ASP B 1 56 ? -2.795 -27.906 10.32 1 97.38 56 ASP B CA 1
ATOM 2413 C C . ASP B 1 56 ? -2.441 -27.031 9.117 1 97.38 56 ASP B C 1
ATOM 2415 O O . ASP B 1 56 ? -3.326 -26.609 8.367 1 97.38 56 ASP B O 1
ATOM 2419 N N . VAL B 1 57 ? -1.144 -26.734 8.992 1 97.75 57 VAL B N 1
ATOM 2420 C CA . VAL B 1 57 ? -0.679 -25.859 7.914 1 97.75 57 VAL B CA 1
ATOM 2421 C C . VAL B 1 57 ? -0.095 -26.703 6.785 1 97.75 57 VAL B C 1
ATOM 2423 O O . VAL B 1 57 ? 0.791 -27.531 7.016 1 97.75 57 VAL B O 1
ATOM 2426 N N . ILE B 1 58 ? -0.601 -26.469 5.547 1 97.44 58 ILE B N 1
ATOM 2427 C CA . ILE B 1 58 ? -0.179 -27.234 4.383 1 97.44 58 ILE B CA 1
ATOM 2428 C C . ILE B 1 58 ? 0.323 -26.281 3.293 1 97.44 58 ILE B C 1
ATOM 2430 O O . ILE B 1 58 ? -0.349 -25.312 2.953 1 97.44 58 ILE B O 1
ATOM 2434 N N . GLY B 1 59 ? 1.506 -26.547 2.83 1 97.75 59 GLY B N 1
ATOM 2435 C CA . GLY B 1 59 ? 2.006 -25.875 1.641 1 97.75 59 GLY B CA 1
ATOM 2436 C C . GLY B 1 59 ? 1.789 -26.672 0.369 1 97.75 59 GLY B C 1
ATOM 2437 O O . GLY B 1 59 ? 2.064 -27.875 0.328 1 97.75 59 GLY B O 1
ATOM 2438 N N . ILE B 1 60 ? 1.26 -26.016 -0.667 1 97.5 60 ILE B N 1
ATOM 2439 C CA . ILE B 1 60 ? 1.015 -26.672 -1.949 1 97.5 60 ILE B CA 1
ATOM 2440 C C . ILE B 1 60 ? 1.826 -25.969 -3.043 1 97.5 60 ILE B C 1
ATOM 2442 O O . ILE B 1 60 ? 1.818 -24.75 -3.146 1 97.5 60 ILE B O 1
ATOM 2446 N N . ASP B 1 61 ? 2.531 -26.734 -3.791 1 97.06 61 ASP B N 1
ATOM 2447 C CA . ASP B 1 61 ? 3.25 -26.219 -4.949 1 97.06 61 ASP B CA 1
ATOM 2448 C C . ASP B 1 61 ? 3.352 -27.266 -6.051 1 97.06 61 ASP B C 1
ATOM 2450 O O . ASP B 1 61 ? 3.352 -28.469 -5.773 1 97.06 61 ASP B O 1
ATOM 2454 N N . SER B 1 62 ? 3.447 -26.75 -7.254 1 95.38 62 SER B N 1
ATOM 2455 C CA . SER B 1 62 ? 3.492 -27.688 -8.383 1 95.38 62 SER B CA 1
ATOM 2456 C C . SER B 1 62 ? 4.914 -28.172 -8.641 1 95.38 62 SER B C 1
ATOM 2458 O O . SER B 1 62 ? 5.121 -29.141 -9.375 1 95.38 62 SER B O 1
ATOM 2460 N N . SER B 1 63 ? 5.938 -27.562 -8.102 1 94 63 SER B N 1
ATOM 2461 C CA . SER B 1 63 ? 7.336 -27.875 -8.367 1 94 63 SER B CA 1
ATOM 2462 C C . SER B 1 63 ? 7.891 -28.844 -7.324 1 94 63 SER B C 1
ATOM 2464 O O . SER B 1 63 ? 8.109 -28.453 -6.176 1 94 63 SER B O 1
ATOM 2466 N N . PRO B 1 64 ? 8.234 -30.078 -7.738 1 94.44 64 PRO B N 1
ATOM 2467 C CA . PRO B 1 64 ? 8.836 -31.016 -6.789 1 94.44 64 PRO B CA 1
ATOM 2468 C C . PRO B 1 64 ? 10.148 -30.5 -6.203 1 94.44 64 PRO B C 1
ATOM 2470 O O . PRO B 1 64 ? 10.453 -30.75 -5.035 1 94.44 64 PRO B O 1
ATOM 2473 N N . GLU B 1 65 ? 10.875 -29.781 -7.016 1 93.62 65 GLU B N 1
ATOM 2474 C CA . GLU B 1 65 ? 12.148 -29.234 -6.559 1 93.62 65 GLU B CA 1
ATOM 2475 C C . GLU B 1 65 ? 11.938 -28.234 -5.43 1 93.62 65 GLU B C 1
ATOM 2477 O O . GLU B 1 65 ? 12.672 -28.25 -4.438 1 93.62 65 GLU B O 1
ATOM 2482 N N . MET B 1 66 ? 11.023 -27.344 -5.586 1 93.81 66 MET B N 1
ATOM 2483 C CA . MET B 1 66 ? 10.695 -26.375 -4.543 1 93.81 66 MET B CA 1
ATOM 2484 C C . MET B 1 66 ? 10.266 -27.094 -3.262 1 93.81 66 MET B C 1
ATOM 2486 O O . MET B 1 66 ? 10.695 -26.719 -2.168 1 93.81 66 MET B O 1
ATOM 2490 N N . LEU B 1 67 ? 9.477 -28.109 -3.428 1 95.38 67 LEU B N 1
ATOM 2491 C CA . LEU B 1 67 ? 8.938 -28.812 -2.273 1 95.38 67 LEU B CA 1
ATOM 2492 C C . LEU B 1 67 ? 10.031 -29.578 -1.54 1 95.38 67 LEU B C 1
ATOM 2494 O O . LEU B 1 67 ? 9.992 -29.703 -0.314 1 95.38 67 LEU B O 1
ATOM 2498 N N . MET B 1 68 ? 10.945 -30.125 -2.297 1 94.94 68 MET B N 1
ATOM 2499 C CA . MET B 1 68 ? 12.078 -30.781 -1.665 1 94.94 68 MET B CA 1
ATOM 2500 C C . MET B 1 68 ? 12.852 -29.828 -0.769 1 94.94 68 MET B C 1
ATOM 2502 O O . MET B 1 68 ? 13.172 -30.156 0.375 1 94.94 68 MET B O 1
ATOM 2506 N N . THR B 1 69 ? 13.07 -28.641 -1.326 1 94.25 69 THR B N 1
ATOM 2507 C CA . THR B 1 69 ? 13.742 -27.609 -0.549 1 94.25 69 THR B CA 1
ATOM 2508 C C . THR B 1 69 ? 12.922 -27.234 0.678 1 94.25 69 THR B C 1
ATOM 2510 O O . THR B 1 69 ? 13.469 -27.047 1.767 1 94.25 69 THR B O 1
ATOM 2513 N N . ALA B 1 70 ? 11.672 -27.094 0.528 1 94.31 70 ALA B N 1
ATOM 2514 C CA . ALA B 1 70 ? 10.773 -26.75 1.63 1 94.31 70 ALA B CA 1
ATOM 2515 C C . ALA B 1 70 ? 10.844 -27.781 2.746 1 94.31 70 ALA B C 1
ATOM 2517 O O . ALA B 1 70 ? 10.938 -27.438 3.924 1 94.31 70 ALA B O 1
ATOM 2518 N N . ARG B 1 71 ? 10.836 -29.016 2.381 1 94.19 71 ARG B N 1
ATOM 2519 C CA . ARG B 1 71 ? 10.859 -30.109 3.342 1 94.19 71 ARG B CA 1
ATOM 2520 C C . ARG B 1 71 ? 12.195 -30.172 4.074 1 94.19 71 ARG B C 1
ATOM 2522 O O . ARG B 1 71 ? 12.25 -30.531 5.25 1 94.19 71 ARG B O 1
ATOM 2529 N N . ASP B 1 72 ? 13.188 -29.781 3.367 1 91.19 72 ASP B N 1
ATOM 2530 C CA . ASP B 1 72 ? 14.531 -29.828 3.934 1 91.19 72 ASP B CA 1
ATOM 2531 C C . ASP B 1 72 ? 14.656 -28.875 5.121 1 91.19 72 ASP B C 1
ATOM 2533 O O . ASP B 1 72 ? 15.5 -29.078 6 1 91.19 72 ASP B O 1
ATOM 2537 N N . HIS B 1 73 ? 13.93 -27.844 5.113 1 89.44 73 HIS B N 1
ATOM 2538 C CA . HIS B 1 73 ? 13.992 -26.906 6.219 1 89.44 73 HIS B CA 1
ATOM 2539 C C . HIS B 1 73 ? 13.352 -27.484 7.477 1 89.44 73 HIS B C 1
ATOM 2541 O O . HIS B 1 73 ? 13.578 -26.984 8.578 1 89.44 73 HIS B O 1
ATOM 2547 N N . GLY B 1 74 ? 12.523 -28.562 7.316 1 78.62 74 GLY B N 1
ATOM 2548 C CA . GLY B 1 74 ? 11.906 -29.219 8.461 1 78.62 74 GLY B CA 1
ATOM 2549 C C . GLY B 1 74 ? 10.719 -28.469 9.016 1 78.62 74 GLY B C 1
ATOM 2550 O O . GLY B 1 74 ? 10.172 -27.578 8.352 1 78.62 74 GLY B O 1
ATOM 2551 N N . GLY B 1 75 ? 10.258 -28.938 10.164 1 79.25 75 GLY B N 1
ATOM 2552 C CA . GLY B 1 75 ? 9.148 -28.297 10.852 1 79.25 75 GLY B CA 1
ATOM 2553 C C . GLY B 1 75 ? 7.859 -29.078 10.766 1 79.25 75 GLY B C 1
ATOM 2554 O O . GLY B 1 75 ? 7.84 -30.203 10.242 1 79.25 75 GLY B O 1
ATOM 2555 N N . ALA B 1 76 ? 6.832 -28.484 11.336 1 88.69 76 ALA B N 1
ATOM 2556 C CA . ALA B 1 76 ? 5.543 -29.156 11.508 1 88.69 76 ALA B CA 1
ATOM 2557 C C . ALA B 1 76 ? 4.59 -28.797 10.367 1 88.69 76 ALA B C 1
ATOM 2559 O O . ALA B 1 76 ? 3.371 -28.781 10.547 1 88.69 76 ALA B O 1
ATOM 2560 N N . VAL B 1 77 ? 5.18 -28.484 9.234 1 94.38 77 VAL B N 1
ATOM 2561 C CA . VAL B 1 77 ? 4.359 -28.141 8.07 1 94.38 77 VAL B CA 1
ATOM 2562 C C . VAL B 1 77 ? 4.344 -29.312 7.094 1 94.38 77 VAL B C 1
ATOM 2564 O O . VAL B 1 77 ? 5.375 -29.953 6.867 1 94.38 77 VAL B O 1
ATOM 2567 N N . ARG B 1 78 ? 3.193 -29.625 6.535 1 95.25 78 ARG B N 1
ATOM 2568 C CA . ARG B 1 78 ? 3.074 -30.609 5.465 1 95.25 78 ARG B CA 1
ATOM 2569 C C . ARG B 1 78 ? 3.123 -29.938 4.094 1 95.25 78 ARG B C 1
ATOM 2571 O O . ARG B 1 78 ? 2.557 -28.875 3.902 1 95.25 78 ARG B O 1
ATOM 2578 N N . TYR B 1 79 ? 3.852 -30.594 3.236 1 97.12 79 TYR B N 1
ATOM 2579 C CA . TYR B 1 79 ? 3.955 -30.094 1.871 1 97.12 79 TYR B CA 1
ATOM 2580 C C . TYR B 1 79 ? 3.404 -31.109 0.875 1 97.12 79 TYR B C 1
ATOM 2582 O O . TYR B 1 79 ? 3.746 -32.281 0.931 1 97.12 79 TYR B O 1
ATOM 2590 N N . LEU B 1 80 ? 2.547 -30.641 0.007 1 96.12 80 LEU B N 1
ATOM 2591 C CA . LEU B 1 80 ? 1.91 -31.5 -0.98 1 96.12 80 LEU B CA 1
ATOM 2592 C C . LEU B 1 80 ? 2.096 -30.953 -2.389 1 96.12 80 LEU B C 1
ATOM 2594 O O . LEU B 1 80 ? 2.012 -29.75 -2.602 1 96.12 80 LEU B O 1
ATOM 2598 N N . GLU B 1 81 ? 2.344 -31.859 -3.279 1 96.38 81 GLU B N 1
ATOM 2599 C CA . GLU B 1 81 ? 2.439 -31.453 -4.68 1 96.38 81 GLU B CA 1
ATOM 2600 C C . GLU B 1 81 ? 1.058 -31.203 -5.281 1 96.38 81 GLU B C 1
ATOM 2602 O O . GLU B 1 81 ? 0.156 -32.031 -5.129 1 96.38 81 GLU B O 1
ATOM 2607 N N . GLY B 1 82 ? 0.832 -30.062 -5.914 1 94.88 82 GLY B N 1
ATOM 2608 C CA . GLY B 1 82 ? -0.41 -29.672 -6.559 1 94.88 82 GLY B CA 1
ATOM 2609 C C . GLY B 1 82 ? -0.369 -28.266 -7.125 1 94.88 82 GLY B C 1
ATOM 2610 O O . GLY B 1 82 ? 0.605 -27.547 -6.922 1 94.88 82 GLY B O 1
ATOM 2611 N N . ASP B 1 83 ? -1.366 -27.953 -7.949 1 91.94 83 ASP B N 1
ATOM 2612 C CA . ASP B 1 83 ? -1.461 -26.594 -8.469 1 91.94 83 ASP B CA 1
ATOM 2613 C C . ASP B 1 83 ? -2.762 -25.922 -8.031 1 91.94 83 ASP B C 1
ATOM 2615 O O . ASP B 1 83 ? -3.654 -26.578 -7.496 1 91.94 83 ASP B O 1
ATOM 2619 N N . ALA B 1 84 ? -2.805 -24.641 -8.164 1 89.81 84 ALA B N 1
ATOM 2620 C CA . ALA B 1 84 ? -3.916 -23.828 -7.676 1 89.81 84 ALA B CA 1
ATOM 2621 C C . ALA B 1 84 ? -5.219 -24.203 -8.383 1 89.81 84 ALA B C 1
ATOM 2623 O O . ALA B 1 84 ? -6.281 -24.25 -7.758 1 89.81 84 ALA B O 1
ATOM 2624 N N . ALA B 1 85 ? -5.121 -24.438 -9.648 1 89.88 85 ALA B N 1
ATOM 2625 C CA . ALA B 1 85 ? -6.316 -24.781 -10.406 1 89.88 85 ALA B CA 1
ATOM 2626 C C . ALA B 1 85 ? -6.906 -26.109 -9.93 1 89.88 85 ALA B C 1
ATOM 2628 O O . ALA B 1 85 ? -8.117 -26.219 -9.742 1 89.88 85 ALA B O 1
ATOM 2629 N N . GLY B 1 86 ? -6.027 -27.062 -9.742 1 91.38 86 GLY B N 1
ATOM 2630 C CA . GLY B 1 86 ? -6.473 -28.328 -9.211 1 91.38 86 GLY B CA 1
ATOM 2631 C C . GLY B 1 86 ? -7.062 -28.219 -7.816 1 91.38 86 GLY B C 1
ATOM 2632 O O . GLY B 1 86 ? -8.078 -28.859 -7.516 1 91.38 86 GLY B O 1
ATOM 2633 N N . TRP B 1 87 ? -6.422 -27.453 -7.016 1 91.56 87 TRP B N 1
ATOM 2634 C CA . TRP B 1 87 ? -6.918 -27.266 -5.656 1 91.56 87 TRP B CA 1
ATOM 2635 C C . TRP B 1 87 ? -8.297 -26.609 -5.664 1 91.56 87 TRP B C 1
ATOM 2637 O O . TRP B 1 87 ? -9.156 -26.953 -4.852 1 91.56 87 TRP B O 1
ATOM 2647 N N . ALA B 1 88 ? -8.492 -25.688 -6.504 1 90.19 88 ALA B N 1
ATOM 2648 C CA . ALA B 1 88 ? -9.781 -25.016 -6.629 1 90.19 88 ALA B CA 1
ATOM 2649 C C . ALA B 1 88 ? -10.898 -26.016 -6.938 1 90.19 88 ALA B C 1
ATOM 2651 O O . ALA B 1 88 ? -12.023 -25.859 -6.453 1 90.19 88 ALA B O 1
ATOM 2652 N N . GLU B 1 89 ? -10.57 -27.016 -7.672 1 91.5 89 GLU B N 1
ATOM 2653 C CA . GLU B 1 89 ? -11.562 -28 -8.109 1 91.5 89 GLU B CA 1
ATOM 2654 C C . GLU B 1 89 ? -11.789 -29.062 -7.047 1 91.5 89 GLU B C 1
ATOM 2656 O O . GLU B 1 89 ? -12.914 -29.516 -6.832 1 91.5 89 GLU B O 1
ATOM 2661 N N . ASN B 1 90 ? -10.672 -29.406 -6.34 1 90.81 90 ASN B N 1
ATOM 2662 C CA . ASN B 1 90 ? -10.797 -30.641 -5.566 1 90.81 90 ASN B CA 1
ATOM 2663 C C . ASN B 1 90 ? -10.281 -30.469 -4.141 1 90.81 90 ASN B C 1
ATOM 2665 O O . ASN B 1 90 ? -10.281 -31.406 -3.354 1 90.81 90 ASN B O 1
ATOM 2669 N N . GLY B 1 91 ? -9.844 -29.359 -3.896 1 89.62 91 GLY B N 1
ATOM 2670 C CA . GLY B 1 91 ? -9.297 -29.141 -2.568 1 89.62 91 GLY B CA 1
ATOM 2671 C C . GLY B 1 91 ? -10.336 -29.25 -1.468 1 89.62 91 GLY B C 1
ATOM 2672 O O . GLY B 1 91 ? -11.539 -29.188 -1.731 1 89.62 91 GLY B O 1
ATOM 2673 N N . GLY B 1 92 ? -9.922 -29.516 -0.256 1 91.19 92 GLY B N 1
ATOM 2674 C CA . GLY B 1 92 ? -10.805 -29.516 0.9 1 91.19 92 GLY B CA 1
ATOM 2675 C C . GLY B 1 92 ? -11.086 -28.141 1.445 1 91.19 92 GLY B C 1
ATOM 2676 O O . GLY B 1 92 ? -10.508 -27.156 0.986 1 91.19 92 GLY B O 1
ATOM 2677 N N . GLU B 1 93 ? -12.023 -28.141 2.367 1 96 93 GLU B N 1
ATOM 2678 C CA . GLU B 1 93 ? -12.391 -26.891 3.02 1 96 93 GLU B CA 1
ATOM 2679 C C . GLU B 1 93 ? -11.281 -26.422 3.957 1 96 93 GLU B C 1
ATOM 2681 O O . GLU B 1 93 ? -10.68 -27.219 4.672 1 96 93 GLU B O 1
ATOM 2686 N N . VAL B 1 94 ? -11.047 -25.156 3.924 1 97.81 94 VAL B N 1
ATOM 2687 C CA . VAL B 1 94 ? -9.977 -24.594 4.746 1 97.81 94 VAL B CA 1
ATOM 2688 C C . VAL B 1 94 ? -10.453 -23.312 5.434 1 97.81 94 VAL B C 1
ATOM 2690 O O . VAL B 1 94 ? -11.391 -22.672 4.957 1 97.81 94 VAL B O 1
ATOM 2693 N N . ASP B 1 95 ? -9.836 -22.984 6.582 1 98.5 95 ASP B N 1
ATOM 2694 C CA . ASP B 1 95 ? -10.18 -21.75 7.293 1 98.5 95 ASP B CA 1
ATOM 2695 C C . ASP B 1 95 ? -9.461 -20.547 6.684 1 98.5 95 ASP B C 1
ATOM 2697 O O . ASP B 1 95 ? -10.039 -19.469 6.586 1 98.5 95 ASP B O 1
ATOM 2701 N N . ILE B 1 96 ? -8.211 -20.766 6.309 1 98.62 96 ILE B N 1
ATOM 2702 C CA . ILE B 1 96 ? -7.426 -19.719 5.656 1 98.62 96 ILE B CA 1
ATOM 2703 C C . ILE B 1 96 ? -6.785 -20.281 4.387 1 98.62 96 ILE B C 1
ATOM 2705 O O . ILE B 1 96 ? -6.012 -21.234 4.441 1 98.62 96 ILE B O 1
ATOM 2709 N N . LEU B 1 97 ? -7.16 -19.75 3.273 1 98.69 97 LEU B N 1
ATOM 2710 C CA . LEU B 1 97 ? -6.496 -20 1.999 1 98.69 97 LEU B CA 1
ATOM 2711 C C . LEU B 1 97 ? -5.609 -18.828 1.612 1 98.69 97 LEU B C 1
ATOM 2713 O O . LEU B 1 97 ? -6.109 -17.75 1.251 1 98.69 97 LEU B O 1
ATOM 2717 N N . PHE B 1 98 ? -4.332 -19.047 1.714 1 98.62 98 PHE B N 1
ATOM 2718 C CA . PHE B 1 98 ? -3.309 -18.016 1.533 1 98.62 98 PHE B CA 1
ATOM 2719 C C . PHE B 1 98 ? -2.535 -18.25 0.241 1 98.62 98 PHE B C 1
ATOM 2721 O O . PHE B 1 98 ? -2.143 -19.375 -0.061 1 98.62 98 PHE B O 1
ATOM 2728 N N . SER B 1 99 ? -2.387 -17.219 -0.584 1 98.69 99 SER B N 1
ATOM 2729 C CA . SER B 1 99 ? -1.558 -17.312 -1.782 1 98.69 99 SER B CA 1
ATOM 2730 C C . SER B 1 99 ? -0.79 -16.016 -2.016 1 98.69 99 SER B C 1
ATOM 2732 O O . SER B 1 99 ? -1.392 -14.953 -2.205 1 98.69 99 SER B O 1
ATOM 2734 N N . ASN B 1 100 ? 0.456 -16.125 -1.996 1 97.88 100 ASN B N 1
ATOM 2735 C CA . ASN B 1 100 ? 1.341 -14.969 -2.16 1 97.88 100 ASN B CA 1
ATOM 2736 C C . ASN B 1 100 ? 2.256 -15.141 -3.369 1 97.88 100 ASN B C 1
ATOM 2738 O O . ASN B 1 100 ? 3.16 -15.977 -3.357 1 97.88 100 ASN B O 1
ATOM 2742 N N . ALA B 1 101 ? 1.996 -14.289 -4.406 1 95.81 101 ALA B N 1
ATOM 2743 C CA . ALA B 1 101 ? 2.844 -14.219 -5.594 1 95.81 101 ALA B CA 1
ATOM 2744 C C . ALA B 1 101 ? 2.852 -15.555 -6.336 1 95.81 101 ALA B C 1
ATOM 2746 O O . ALA B 1 101 ? 3.914 -16.047 -6.711 1 95.81 101 ALA B O 1
ATOM 2747 N N . ALA B 1 102 ? 1.689 -16.094 -6.586 1 96.25 102 ALA B N 1
ATOM 2748 C CA . ALA B 1 102 ? 1.607 -17.391 -7.258 1 96.25 102 ALA B CA 1
ATOM 2749 C C . ALA B 1 102 ? 0.515 -17.391 -8.32 1 96.25 102 ALA B C 1
ATOM 2751 O O . ALA B 1 102 ? 0.731 -17.859 -9.445 1 96.25 102 ALA B O 1
ATOM 2752 N N . LEU B 1 103 ? -0.622 -16.75 -8.031 1 97.5 103 LEU B N 1
ATOM 2753 C CA . LEU B 1 103 ? -1.805 -16.906 -8.867 1 97.5 103 LEU B CA 1
ATOM 2754 C C . LEU B 1 103 ? -1.69 -16.062 -10.133 1 97.5 103 LEU B C 1
ATOM 2756 O O . LEU B 1 103 ? -2.42 -16.281 -11.102 1 97.5 103 LEU B O 1
ATOM 2760 N N . HIS B 1 104 ? -0.749 -15.078 -10.125 1 95.38 104 HIS B N 1
ATOM 2761 C CA . HIS B 1 104 ? -0.577 -14.219 -11.289 1 95.38 104 HIS B CA 1
ATOM 2762 C C . HIS B 1 104 ? -0.024 -15.008 -12.477 1 95.38 104 HIS B C 1
ATOM 2764 O O . HIS B 1 104 ? -0.026 -14.516 -13.609 1 95.38 104 HIS B O 1
ATOM 2770 N N . TRP B 1 105 ? 0.372 -16.234 -12.289 1 91.69 105 TRP B N 1
ATOM 2771 C CA . TRP B 1 105 ? 0.896 -17.062 -13.359 1 91.69 105 TRP B CA 1
ATOM 2772 C C . TRP B 1 105 ? -0.231 -17.812 -14.078 1 91.69 105 TRP B C 1
ATOM 2774 O O . TRP B 1 105 ? -0.003 -18.469 -15.086 1 91.69 105 TRP B O 1
ATOM 2784 N N . LEU B 1 106 ? -1.384 -17.703 -13.531 1 93.12 106 LEU B N 1
ATOM 2785 C CA . LEU B 1 106 ? -2.527 -18.422 -14.062 1 93.12 106 LEU B CA 1
ATOM 2786 C C . LEU B 1 106 ? -3.496 -17.484 -14.766 1 93.12 106 LEU B C 1
ATOM 2788 O O . LEU B 1 106 ? -3.721 -16.359 -14.305 1 93.12 106 LEU B O 1
ATOM 2792 N N . ASP B 1 107 ? -4.102 -17.984 -15.82 1 93.38 107 ASP B N 1
ATOM 2793 C CA . ASP B 1 107 ? -5.188 -17.281 -16.484 1 93.38 107 ASP B CA 1
ATOM 2794 C C . ASP B 1 107 ? -6.539 -17.641 -15.875 1 93.38 107 ASP B C 1
ATOM 2796 O O . ASP B 1 107 ? -6.605 -18.438 -14.938 1 93.38 107 ASP B O 1
ATOM 2800 N N . GLY B 1 108 ? -7.555 -16.984 -16.328 1 95.75 108 GLY B N 1
ATOM 2801 C CA . GLY B 1 108 ? -8.922 -17.375 -16.016 1 95.75 108 GLY B CA 1
ATOM 2802 C C . GLY B 1 108 ? -9.312 -17.062 -14.578 1 95.75 108 GLY B C 1
ATOM 2803 O O . GLY B 1 108 ? -9.906 -17.906 -13.906 1 95.75 108 GLY B O 1
ATOM 2804 N N . HIS B 1 109 ? -8.867 -15.875 -14.07 1 97.5 109 HIS B N 1
ATOM 2805 C CA . HIS B 1 109 ? -9.18 -15.5 -12.695 1 97.5 109 HIS B CA 1
ATOM 2806 C C . HIS B 1 109 ? -10.68 -15.414 -12.469 1 97.5 109 HIS B C 1
ATOM 2808 O O . HIS B 1 109 ? -11.164 -15.641 -11.359 1 97.5 109 HIS B O 1
ATOM 2814 N N . ASP B 1 110 ? -11.461 -15.125 -13.508 1 97.31 110 ASP B N 1
ATOM 2815 C CA . ASP B 1 110 ? -12.906 -14.992 -13.398 1 97.31 110 ASP B CA 1
ATOM 2816 C C . ASP B 1 110 ? -13.547 -16.297 -12.93 1 97.31 110 ASP B C 1
ATOM 2818 O O . ASP B 1 110 ? -14.586 -16.281 -12.258 1 97.31 110 ASP B O 1
ATOM 2822 N N . SER B 1 111 ? -12.922 -17.422 -13.25 1 96.56 111 SER B N 1
ATOM 2823 C CA . SER B 1 111 ? -13.406 -18.719 -12.812 1 96.56 111 SER B CA 1
ATOM 2824 C C . SER B 1 111 ? -12.625 -19.219 -11.602 1 96.56 111 SER B C 1
ATOM 2826 O O . SER B 1 111 ? -13.195 -19.844 -10.703 1 96.56 111 SER B O 1
ATOM 2828 N N . LEU B 1 112 ? -11.359 -18.922 -11.539 1 97.5 112 LEU B N 1
ATOM 2829 C CA . LEU B 1 112 ? -10.461 -19.453 -10.523 1 97.5 112 LEU B CA 1
ATOM 2830 C C . LEU B 1 112 ? -10.82 -18.922 -9.141 1 97.5 112 LEU B C 1
ATOM 2832 O O . LEU B 1 112 ? -10.969 -19.688 -8.188 1 97.5 112 LEU B O 1
ATOM 2836 N N . PHE B 1 113 ? -11.008 -17.625 -8.977 1 98.06 113 PHE B N 1
ATOM 2837 C CA . PHE B 1 113 ? -11.141 -16.984 -7.672 1 98.06 113 PHE B CA 1
ATOM 2838 C C . PHE B 1 113 ? -12.453 -17.391 -7.004 1 98.06 113 PHE B C 1
ATOM 2840 O O . PHE B 1 113 ? -12.469 -17.75 -5.82 1 98.06 113 PHE B O 1
ATOM 2847 N N . PRO B 1 114 ? -13.609 -17.406 -7.77 1 96.94 114 PRO B N 1
ATOM 2848 C CA . PRO B 1 114 ? -14.828 -17.922 -7.141 1 96.94 114 PRO B CA 1
ATOM 2849 C C . PRO B 1 114 ? -14.688 -19.359 -6.672 1 96.94 114 PRO B C 1
ATOM 2851 O O . PRO B 1 114 ? -15.172 -19.719 -5.594 1 96.94 114 PRO B O 1
ATOM 2854 N N . LYS B 1 115 ? -14.023 -20.172 -7.418 1 97.25 115 LYS B N 1
ATOM 2855 C CA . LYS B 1 115 ? -13.82 -21.562 -7.039 1 97.25 115 LYS B CA 1
ATOM 2856 C C . LYS B 1 115 ? -12.945 -21.672 -5.797 1 97.25 115 LYS B C 1
ATOM 2858 O O . LYS B 1 115 ? -13.188 -22.516 -4.926 1 97.25 115 LYS B O 1
ATOM 2863 N N . LEU B 1 116 ? -11.906 -20.875 -5.75 1 97.94 116 LEU B N 1
ATOM 2864 C CA . LEU B 1 116 ? -11.062 -20.844 -4.562 1 97.94 116 LEU B CA 1
ATOM 2865 C C . LEU B 1 116 ? -11.867 -20.422 -3.336 1 97.94 116 LEU B C 1
ATOM 2867 O O . LEU B 1 116 ? -11.719 -21 -2.258 1 97.94 116 LEU B O 1
ATOM 2871 N N . MET B 1 117 ? -12.711 -19.406 -3.492 1 97.62 117 MET B N 1
ATOM 2872 C CA . MET B 1 117 ? -13.547 -18.938 -2.391 1 97.62 117 MET B CA 1
ATOM 2873 C C . MET B 1 117 ? -14.492 -20.031 -1.912 1 97.62 117 MET B C 1
ATOM 2875 O O . MET B 1 117 ? -14.781 -20.125 -0.719 1 97.62 117 MET B O 1
ATOM 2879 N N . GLU B 1 118 ? -14.898 -20.891 -2.83 1 96.81 118 GLU B N 1
ATOM 2880 C CA . GLU B 1 118 ? -15.773 -22 -2.477 1 96.81 118 GLU B CA 1
ATOM 2881 C C . GLU B 1 118 ? -15.07 -22.984 -1.535 1 96.81 118 GLU B C 1
ATOM 2883 O O . GLU B 1 118 ? -15.719 -23.656 -0.738 1 96.81 118 GLU B O 1
ATOM 2888 N N . ARG B 1 119 ? -13.766 -23 -1.583 1 97.38 119 ARG B N 1
ATOM 2889 C CA . ARG B 1 119 ? -12.992 -23.922 -0.766 1 97.38 119 ARG B CA 1
ATOM 2890 C C . ARG B 1 119 ? -12.797 -23.375 0.645 1 97.38 119 ARG B C 1
ATOM 2892 O O . ARG B 1 119 ? -12.336 -24.094 1.537 1 97.38 119 ARG B O 1
ATOM 2899 N N . VAL B 1 120 ? -13.117 -22.141 0.825 1 98 120 VAL B N 1
ATOM 2900 C CA . VAL B 1 120 ? -12.961 -21.516 2.129 1 98 120 VAL B CA 1
ATOM 2901 C C . VAL B 1 120 ? -14.195 -21.766 2.984 1 98 120 VAL B C 1
ATOM 2903 O O . VAL B 1 120 ? -15.328 -21.672 2.496 1 98 120 VAL B O 1
ATOM 2906 N N . SER B 1 121 ? -14.008 -22.156 4.254 1 97.62 121 SER B N 1
ATOM 2907 C CA . SER B 1 121 ? -15.109 -22.391 5.18 1 97.62 121 SER B CA 1
ATOM 2908 C C . SER B 1 121 ? -15.844 -21.094 5.5 1 97.62 121 SER B C 1
ATOM 2910 O O . SER B 1 121 ? -15.312 -20 5.305 1 97.62 121 SER B O 1
ATOM 2912 N N . SER B 1 122 ? -17.094 -21.266 5.957 1 96.75 122 SER B N 1
ATOM 2913 C CA . SER B 1 122 ? -17.828 -20.094 6.438 1 96.75 122 SER B CA 1
ATOM 2914 C C . SER B 1 122 ? -17.047 -19.375 7.535 1 96.75 122 SER B C 1
ATOM 2916 O O . SER B 1 122 ? -16.547 -20.016 8.469 1 96.75 122 SER B O 1
ATOM 2918 N N . GLY B 1 123 ? -16.938 -18.094 7.355 1 96.81 123 GLY B N 1
ATOM 2919 C CA . GLY B 1 123 ? -16.188 -17.297 8.312 1 96.81 123 GLY B CA 1
ATOM 2920 C C . GLY B 1 123 ? -14.688 -17.344 8.078 1 96.81 123 GLY B C 1
ATOM 2921 O O . GLY B 1 123 ? -13.93 -16.594 8.703 1 96.81 123 GLY B O 1
ATOM 2922 N N . GLY B 1 124 ? -14.297 -18.234 7.145 1 98.25 124 GLY B N 1
ATOM 2923 C CA . GLY B 1 124 ? -12.883 -18.328 6.797 1 98.25 124 GLY B CA 1
ATOM 2924 C C . GLY B 1 124 ? -12.422 -17.219 5.871 1 98.25 124 GLY B C 1
ATOM 2925 O O . GLY B 1 124 ? -13.195 -16.328 5.539 1 98.25 124 GLY B O 1
ATOM 2926 N N . VAL B 1 125 ? -11.109 -17.312 5.434 1 98.5 125 VAL B N 1
ATOM 2927 C CA . VAL B 1 125 ? -10.531 -16.172 4.73 1 98.5 125 VAL B CA 1
ATOM 2928 C C . VAL B 1 125 ? -9.773 -16.656 3.5 1 98.5 125 VAL B C 1
ATOM 2930 O O . VAL B 1 125 ? -9.016 -17.625 3.568 1 98.5 125 VAL B O 1
ATOM 2933 N N . LEU B 1 126 ? -10.047 -15.992 2.391 1 98.69 126 LEU B N 1
ATOM 2934 C CA . LEU B 1 126 ? -9.172 -16.031 1.221 1 98.69 126 LEU B CA 1
ATOM 2935 C C . LEU B 1 126 ? -8.25 -14.82 1.189 1 98.69 126 LEU B C 1
ATOM 2937 O O . LEU B 1 126 ? -8.711 -13.68 1.159 1 98.69 126 LEU B O 1
ATOM 2941 N N . ALA B 1 127 ? -6.918 -15.008 1.282 1 98.81 127 ALA B N 1
ATOM 2942 C CA . ALA B 1 127 ? -5.918 -13.945 1.25 1 98.81 127 ALA B CA 1
ATOM 2943 C C . ALA B 1 127 ? -4.949 -14.141 0.09 1 98.81 127 ALA B C 1
ATOM 2945 O O . ALA B 1 127 ? -4.242 -15.148 0.026 1 98.81 127 ALA B O 1
ATOM 2946 N N . VAL B 1 128 ? -4.918 -13.102 -0.797 1 98.88 128 VAL B N 1
ATOM 2947 C CA . VAL B 1 128 ? -4.125 -13.25 -2.014 1 98.88 128 VAL B CA 1
ATOM 2948 C C . VAL B 1 128 ? -3.316 -11.984 -2.268 1 98.88 128 VAL B C 1
ATOM 2950 O O . VAL B 1 128 ? -3.824 -10.875 -2.102 1 98.88 128 VAL B O 1
ATOM 2953 N N . GLN B 1 129 ? -2.105 -12.141 -2.6 1 98.75 129 GLN B N 1
ATOM 2954 C CA . GLN B 1 129 ? -1.244 -11.062 -3.08 1 98.75 129 GLN B CA 1
ATOM 2955 C C . GLN B 1 129 ? -0.581 -11.445 -4.402 1 98.75 129 GLN B C 1
ATOM 2957 O O . GLN B 1 129 ? -0.108 -12.57 -4.566 1 98.75 129 GLN B O 1
ATOM 2962 N N . MET B 1 130 ? -0.612 -10.516 -5.379 1 98.12 130 MET B N 1
ATOM 2963 C CA . MET B 1 130 ? -0.012 -10.719 -6.691 1 98.12 130 MET B CA 1
ATOM 2964 C C . MET B 1 130 ? 0.718 -9.469 -7.164 1 98.12 130 MET B C 1
ATOM 2966 O O . MET B 1 130 ? 0.257 -8.352 -6.93 1 98.12 130 MET B O 1
ATOM 2970 N N . PRO B 1 131 ? 1.846 -9.664 -7.84 1 96.69 131 PRO B N 1
ATOM 2971 C CA . PRO B 1 131 ? 2.365 -8.5 -8.562 1 96.69 131 PRO B CA 1
ATOM 2972 C C . PRO B 1 131 ? 1.337 -7.879 -9.5 1 96.69 131 PRO B C 1
ATOM 2974 O O . PRO B 1 131 ? 0.567 -8.602 -10.141 1 96.69 131 PRO B O 1
ATOM 2977 N N . HIS B 1 132 ? 1.175 -6.641 -9.508 1 97.69 132 HIS B N 1
ATOM 2978 C CA . HIS B 1 132 ? 0.324 -5.875 -10.414 1 97.69 132 HIS B CA 1
ATOM 2979 C C . HIS B 1 132 ? 1.089 -4.711 -11.031 1 97.69 132 HIS B C 1
ATOM 2981 O O . HIS B 1 132 ? 0.652 -3.561 -10.945 1 97.69 132 HIS B O 1
ATOM 2987 N N . ASN B 1 133 ? 2.174 -5.043 -11.742 1 95.44 133 ASN B N 1
ATOM 2988 C CA . ASN B 1 133 ? 3.146 -4.051 -12.188 1 95.44 133 ASN B CA 1
ATOM 2989 C C . ASN B 1 133 ? 3.188 -3.953 -13.711 1 95.44 133 ASN B C 1
ATOM 2991 O O . ASN B 1 133 ? 4.098 -3.342 -14.273 1 95.44 133 ASN B O 1
ATOM 2995 N N . HIS B 1 134 ? 2.209 -4.418 -14.445 1 92.12 134 HIS B N 1
ATOM 2996 C CA . HIS B 1 134 ? 2.258 -4.562 -15.898 1 92.12 134 HIS B CA 1
ATOM 2997 C C . HIS B 1 134 ? 2.191 -3.203 -16.594 1 92.12 134 HIS B C 1
ATOM 2999 O O . HIS B 1 134 ? 2.574 -3.076 -17.75 1 92.12 134 HIS B O 1
ATOM 3005 N N . TYR B 1 135 ? 1.796 -2.166 -15.914 1 92.69 135 TYR B N 1
ATOM 3006 C CA . TYR B 1 135 ? 1.676 -0.848 -16.531 1 92.69 135 TYR B CA 1
ATOM 3007 C C . TYR B 1 135 ? 2.957 -0.043 -16.344 1 92.69 135 TYR B C 1
ATOM 3009 O O . TYR B 1 135 ? 3.139 0.999 -16.984 1 92.69 135 TYR B O 1
ATOM 3017 N N . ALA B 1 136 ? 3.801 -0.484 -15.508 1 96.38 136 ALA B N 1
ATOM 3018 C CA . ALA B 1 136 ? 5.051 0.224 -15.242 1 96.38 136 ALA B CA 1
ATOM 3019 C C . ALA B 1 136 ? 6.039 0.048 -16.391 1 96.38 136 ALA B C 1
ATOM 3021 O O . ALA B 1 136 ? 5.957 -0.927 -17.141 1 96.38 136 ALA B O 1
ATOM 3022 N N . ALA B 1 137 ? 6.98 0.905 -16.469 1 97.19 137 ALA B N 1
ATOM 3023 C CA . ALA B 1 137 ? 7.961 0.91 -17.562 1 97.19 137 ALA B CA 1
ATOM 3024 C C . ALA B 1 137 ? 8.727 -0.408 -17.609 1 97.19 137 ALA B C 1
ATOM 3026 O O . ALA B 1 137 ? 9.023 -0.919 -18.688 1 97.19 137 ALA B O 1
ATOM 3027 N N . SER B 1 138 ? 9.062 -0.974 -16.469 1 96.19 138 SER B N 1
ATOM 3028 C CA . SER B 1 138 ? 9.82 -2.221 -16.438 1 96.19 138 SER B CA 1
ATOM 3029 C C . SER B 1 138 ? 9.125 -3.314 -17.234 1 96.19 138 SER B C 1
ATOM 3031 O O . SER B 1 138 ? 9.781 -4.176 -17.812 1 96.19 138 SER B O 1
ATOM 3033 N N . HIS B 1 139 ? 7.785 -3.271 -17.297 1 95.62 139 HIS B N 1
ATOM 3034 C CA . HIS B 1 139 ? 7.016 -4.324 -17.953 1 95.62 139 HIS B CA 1
ATOM 3035 C C . HIS B 1 139 ? 6.578 -3.898 -19.344 1 95.62 139 HIS B C 1
ATOM 3037 O O . HIS B 1 139 ? 6.605 -4.703 -20.281 1 95.62 139 HIS B O 1
ATOM 3043 N N . THR B 1 140 ? 6.246 -2.584 -19.516 1 96.75 140 THR B N 1
ATOM 3044 C CA . THR B 1 140 ? 5.895 -2.145 -20.859 1 96.75 140 THR B CA 1
ATOM 3045 C C . THR B 1 140 ? 7.094 -2.25 -21.797 1 96.75 140 THR B C 1
ATOM 3047 O O . THR B 1 140 ? 6.938 -2.564 -22.984 1 96.75 140 THR B O 1
ATOM 3050 N N . ILE B 1 141 ? 8.258 -2.045 -21.281 1 97.62 141 ILE B N 1
ATOM 3051 C CA . ILE B 1 141 ? 9.484 -2.141 -22.047 1 97.62 141 ILE B CA 1
ATOM 3052 C C . ILE B 1 141 ? 9.727 -3.594 -22.453 1 97.62 141 ILE B C 1
ATOM 3054 O O . ILE B 1 141 ? 10.297 -3.861 -23.516 1 97.62 141 ILE B O 1
ATOM 3058 N N . MET B 1 142 ? 9.312 -4.613 -21.641 1 96.56 142 MET B N 1
ATOM 3059 C CA . MET B 1 142 ? 9.406 -6.02 -22.031 1 96.56 14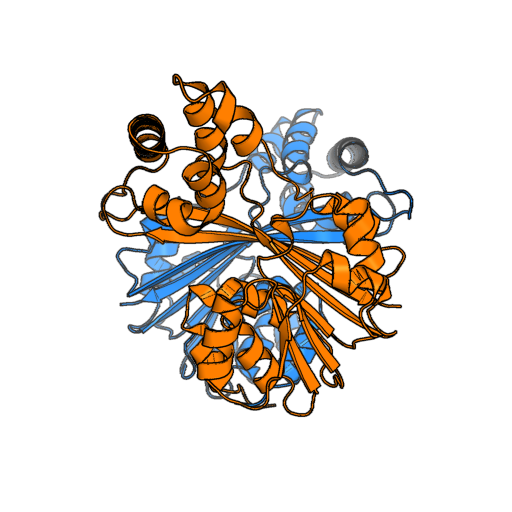2 MET B CA 1
ATOM 3060 C C . MET B 1 142 ? 8.688 -6.266 -23.359 1 96.56 142 MET B C 1
ATOM 3062 O O . MET B 1 142 ? 9.234 -6.914 -24.25 1 96.56 142 MET B O 1
ATOM 3066 N N . ALA B 1 143 ? 7.488 -5.695 -23.422 1 95.44 143 ALA B N 1
ATOM 3067 C CA . ALA B 1 143 ? 6.707 -5.855 -24.641 1 95.44 143 ALA B CA 1
ATOM 3068 C C . ALA B 1 143 ? 7.379 -5.148 -25.812 1 95.44 143 ALA B C 1
ATOM 3070 O O . ALA B 1 143 ? 7.418 -5.68 -26.922 1 95.44 143 ALA B O 1
ATOM 3071 N N . GLU B 1 144 ? 7.879 -3.971 -25.578 1 97.06 144 GLU B N 1
ATOM 3072 C CA . GLU B 1 144 ? 8.562 -3.207 -26.609 1 97.06 144 GLU B CA 1
ATOM 3073 C C . GLU B 1 144 ? 9.797 -3.949 -27.125 1 97.06 144 GLU B C 1
ATOM 3075 O O . GLU B 1 144 ? 10 -4.062 -28.328 1 97.06 144 GLU B O 1
ATOM 3080 N N . ALA B 1 145 ? 10.578 -4.414 -26.188 1 97.88 145 ALA B N 1
ATOM 3081 C CA . ALA B 1 145 ? 11.789 -5.145 -26.562 1 97.88 145 ALA B CA 1
ATOM 3082 C C . ALA B 1 145 ? 11.453 -6.445 -27.281 1 97.88 145 ALA B C 1
ATOM 3084 O O . ALA B 1 145 ? 12.156 -6.855 -28.203 1 97.88 145 ALA B O 1
ATOM 3085 N N . ALA B 1 146 ? 10.438 -7.109 -26.859 1 97.31 146 ALA B N 1
ATOM 3086 C CA . ALA B 1 146 ? 10 -8.367 -27.453 1 97.31 146 ALA B CA 1
ATOM 3087 C C . ALA B 1 146 ? 9.609 -8.172 -28.922 1 97.31 146 ALA B C 1
ATOM 3089 O O . ALA B 1 146 ? 9.75 -9.086 -29.734 1 97.31 146 ALA B O 1
ATOM 3090 N N . SER B 1 147 ? 9.242 -6.973 -29.234 1 96.31 147 SER B N 1
ATOM 3091 C CA . SER B 1 147 ? 8.773 -6.703 -30.594 1 96.31 147 SER B CA 1
ATOM 3092 C C . SER B 1 147 ? 9.891 -6.113 -31.453 1 96.31 147 SER B C 1
ATOM 3094 O O . SER B 1 147 ? 9.727 -5.949 -32.656 1 96.31 147 SER B O 1
ATOM 3096 N N . ALA B 1 148 ? 11.008 -5.828 -30.938 1 96.31 148 ALA B N 1
ATOM 3097 C CA . ALA B 1 148 ? 12.031 -5.02 -31.594 1 96.31 148 ALA B CA 1
ATOM 3098 C C . ALA B 1 148 ? 13.102 -5.902 -32.25 1 96.31 148 ALA B C 1
ATOM 3100 O O . ALA B 1 148 ? 14.133 -5.406 -32.688 1 96.31 148 ALA B O 1
ATOM 3101 N N . GLY B 1 149 ? 12.961 -7.184 -32.344 1 96.31 149 GLY B N 1
ATOM 3102 C CA . GLY B 1 149 ? 14 -8.055 -32.906 1 96.31 149 GLY B CA 1
ATOM 3103 C C . GLY B 1 149 ? 13.438 -9.266 -33.625 1 96.31 149 GLY B C 1
ATOM 3104 O O . GLY B 1 149 ? 12.227 -9.391 -33.781 1 96.31 149 GLY B O 1
ATOM 3105 N N . PRO B 1 150 ? 14.367 -10.102 -34.125 1 97.06 150 PRO B N 1
ATOM 3106 C CA . PRO B 1 150 ? 13.945 -11.289 -34.844 1 97.06 150 PRO B CA 1
ATOM 3107 C C . PRO B 1 150 ? 13.164 -12.273 -34 1 97.06 150 PRO B C 1
ATOM 3109 O O . PRO B 1 150 ? 12.516 -13.188 -34.5 1 97.06 150 PRO B O 1
ATOM 3112 N N . TRP B 1 151 ? 13.195 -12.008 -32.656 1 97.62 151 TRP B N 1
ATOM 3113 C CA . TRP B 1 151 ? 12.508 -12.875 -31.703 1 97.62 151 TRP B CA 1
ATOM 3114 C C . TRP B 1 151 ? 11.047 -12.461 -31.547 1 97.62 151 TRP B C 1
ATOM 3116 O O . TRP B 1 151 ? 10.32 -13.031 -30.734 1 97.62 151 TRP B O 1
ATOM 3126 N N . ALA B 1 152 ? 10.562 -11.57 -32.281 1 97.38 152 ALA B N 1
ATOM 3127 C CA . ALA B 1 152 ? 9.281 -10.906 -32.062 1 97.38 152 ALA B CA 1
ATOM 3128 C C . ALA B 1 152 ? 8.125 -11.898 -32.156 1 97.38 152 ALA B C 1
ATOM 3130 O O . ALA B 1 152 ? 7.184 -11.844 -31.359 1 97.38 152 ALA B O 1
ATOM 3131 N N . GLU B 1 153 ? 8.203 -12.797 -33.062 1 96.19 153 GLU B N 1
ATOM 3132 C CA . GLU B 1 153 ? 7.113 -13.742 -33.25 1 96.19 153 GLU B CA 1
ATOM 3133 C C . GLU B 1 153 ? 6.941 -14.656 -32.031 1 96.19 153 GLU B C 1
ATOM 3135 O O . GLU B 1 153 ? 5.82 -15.039 -31.703 1 96.19 153 GLU B O 1
ATOM 3140 N N . VAL B 1 154 ? 8.039 -14.984 -31.422 1 96.88 154 VAL B N 1
ATOM 3141 C CA . VAL B 1 154 ? 8.016 -15.922 -30.297 1 96.88 154 VAL B CA 1
ATOM 3142 C C . VAL B 1 154 ? 7.723 -15.172 -29 1 96.88 154 VAL B C 1
ATOM 3144 O O . VAL B 1 154 ? 6.883 -15.602 -28.203 1 96.88 154 VAL B O 1
ATOM 3147 N N . LEU B 1 155 ? 8.32 -14.016 -28.781 1 97.56 155 LEU B N 1
ATOM 3148 C CA . LEU B 1 155 ? 8.289 -13.352 -27.484 1 97.56 155 LEU B CA 1
ATOM 3149 C C . LEU B 1 155 ? 7.121 -12.383 -27.391 1 97.56 155 LEU B C 1
ATOM 3151 O O . LEU B 1 155 ? 6.641 -12.086 -26.297 1 97.56 155 LEU B O 1
ATOM 3155 N N . GLY B 1 156 ? 6.668 -11.867 -28.484 1 95.5 156 GLY B N 1
ATOM 3156 C CA . GLY B 1 156 ? 5.605 -10.875 -28.5 1 95.5 156 GLY B CA 1
ATOM 3157 C C . GLY B 1 156 ? 4.391 -11.289 -27.703 1 95.5 156 GLY B C 1
ATOM 3158 O O . GLY B 1 156 ? 4.02 -10.617 -26.734 1 95.5 156 GLY B O 1
ATOM 3159 N N . PRO B 1 157 ? 3.82 -12.422 -28.062 1 93.69 157 PRO B N 1
ATOM 3160 C CA . PRO B 1 157 ? 2.625 -12.875 -27.344 1 93.69 157 PRO B CA 1
ATOM 3161 C C . PRO B 1 157 ? 2.891 -13.156 -25.875 1 93.69 157 PRO B C 1
ATOM 3163 O O . PRO B 1 157 ? 2.016 -12.93 -25.031 1 93.69 157 PRO B O 1
ATOM 3166 N N . LEU B 1 158 ? 4.074 -13.617 -25.531 1 93.38 158 LEU B N 1
ATOM 3167 C CA . LEU B 1 158 ? 4.422 -13.93 -24.141 1 93.38 158 LEU B CA 1
ATOM 3168 C C . LEU B 1 158 ? 4.555 -12.656 -23.312 1 93.38 158 LEU B C 1
ATOM 3170 O O . LEU B 1 158 ? 4.113 -12.609 -22.172 1 93.38 158 LEU B O 1
ATOM 3174 N N . ALA B 1 159 ? 5.094 -11.625 -23.922 1 93.19 159 ALA B N 1
ATOM 3175 C CA . ALA B 1 159 ? 5.344 -10.367 -23.219 1 93.19 159 ALA B CA 1
ATOM 3176 C C . ALA B 1 159 ? 4.047 -9.594 -22.984 1 93.19 159 ALA B C 1
ATOM 3178 O O . ALA B 1 159 ? 3.971 -8.742 -22.109 1 93.19 159 ALA B O 1
ATOM 3179 N N . ALA B 1 160 ? 3.043 -9.922 -23.719 1 88.31 160 ALA B N 1
ATOM 3180 C CA . ALA B 1 160 ? 1.772 -9.203 -23.641 1 88.31 160 ALA B CA 1
ATOM 3181 C C . ALA B 1 160 ? 0.837 -9.836 -22.625 1 88.31 160 ALA B C 1
ATOM 3183 O O . ALA B 1 160 ? -0.196 -9.266 -22.281 1 88.31 160 ALA B O 1
ATOM 3184 N N . ARG B 1 161 ? 1.219 -10.93 -22.094 1 87.44 161 ARG B N 1
ATOM 3185 C CA . ARG B 1 161 ? 0.331 -11.672 -21.219 1 87.44 161 ARG B CA 1
ATOM 3186 C C . ARG B 1 161 ? 0.37 -11.109 -19.797 1 87.44 161 ARG B C 1
ATOM 3188 O O . ARG B 1 161 ? 1.417 -11.125 -19.156 1 87.44 161 ARG B O 1
ATOM 3195 N N . PHE B 1 162 ? -0.805 -10.617 -19.344 1 88.44 162 PHE B N 1
ATOM 3196 C CA . PHE B 1 162 ? -0.989 -10.18 -17.953 1 88.44 162 PHE B CA 1
ATOM 3197 C C . PHE B 1 162 ? -2.367 -10.57 -17.438 1 88.44 162 PHE B C 1
ATOM 3199 O O . PHE B 1 162 ? -3.334 -9.828 -17.594 1 88.44 162 PHE B O 1
ATOM 3206 N N . PRO B 1 163 ? -2.408 -11.617 -16.75 1 92.94 163 PRO B N 1
ATOM 3207 C CA . PRO B 1 163 ? -3.711 -12.172 -16.359 1 92.94 163 PRO B CA 1
ATOM 3208 C C . PRO B 1 163 ? -4.348 -11.422 -15.195 1 92.94 163 PRO B C 1
ATOM 3210 O O . PRO B 1 163 ? -5.531 -11.609 -14.914 1 92.94 163 PRO B O 1
ATOM 3213 N N . VAL B 1 164 ? -3.617 -10.602 -14.484 1 97.25 164 VAL B N 1
ATOM 3214 C CA . VAL B 1 164 ? -4.129 -9.969 -13.273 1 97.25 164 VAL B CA 1
ATOM 3215 C C . VAL B 1 164 ? -5 -8.773 -13.641 1 97.25 164 VAL B C 1
ATOM 3217 O O . VAL B 1 164 ? -4.555 -7.871 -14.352 1 97.25 164 VAL B O 1
ATOM 3220 N N . GLY B 1 165 ? -6.242 -8.781 -13.164 1 97.12 165 GLY B N 1
ATOM 3221 C CA . GLY B 1 165 ? -7.184 -7.703 -13.422 1 97.12 165 GLY B CA 1
ATOM 3222 C C . GLY B 1 165 ? -7.035 -6.535 -12.461 1 97.12 165 GLY B C 1
ATOM 3223 O O . GLY B 1 165 ? -6.176 -6.562 -11.578 1 97.12 165 GLY B O 1
ATOM 3224 N N . GLU B 1 166 ? -7.844 -5.543 -12.719 1 97.25 166 GLU B N 1
ATOM 3225 C CA . GLU B 1 166 ? -7.91 -4.391 -11.828 1 97.25 166 GLU B CA 1
ATOM 3226 C C . GLU B 1 166 ? -8.539 -4.766 -10.484 1 97.25 166 GLU B C 1
ATOM 3228 O O . GLU B 1 166 ? -9.266 -5.758 -10.391 1 97.25 166 GLU B O 1
ATOM 3233 N N . PRO B 1 167 ? -8.273 -3.979 -9.461 1 98.31 167 PRO B N 1
ATOM 3234 C CA . PRO B 1 167 ? -8.875 -4.25 -8.148 1 98.31 167 PRO B CA 1
ATOM 3235 C C . PRO B 1 167 ? -10.383 -4.43 -8.219 1 98.31 167 PRO B C 1
ATOM 3237 O O . PRO B 1 167 ? -10.938 -5.324 -7.57 1 98.31 167 PRO B O 1
ATOM 3240 N N . SER B 1 168 ? -11.086 -3.615 -9 1 97.75 168 SER B N 1
ATOM 3241 C CA . SER B 1 168 ? -12.539 -3.674 -9.086 1 97.75 168 SER B CA 1
ATOM 3242 C C . SER B 1 168 ? -13.008 -5.004 -9.664 1 97.75 168 SER B C 1
ATOM 3244 O O . SER B 1 168 ? -14.086 -5.496 -9.312 1 97.75 168 SER B O 1
ATOM 3246 N N . PHE B 1 169 ? -12.203 -5.582 -10.531 1 97.81 169 PHE B N 1
ATOM 3247 C CA . PHE B 1 169 ? -12.5 -6.895 -11.094 1 97.81 169 PHE B CA 1
ATOM 3248 C C . PHE B 1 169 ? -12.625 -7.945 -9.992 1 97.81 169 PHE B C 1
ATOM 3250 O O . PHE B 1 169 ? -13.578 -8.719 -9.977 1 97.81 169 PHE B O 1
ATOM 3257 N N . TYR B 1 170 ? -11.742 -7.941 -9.078 1 98.56 170 TYR B N 1
ATOM 3258 C CA . TYR B 1 170 ? -11.734 -8.938 -8.008 1 98.56 170 TYR B CA 1
ATOM 3259 C C . TYR B 1 170 ? -12.82 -8.641 -6.98 1 98.56 170 TYR B C 1
ATOM 3261 O O . TYR B 1 170 ? -13.391 -9.555 -6.383 1 98.56 170 TYR B O 1
ATOM 3269 N N . TYR B 1 171 ? -13.078 -7.301 -6.738 1 98.31 171 TYR B N 1
ATOM 3270 C CA . TYR B 1 171 ? -14.234 -6.957 -5.918 1 98.31 171 TYR B CA 1
ATOM 3271 C C . TYR B 1 171 ? -15.5 -7.594 -6.473 1 98.31 171 TYR B C 1
ATOM 3273 O O . TYR B 1 171 ? -16.25 -8.234 -5.738 1 98.31 171 TYR B O 1
ATOM 3281 N N . ASP B 1 172 ? -15.688 -7.441 -7.75 1 97.25 172 ASP B N 1
ATOM 3282 C CA . ASP B 1 172 ? -16.891 -7.945 -8.391 1 97.25 172 ASP B CA 1
ATOM 3283 C C . ASP B 1 172 ? -16.984 -9.469 -8.305 1 97.25 172 ASP B C 1
ATOM 3285 O O . ASP B 1 172 ? -18.062 -10.031 -8.203 1 97.25 172 ASP B O 1
ATOM 3289 N N . LEU B 1 173 ? -15.867 -10.102 -8.312 1 97.25 173 LEU B N 1
ATOM 3290 C CA . LEU B 1 173 ? -15.828 -11.562 -8.273 1 97.25 173 LEU B CA 1
ATOM 3291 C C . LEU B 1 173 ? -16.141 -12.078 -6.875 1 97.25 173 LEU B C 1
ATOM 3293 O O . LEU B 1 173 ? -16.766 -13.133 -6.727 1 97.25 173 LEU B O 1
ATOM 3297 N N . LEU B 1 174 ? -15.719 -11.312 -5.82 1 97.69 174 LEU B N 1
ATOM 3298 C CA . LEU B 1 174 ? -15.656 -11.93 -4.496 1 97.69 174 LEU B CA 1
ATOM 3299 C C . LEU B 1 174 ? -16.688 -11.32 -3.561 1 97.69 174 LEU B C 1
ATOM 3301 O O . LEU B 1 174 ? -17.047 -11.922 -2.547 1 97.69 174 LEU B O 1
ATOM 3305 N N . ALA B 1 175 ? -17.141 -10.125 -3.854 1 95.38 175 ALA B N 1
ATOM 3306 C CA . ALA B 1 175 ? -17.938 -9.336 -2.922 1 95.38 175 ALA B CA 1
ATOM 3307 C C . ALA B 1 175 ? -19.219 -10.078 -2.537 1 95.38 175 ALA B C 1
ATOM 3309 O O . ALA B 1 175 ? -19.594 -10.117 -1.362 1 95.38 175 ALA B O 1
ATOM 3310 N N . ALA B 1 176 ? -19.844 -10.719 -3.479 1 93.06 176 ALA B N 1
ATOM 3311 C CA . ALA B 1 176 ? -21.141 -11.367 -3.242 1 93.06 176 ALA B CA 1
ATOM 3312 C C . ALA B 1 176 ? -20.984 -12.562 -2.311 1 93.06 176 ALA B C 1
ATOM 3314 O O . ALA B 1 176 ? -21.953 -13 -1.686 1 93.06 176 ALA B O 1
ATOM 3315 N N . HIS B 1 177 ? -19.781 -13.031 -2.16 1 94.81 177 HIS B N 1
ATOM 3316 C CA . HIS B 1 177 ? -19.531 -14.219 -1.351 1 94.81 177 HIS B CA 1
ATOM 3317 C C . HIS B 1 177 ? -18.812 -13.859 -0.049 1 94.81 177 HIS B C 1
ATOM 3319 O O . HIS B 1 177 ? -18.391 -14.75 0.7 1 94.81 177 HIS B O 1
ATOM 3325 N N . SER B 1 178 ? -18.703 -12.625 0.2 1 96.31 178 SER B N 1
ATOM 3326 C CA . SER B 1 178 ? -17.875 -12.195 1.314 1 96.31 178 SER B CA 1
ATOM 3327 C C . SER B 1 178 ? -18.672 -11.375 2.318 1 96.31 178 SER B C 1
ATOM 3329 O O . SER B 1 178 ? -19.469 -10.523 1.933 1 96.31 178 SER B O 1
ATOM 3331 N N . SER B 1 179 ? -18.5 -11.68 3.625 1 95.44 179 SER B N 1
ATOM 3332 C CA . SER B 1 179 ? -19.031 -10.812 4.672 1 95.44 179 SER B CA 1
ATOM 3333 C C . SER B 1 179 ? -18.188 -9.547 4.809 1 95.44 179 SER B C 1
ATOM 3335 O O . SER B 1 179 ? -18.688 -8.516 5.266 1 95.44 179 SER B O 1
ATOM 3337 N N . HIS B 1 180 ? -16.953 -9.695 4.457 1 94.19 180 HIS B N 1
ATOM 3338 C CA . HIS B 1 180 ? -16 -8.586 4.445 1 94.19 180 HIS B CA 1
ATOM 3339 C C . HIS B 1 180 ? -14.977 -8.742 3.336 1 94.19 180 HIS B C 1
ATOM 3341 O O . HIS B 1 180 ? -14.492 -9.852 3.088 1 94.19 180 HIS B O 1
ATOM 3347 N N . ILE B 1 181 ? -14.664 -7.66 2.668 1 96.31 181 ILE B N 1
ATOM 3348 C CA . ILE B 1 181 ? -13.664 -7.691 1.604 1 96.31 181 ILE B CA 1
ATOM 3349 C C . ILE B 1 181 ? -12.758 -6.465 1.712 1 96.31 181 ILE B C 1
ATOM 3351 O O . ILE B 1 181 ? -13.242 -5.348 1.91 1 96.31 181 ILE B O 1
ATOM 3355 N N . ASP B 1 182 ? -11.477 -6.695 1.738 1 97 182 ASP B N 1
ATOM 3356 C CA . ASP B 1 182 ? -10.422 -5.688 1.777 1 97 182 ASP B CA 1
ATOM 3357 C C . ASP B 1 182 ? -9.461 -5.848 0.6 1 97 182 ASP B C 1
ATOM 3359 O O . ASP B 1 182 ? -8.727 -6.836 0.519 1 97 182 ASP B O 1
ATOM 3363 N N . ILE B 1 183 ? -9.508 -4.902 -0.335 1 98.5 183 ILE B N 1
ATOM 3364 C CA . ILE B 1 183 ? -8.625 -4.906 -1.499 1 98.5 183 ILE B CA 1
ATOM 3365 C C . ILE B 1 183 ? -7.797 -3.627 -1.522 1 98.5 183 ILE B C 1
ATOM 3367 O O . ILE B 1 183 ? -8.312 -2.539 -1.263 1 98.5 183 ILE B O 1
ATOM 3371 N N . TRP B 1 184 ? -6.496 -3.752 -1.747 1 98.56 184 TRP B N 1
ATOM 3372 C CA . TRP B 1 184 ? -5.629 -2.584 -1.854 1 98.56 184 TRP B CA 1
ATOM 3373 C C . TRP B 1 184 ? -4.422 -2.883 -2.736 1 98.56 184 TRP B C 1
ATOM 3375 O O . TRP B 1 184 ? -4.172 -4.039 -3.088 1 98.56 184 TRP B O 1
ATOM 3385 N N . GLU B 1 185 ? -3.811 -1.867 -3.188 1 98.69 185 GLU B N 1
ATOM 3386 C CA . GLU B 1 185 ? -2.525 -1.978 -3.873 1 98.69 185 GLU B CA 1
ATOM 3387 C C . GLU B 1 185 ? -1.427 -1.252 -3.102 1 98.69 185 GLU B C 1
ATOM 3389 O O . GLU B 1 185 ? -1.664 -0.19 -2.523 1 98.69 185 GLU B O 1
ATOM 3394 N N . THR B 1 186 ? -0.294 -1.814 -3.049 1 98.5 186 THR B N 1
ATOM 3395 C CA . THR B 1 186 ? 0.89 -1.164 -2.498 1 98.5 186 THR B CA 1
ATOM 3396 C C . THR B 1 186 ? 1.998 -1.084 -3.543 1 98.5 186 THR B C 1
ATOM 3398 O O . THR B 1 186 ? 2.299 -2.074 -4.215 1 98.5 186 THR B O 1
ATOM 3401 N N . GLU B 1 187 ? 2.471 0.067 -3.762 1 98.25 187 GLU B N 1
ATOM 3402 C CA . GLU B 1 187 ? 3.682 0.256 -4.551 1 98.25 187 GLU B CA 1
ATOM 3403 C C . GLU B 1 187 ? 4.891 0.519 -3.658 1 98.25 187 GLU B C 1
ATOM 3405 O O . GLU B 1 187 ? 4.988 1.577 -3.033 1 98.25 187 GLU B O 1
ATOM 3410 N N . TYR B 1 188 ? 5.754 -0.452 -3.574 1 97.81 188 TYR B N 1
ATOM 3411 C CA . TYR B 1 188 ? 6.969 -0.33 -2.777 1 97.81 188 TYR B CA 1
ATOM 3412 C C . TYR B 1 188 ? 8.07 0.359 -3.568 1 97.81 188 TYR B C 1
ATOM 3414 O O . TYR B 1 188 ? 8.367 -0.031 -4.699 1 97.81 188 TYR B O 1
ATOM 3422 N N . LEU B 1 189 ? 8.703 1.38 -2.996 1 97.88 189 LEU B N 1
ATOM 3423 C CA . LEU B 1 189 ? 9.859 2 -3.635 1 97.88 189 LEU B CA 1
ATOM 3424 C C . LEU B 1 189 ? 11.148 1.28 -3.246 1 97.88 189 LEU B C 1
ATOM 3426 O O . LEU B 1 189 ? 11.773 1.626 -2.244 1 97.88 189 LEU B O 1
ATOM 3430 N N . HIS B 1 190 ? 11.523 0.339 -4.062 1 96.38 190 HIS B N 1
ATOM 3431 C CA . HIS B 1 190 ? 12.75 -0.406 -3.791 1 96.38 190 HIS B CA 1
ATOM 3432 C C . HIS B 1 190 ? 13.984 0.41 -4.156 1 96.38 190 HIS B C 1
ATOM 3434 O O . HIS B 1 190 ? 14.008 1.075 -5.195 1 96.38 190 HIS B O 1
ATOM 3440 N N . VAL B 1 191 ? 14.922 0.434 -3.271 1 96.25 191 VAL B N 1
ATOM 3441 C CA . VAL B 1 191 ? 16.219 1.044 -3.525 1 96.25 191 VAL B CA 1
ATOM 3442 C C . VAL B 1 191 ? 17.234 -0.032 -3.926 1 96.25 191 VAL B C 1
ATOM 3444 O O . VAL B 1 191 ? 17.656 -0.834 -3.092 1 96.25 191 VAL B O 1
ATOM 3447 N N . LEU B 1 192 ? 17.594 -0.024 -5.195 1 95.75 192 LEU B N 1
ATOM 3448 C CA . LEU B 1 192 ? 18.422 -1.093 -5.742 1 95.75 192 LEU B CA 1
ATOM 3449 C C . LEU B 1 192 ? 19.844 -0.604 -5.992 1 95.75 192 LEU B C 1
ATOM 3451 O O . LEU B 1 192 ? 20.078 0.595 -6.168 1 95.75 192 LEU B O 1
ATOM 3455 N N . GLU B 1 193 ? 20.75 -1.562 -5.949 1 95.12 193 GLU B N 1
ATOM 3456 C CA . GLU B 1 193 ? 22.172 -1.289 -6.207 1 95.12 193 GLU B CA 1
ATOM 3457 C C . GLU B 1 193 ? 22.688 -2.141 -7.355 1 95.12 193 GLU B C 1
ATOM 3459 O O . GLU B 1 193 ? 22.125 -3.195 -7.664 1 95.12 193 GLU B O 1
ATOM 3464 N N . GLY B 1 194 ? 23.766 -1.628 -7.965 1 93.69 194 GLY B N 1
ATOM 3465 C CA . GLY B 1 194 ? 24.422 -2.387 -9.023 1 93.69 194 GLY B CA 1
ATOM 3466 C C . GLY B 1 194 ? 24.141 -1.834 -10.406 1 93.69 194 GLY B C 1
ATOM 3467 O O . GLY B 1 194 ? 23.484 -0.801 -10.547 1 93.69 194 GLY B O 1
ATOM 3468 N N . ASP B 1 195 ? 24.688 -2.494 -11.398 1 91.94 195 ASP B N 1
ATOM 3469 C CA . ASP B 1 195 ? 24.516 -2.104 -12.789 1 91.94 195 ASP B CA 1
ATOM 3470 C C . ASP B 1 195 ? 23.188 -2.623 -13.344 1 91.94 195 ASP B C 1
ATOM 3472 O O . ASP B 1 195 ? 22.938 -3.83 -13.344 1 91.94 195 ASP B O 1
ATOM 3476 N N . ASN B 1 196 ? 22.328 -1.773 -13.75 1 94.19 196 ASN B N 1
ATOM 3477 C CA . ASN B 1 196 ? 21.016 -2.074 -14.305 1 94.19 196 ASN B CA 1
ATOM 3478 C C . ASN B 1 196 ? 20.234 -3.031 -13.414 1 94.19 196 ASN B C 1
ATOM 3480 O O . ASN B 1 196 ? 19.75 -4.066 -13.875 1 94.19 196 ASN B O 1
ATOM 3484 N N . PRO B 1 197 ? 20.094 -2.658 -12.156 1 96.31 197 PRO B N 1
ATOM 3485 C CA . PRO B 1 197 ? 19.562 -3.605 -11.172 1 96.31 197 PRO B CA 1
ATOM 3486 C C . PRO B 1 197 ? 18.109 -3.988 -11.445 1 96.31 197 PRO B C 1
ATOM 3488 O O . PRO B 1 197 ? 17.656 -5.031 -10.977 1 96.31 197 PRO B O 1
ATOM 3491 N N . VAL B 1 198 ? 17.391 -3.176 -12.195 1 97.12 198 VAL B N 1
ATOM 3492 C CA . VAL B 1 198 ? 16.016 -3.506 -12.523 1 97.12 198 VAL B CA 1
ATOM 3493 C C . VAL B 1 198 ? 15.977 -4.734 -13.43 1 97.12 198 VAL B C 1
ATOM 3495 O O . VAL B 1 198 ? 15.094 -5.586 -13.297 1 97.12 198 VAL B O 1
ATOM 3498 N N . VAL B 1 199 ? 16.953 -4.867 -14.336 1 96.5 199 VAL B N 1
ATOM 3499 C CA . VAL B 1 199 ? 17.047 -6.043 -15.195 1 96.5 199 VAL B CA 1
ATOM 3500 C C . VAL B 1 199 ? 17.312 -7.281 -14.344 1 96.5 199 VAL B C 1
ATOM 3502 O O . VAL B 1 199 ? 16.688 -8.328 -14.547 1 96.5 199 VAL B O 1
ATOM 3505 N N . THR B 1 200 ? 18.203 -7.086 -13.391 1 94.25 200 THR B N 1
ATOM 3506 C CA . THR B 1 200 ? 18.516 -8.188 -12.492 1 94.25 200 THR B CA 1
ATOM 3507 C C . THR B 1 200 ? 17.266 -8.641 -11.734 1 94.25 200 THR B C 1
ATOM 3509 O O . THR B 1 200 ? 17.016 -9.836 -11.602 1 94.25 200 THR B O 1
ATOM 3512 N N . TRP B 1 201 ? 16.484 -7.703 -11.281 1 93.44 201 TRP B N 1
ATOM 3513 C CA . TRP B 1 201 ? 15.242 -7.98 -10.578 1 93.44 201 TRP B CA 1
ATOM 3514 C C . TRP B 1 201 ? 14.273 -8.742 -11.469 1 93.44 201 TRP B C 1
ATOM 3516 O O . TRP B 1 201 ? 13.75 -9.789 -11.078 1 93.44 201 TRP B O 1
ATOM 3526 N N . THR B 1 202 ? 14.047 -8.273 -12.688 1 94.44 202 THR B N 1
ATOM 3527 C CA . THR B 1 202 ? 13.016 -8.828 -13.562 1 94.44 202 THR B CA 1
ATOM 3528 C C . THR B 1 202 ? 13.453 -10.172 -14.125 1 94.44 202 THR B C 1
ATOM 3530 O O . THR B 1 202 ? 12.617 -11 -14.492 1 94.44 202 THR B O 1
ATOM 3533 N N . LYS B 1 203 ? 14.75 -10.406 -14.211 1 92.19 203 LYS B N 1
ATOM 3534 C CA . LYS B 1 203 ? 15.266 -11.688 -14.688 1 92.19 203 LYS B CA 1
ATOM 3535 C C . LYS B 1 203 ? 14.789 -12.836 -13.805 1 92.19 203 LYS B C 1
ATOM 3537 O O . LYS B 1 203 ? 14.578 -13.953 -14.289 1 92.19 203 LYS B O 1
ATOM 3542 N N . GLY B 1 204 ? 14.555 -12.508 -12.516 1 87.19 204 GLY B N 1
ATOM 3543 C CA . GLY B 1 204 ? 14.133 -13.531 -11.578 1 87.19 204 GLY B CA 1
ATOM 3544 C C . GLY B 1 204 ? 12.625 -13.664 -11.477 1 87.19 204 GLY B C 1
ATOM 3545 O O . GLY B 1 204 ? 12.117 -14.516 -10.742 1 87.19 204 GLY B O 1
ATOM 3546 N N . THR B 1 205 ? 11.953 -12.836 -12.242 1 89.19 205 THR B N 1
ATOM 3547 C CA . THR B 1 205 ? 10.5 -12.812 -12.117 1 89.19 205 THR B CA 1
ATOM 3548 C C . THR B 1 205 ? 9.836 -12.758 -13.484 1 89.19 205 THR B C 1
ATOM 3550 O O . THR B 1 205 ? 9.773 -13.766 -14.195 1 89.19 205 THR B O 1
ATOM 3553 N N . ALA B 1 206 ? 9.523 -11.609 -14.008 1 90.25 206 ALA B N 1
ATOM 3554 C CA . ALA B 1 206 ? 8.633 -11.414 -15.156 1 90.25 206 ALA B CA 1
ATOM 3555 C C . ALA B 1 206 ? 9.305 -11.867 -16.453 1 90.25 206 ALA B C 1
ATOM 3557 O O . ALA B 1 206 ? 8.625 -12.242 -17.406 1 90.25 206 ALA B O 1
ATOM 3558 N N . LEU B 1 207 ? 10.672 -11.945 -16.469 1 94 207 LEU B N 1
ATOM 3559 C CA . LEU B 1 207 ? 11.375 -12.297 -17.688 1 94 207 LEU B CA 1
ATOM 3560 C C . LEU B 1 207 ? 11.508 -13.805 -17.828 1 94 207 LEU B C 1
ATOM 3562 O O . LEU B 1 207 ? 11.836 -14.312 -18.906 1 94 207 LEU B O 1
ATOM 3566 N N . ARG B 1 208 ? 11.188 -14.539 -16.797 1 90.38 208 ARG B N 1
ATOM 3567 C CA . ARG B 1 208 ? 11.461 -15.969 -16.766 1 90.38 208 ARG B CA 1
ATOM 3568 C C . ARG B 1 208 ? 10.773 -16.688 -17.922 1 90.38 208 ARG B C 1
ATOM 3570 O O . ARG B 1 208 ? 11.414 -17.438 -18.656 1 90.38 208 ARG B O 1
ATOM 3577 N N . PRO B 1 209 ? 9.477 -16.469 -18.125 1 91.44 209 PRO B N 1
ATOM 3578 C CA . PRO B 1 209 ? 8.836 -17.172 -19.234 1 91.44 209 PRO B CA 1
ATOM 3579 C C . PRO B 1 209 ? 9.43 -16.797 -20.594 1 91.44 209 PRO B C 1
ATOM 3581 O O . PRO B 1 209 ? 9.477 -17.625 -21.5 1 91.44 209 PRO B O 1
ATOM 3584 N N . LEU B 1 210 ? 9.891 -15.578 -20.781 1 95.44 210 LEU B N 1
ATOM 3585 C CA . LEU B 1 210 ? 10.477 -15.117 -22.031 1 95.44 210 LEU B CA 1
ATOM 3586 C C . LEU B 1 210 ? 11.836 -15.766 -22.266 1 95.44 210 LEU B C 1
ATOM 3588 O O . LEU B 1 210 ? 12.117 -16.25 -23.359 1 95.44 210 LEU B O 1
ATOM 3592 N N . MET B 1 211 ? 12.586 -15.82 -21.172 1 94.25 211 MET B N 1
ATOM 3593 C CA . MET B 1 211 ? 13.93 -16.375 -21.281 1 94.25 211 MET B CA 1
ATOM 3594 C C . MET B 1 211 ? 13.891 -17.875 -21.5 1 94.25 211 MET B C 1
ATOM 3596 O O . MET B 1 211 ? 14.805 -18.453 -22.094 1 94.25 211 MET B O 1
ATOM 3600 N N . THR B 1 212 ? 12.805 -18.516 -21.094 1 93.31 212 THR B N 1
ATOM 3601 C CA . THR B 1 212 ? 12.617 -19.938 -21.328 1 93.31 212 THR B CA 1
ATOM 3602 C C . THR B 1 212 ? 12.219 -20.219 -22.766 1 93.31 212 THR B C 1
ATOM 3604 O O . THR B 1 212 ? 12.508 -21.297 -23.297 1 93.31 212 THR B O 1
ATOM 3607 N N . ALA B 1 213 ? 11.664 -19.266 -23.484 1 95.81 213 ALA B N 1
ATOM 3608 C CA . ALA B 1 213 ? 11.086 -19.453 -24.812 1 95.81 213 ALA B CA 1
ATOM 3609 C C . ALA B 1 213 ? 12.141 -19.266 -25.891 1 95.81 213 ALA B C 1
ATOM 3611 O O . ALA B 1 213 ? 11.93 -19.672 -27.047 1 95.81 213 ALA B O 1
ATOM 3612 N N . VAL B 1 214 ? 13.227 -18.656 -25.547 1 95.94 214 VAL B N 1
ATOM 3613 C CA . VAL B 1 214 ? 14.258 -18.438 -26.547 1 95.94 214 VAL B CA 1
ATOM 3614 C C . VAL B 1 214 ? 15.625 -18.844 -25.984 1 95.94 214 VAL B C 1
ATOM 3616 O O . VAL B 1 214 ? 15.781 -19 -24.766 1 95.94 214 VAL B O 1
ATOM 3619 N N . ASP B 1 215 ? 16.516 -19.047 -26.891 1 93.88 215 ASP B N 1
ATOM 3620 C CA . ASP B 1 215 ? 17.891 -19.375 -26.531 1 93.88 215 ASP B CA 1
ATOM 3621 C C . ASP B 1 215 ? 18.891 -18.75 -27.484 1 93.88 215 ASP B C 1
ATOM 3623 O O . ASP B 1 215 ? 18.516 -18.016 -28.406 1 93.88 215 ASP B O 1
ATOM 3627 N N . GLY B 1 216 ? 20.172 -18.828 -27.094 1 95.31 216 GLY B N 1
ATOM 3628 C CA . GLY B 1 216 ? 21.234 -18.391 -27.984 1 95.31 216 GLY B CA 1
ATOM 3629 C C . GLY B 1 216 ? 21.172 -16.906 -28.312 1 95.31 216 GLY B C 1
ATOM 3630 O O . GLY B 1 216 ? 21.062 -16.078 -27.406 1 95.31 216 GLY B O 1
ATOM 3631 N N . ALA B 1 217 ? 21.312 -16.656 -29.578 1 95.81 217 ALA B N 1
ATOM 3632 C CA . ALA B 1 217 ? 21.422 -15.281 -30.047 1 95.81 217 ALA B CA 1
ATOM 3633 C C . ALA B 1 217 ? 20.156 -14.492 -29.75 1 95.81 217 ALA B C 1
ATOM 3635 O O . ALA B 1 217 ? 20.203 -13.297 -29.484 1 95.81 217 ALA B O 1
ATOM 3636 N N . TRP B 1 218 ? 19.047 -15.203 -29.781 1 96.94 218 TRP B N 1
ATOM 3637 C CA . TRP B 1 218 ? 17.781 -14.508 -29.547 1 96.94 218 TRP B CA 1
ATOM 3638 C C . TRP B 1 218 ? 17.656 -14.109 -28.078 1 96.94 218 TRP B C 1
ATOM 3640 O O . TRP B 1 218 ? 17.203 -13.008 -27.766 1 96.94 218 TRP B O 1
ATOM 3650 N N . ALA B 1 219 ? 18.125 -14.984 -27.141 1 97 219 ALA B N 1
ATOM 3651 C CA . ALA B 1 219 ? 18.094 -14.664 -25.719 1 97 219 ALA B CA 1
ATOM 3652 C C . ALA B 1 219 ? 19.016 -13.484 -25.406 1 97 219 ALA B C 1
ATOM 3654 O O . ALA B 1 219 ? 18.625 -12.547 -24.719 1 97 219 ALA B O 1
ATOM 3655 N N . THR B 1 220 ? 20.156 -13.531 -25.984 1 96.88 220 THR B N 1
ATOM 3656 C CA . THR B 1 220 ? 21.141 -12.492 -25.734 1 96.88 220 THR B CA 1
ATOM 3657 C C . THR B 1 220 ? 20.688 -11.164 -26.328 1 96.88 220 THR B C 1
ATOM 3659 O O . THR B 1 220 ? 20.828 -10.109 -25.703 1 96.88 220 THR B O 1
ATOM 3662 N N . GLY B 1 221 ? 20.203 -11.25 -27.516 1 97.12 221 GLY B N 1
ATOM 3663 C CA . GLY B 1 221 ? 19.75 -10.047 -28.188 1 97.12 221 GLY B CA 1
ATOM 3664 C C . GLY B 1 221 ? 18.578 -9.391 -27.484 1 97.12 221 GLY B C 1
ATOM 3665 O O . GLY B 1 221 ? 18.562 -8.172 -27.297 1 97.12 221 GLY B O 1
ATOM 3666 N N . PHE B 1 222 ? 17.609 -10.18 -27.156 1 98.12 222 PHE B N 1
ATOM 3667 C CA . PHE B 1 222 ? 16.438 -9.664 -26.453 1 98.12 222 PHE B CA 1
ATOM 3668 C C . PHE B 1 222 ? 16.844 -9.016 -25.141 1 98.12 222 PHE B C 1
ATOM 3670 O O . PHE B 1 222 ? 16.438 -7.895 -24.844 1 98.12 222 PHE B O 1
ATOM 3677 N N . LEU B 1 223 ? 17.672 -9.727 -24.391 1 97.75 223 LEU B N 1
ATOM 3678 C CA . LEU B 1 223 ? 18.094 -9.219 -23.094 1 97.75 223 LEU B CA 1
ATOM 3679 C C . LEU B 1 223 ? 18.875 -7.914 -23.234 1 97.75 223 LEU B C 1
ATOM 3681 O O . LEU B 1 223 ? 18.734 -7 -22.422 1 97.75 223 LEU B O 1
ATOM 3685 N N . ALA B 1 224 ? 19.688 -7.824 -24.25 1 97.69 224 ALA B N 1
ATOM 3686 C CA . ALA B 1 224 ? 20.453 -6.605 -24.516 1 97.69 224 ALA B CA 1
ATOM 3687 C C . ALA B 1 224 ? 19.531 -5.434 -24.828 1 97.69 224 ALA B C 1
ATOM 3689 O O . ALA B 1 224 ? 19.734 -4.32 -24.328 1 97.69 224 ALA B O 1
ATOM 3690 N N . GLU B 1 225 ? 18.547 -5.711 -25.609 1 98 225 GLU B N 1
ATOM 3691 C CA . GLU B 1 225 ? 17.578 -4.676 -25.969 1 98 225 GLU B CA 1
ATOM 3692 C C . GLU B 1 225 ? 16.766 -4.227 -24.75 1 98 225 GLU B C 1
ATOM 3694 O O . GLU B 1 225 ? 16.562 -3.031 -24.547 1 98 225 GLU B O 1
ATOM 3699 N N . TYR B 1 226 ? 16.328 -5.203 -24.016 1 98.19 226 TYR B N 1
ATOM 3700 C CA . TYR B 1 226 ? 15.594 -4.91 -22.797 1 98.19 226 TYR B CA 1
ATOM 3701 C C . TYR B 1 226 ? 16.453 -4.094 -21.828 1 98.19 226 TYR B C 1
ATOM 3703 O O . TYR B 1 226 ? 15.992 -3.08 -21.297 1 98.19 226 TYR B O 1
ATOM 3711 N N . ALA B 1 227 ? 17.625 -4.457 -21.656 1 97.94 227 ALA B N 1
ATOM 3712 C CA . ALA B 1 227 ? 18.531 -3.801 -20.719 1 97.94 227 ALA B CA 1
ATOM 3713 C C . ALA B 1 227 ? 18.797 -2.352 -21.125 1 97.94 227 ALA B C 1
ATOM 3715 O O . ALA B 1 227 ? 18.828 -1.46 -20.266 1 97.94 227 ALA B O 1
ATOM 3716 N N . ARG B 1 228 ? 18.984 -2.137 -22.359 1 97.88 228 ARG B N 1
ATOM 3717 C CA . ARG B 1 228 ? 19.219 -0.791 -22.859 1 97.88 228 ARG B CA 1
ATOM 3718 C C . ARG B 1 228 ? 18.047 0.131 -22.547 1 97.88 228 ARG B C 1
ATOM 3720 O O . ARG B 1 228 ? 18.234 1.253 -22.078 1 97.88 228 ARG B O 1
ATOM 3727 N N . ARG B 1 229 ? 16.906 -0.328 -22.766 1 98.25 229 ARG B N 1
ATOM 3728 C CA . ARG B 1 229 ? 15.703 0.469 -22.531 1 98.25 229 ARG B CA 1
ATOM 3729 C C . ARG B 1 229 ? 15.461 0.687 -21.047 1 98.25 229 ARG B C 1
ATOM 3731 O O . ARG B 1 229 ? 15.031 1.767 -20.625 1 98.25 229 ARG B O 1
ATOM 3738 N N . ILE B 1 230 ? 15.711 -0.319 -20.25 1 98.25 230 ILE B N 1
ATOM 3739 C CA . ILE B 1 230 ? 15.531 -0.241 -18.812 1 98.25 230 ILE B CA 1
ATOM 3740 C C . ILE B 1 230 ? 16.5 0.789 -18.219 1 98.25 230 ILE B C 1
ATOM 3742 O O . ILE B 1 230 ? 16.125 1.571 -17.344 1 98.25 230 ILE B O 1
ATOM 3746 N N . GLN B 1 231 ? 17.703 0.782 -18.734 1 96.75 231 GLN B N 1
ATOM 3747 C CA . GLN B 1 231 ? 18.688 1.735 -18.25 1 96.75 231 GLN B CA 1
ATOM 3748 C C . GLN B 1 231 ? 18.219 3.172 -18.453 1 96.75 231 GLN B C 1
ATOM 3750 O O . GLN B 1 231 ? 18.453 4.031 -17.594 1 96.75 231 GLN B O 1
ATOM 3755 N N . ALA B 1 232 ? 17.609 3.432 -19.5 1 97.5 232 ALA B N 1
ATOM 3756 C CA . ALA B 1 232 ? 17.094 4.766 -19.812 1 97.5 232 ALA B CA 1
ATOM 3757 C C . ALA B 1 232 ? 15.891 5.105 -18.938 1 97.5 232 ALA B C 1
ATOM 3759 O O . ALA B 1 232 ? 15.727 6.254 -18.516 1 97.5 232 ALA B O 1
ATOM 3760 N N . ALA B 1 233 ? 15.07 4.16 -18.656 1 98 233 ALA B N 1
ATOM 3761 C CA . ALA B 1 233 ? 13.828 4.375 -17.922 1 98 233 ALA B CA 1
ATOM 3762 C C . ALA B 1 233 ? 14.086 4.492 -16.422 1 98 233 ALA B C 1
ATOM 3764 O O . ALA B 1 233 ? 13.336 5.16 -15.695 1 98 233 ALA B O 1
ATOM 3765 N N . TYR B 1 234 ? 15.086 3.818 -15.961 1 98.06 234 TYR B N 1
ATOM 3766 C CA . TYR B 1 234 ? 15.438 3.799 -14.539 1 98.06 234 TYR B CA 1
ATOM 3767 C C . TYR B 1 234 ? 16.906 4.152 -14.336 1 98.06 234 TYR B C 1
ATOM 3769 O O . TYR B 1 234 ? 17.688 3.324 -13.859 1 98.06 234 TYR B O 1
ATOM 3777 N N . PRO B 1 235 ? 17.25 5.375 -14.555 1 95.88 235 PRO B N 1
ATOM 3778 C CA . PRO B 1 235 ? 18.641 5.781 -14.359 1 95.88 235 PRO B CA 1
ATOM 3779 C C . PRO B 1 235 ? 19.047 5.816 -12.891 1 95.88 235 PRO B C 1
ATOM 3781 O O . PRO B 1 235 ? 18.188 6.02 -12.016 1 95.88 235 PRO B O 1
ATOM 3784 N N . PRO B 1 236 ? 20.312 5.523 -12.664 1 95.12 236 PRO B N 1
ATOM 3785 C CA . PRO B 1 236 ? 20.781 5.676 -11.281 1 95.12 236 PRO B CA 1
ATOM 3786 C C . PRO B 1 236 ? 20.641 7.109 -10.773 1 95.12 236 PRO B C 1
ATOM 3788 O O . PRO B 1 236 ? 20.797 8.062 -11.547 1 95.12 236 PRO B O 1
ATOM 3791 N N . ARG B 1 237 ? 20.391 7.199 -9.484 1 94.31 237 ARG B N 1
ATOM 3792 C CA . ARG B 1 237 ? 20.406 8.492 -8.812 1 94.31 237 ARG B CA 1
ATOM 3793 C C . ARG B 1 237 ? 21.828 8.961 -8.555 1 94.31 237 ARG B C 1
ATOM 3795 O O . ARG B 1 237 ? 22.781 8.203 -8.742 1 94.31 237 ARG B O 1
ATOM 3802 N N . PRO B 1 238 ? 21.906 10.211 -8.078 1 92.25 238 PRO B N 1
ATOM 3803 C CA . PRO B 1 238 ? 23.25 10.734 -7.797 1 92.25 238 PRO B CA 1
ATOM 3804 C C . PRO B 1 238 ? 24.016 9.891 -6.773 1 92.25 238 PRO B C 1
ATOM 3806 O O . PRO B 1 238 ? 25.234 9.805 -6.828 1 92.25 238 PRO B O 1
ATOM 3809 N N . ASP B 1 239 ? 23.375 9.219 -5.953 1 93.88 239 ASP B N 1
ATOM 3810 C CA . ASP B 1 239 ? 24.031 8.414 -4.93 1 93.88 239 ASP B CA 1
ATOM 3811 C C . ASP B 1 239 ? 24.359 7.016 -5.453 1 93.88 239 ASP B C 1
ATOM 3813 O O . ASP B 1 239 ? 24.828 6.156 -4.703 1 93.88 239 ASP B O 1
ATOM 3817 N N . GLY B 1 240 ? 24.016 6.82 -6.688 1 94.69 240 GLY B N 1
ATOM 3818 C CA . GLY B 1 240 ? 24.359 5.562 -7.324 1 94.69 240 GLY B CA 1
ATOM 3819 C C . GLY B 1 240 ? 23.266 4.52 -7.215 1 94.69 240 GLY B C 1
ATOM 3820 O O . GLY B 1 240 ? 23.359 3.447 -7.82 1 94.69 240 GLY B O 1
ATOM 3821 N N . LYS B 1 241 ? 22.234 4.812 -6.48 1 96.5 241 LYS B N 1
ATOM 3822 C CA . LYS B 1 241 ? 21.141 3.873 -6.305 1 96.5 241 LYS B CA 1
ATOM 3823 C C . LYS B 1 241 ? 20.094 4.039 -7.41 1 96.5 241 LYS B C 1
ATOM 3825 O O . LYS B 1 241 ? 20.016 5.094 -8.039 1 96.5 241 LYS B O 1
ATOM 3830 N N . THR B 1 242 ? 19.422 3.035 -7.699 1 97.31 242 THR B N 1
ATOM 3831 C CA . THR B 1 242 ? 18.297 3.053 -8.633 1 97.31 242 THR B CA 1
ATOM 3832 C C . THR B 1 242 ? 16.984 2.824 -7.895 1 97.31 242 THR B C 1
ATOM 3834 O O . THR B 1 242 ? 16.844 1.858 -7.141 1 97.31 242 THR B O 1
ATOM 3837 N N . LEU B 1 243 ? 16.078 3.756 -7.984 1 97.81 243 LEU B N 1
ATOM 3838 C CA . LEU B 1 243 ? 14.75 3.604 -7.395 1 97.81 243 LEU B CA 1
ATOM 3839 C C . LEU B 1 243 ? 13.828 2.809 -8.32 1 97.81 243 LEU B C 1
ATOM 3841 O O . LEU B 1 243 ? 13.703 3.133 -9.5 1 97.81 243 LEU B O 1
ATOM 3845 N N . PHE B 1 244 ? 13.25 1.785 -7.754 1 97.44 244 PHE B N 1
ATOM 3846 C CA . PHE B 1 244 ? 12.391 0.903 -8.531 1 97.44 244 PHE B CA 1
ATOM 3847 C C . PHE B 1 244 ? 11.047 0.704 -7.832 1 97.44 244 PHE B C 1
ATOM 3849 O O . PHE B 1 244 ? 10.906 -0.192 -6.996 1 97.44 244 PHE B O 1
ATOM 3856 N N . PRO B 1 245 ? 9.984 1.558 -8.211 1 97.75 245 PRO B N 1
ATOM 3857 C CA . PRO B 1 245 ? 8.641 1.286 -7.695 1 97.75 245 PRO B CA 1
ATOM 3858 C C . PRO B 1 245 ? 8.062 -0.028 -8.219 1 97.75 245 PRO B C 1
ATOM 3860 O O . PRO B 1 245 ? 8.156 -0.313 -9.414 1 97.75 245 PRO B O 1
ATOM 3863 N N . PHE B 1 246 ? 7.555 -0.861 -7.348 1 97.06 246 PHE B N 1
ATOM 3864 C CA . PHE B 1 246 ? 6.961 -2.137 -7.727 1 97.06 246 PHE B CA 1
ATOM 3865 C C . PHE B 1 246 ? 5.602 -2.32 -7.062 1 97.06 246 PHE B C 1
ATOM 3867 O O . PHE B 1 246 ? 5.508 -2.367 -5.832 1 97.06 246 PHE B O 1
ATOM 3874 N N . ARG B 1 247 ? 4.605 -2.451 -7.914 1 97.88 247 ARG B N 1
ATOM 3875 C CA . ARG B 1 247 ? 3.221 -2.453 -7.453 1 97.88 247 ARG B CA 1
ATOM 3876 C C . ARG B 1 247 ? 2.711 -3.877 -7.262 1 97.88 247 ARG B C 1
ATOM 3878 O O . ARG B 1 247 ? 2.977 -4.754 -8.086 1 97.88 247 ARG B O 1
ATOM 3885 N N . ARG B 1 248 ? 2.008 -4.055 -6.156 1 98.38 248 ARG B N 1
ATOM 3886 C CA . ARG B 1 248 ? 1.373 -5.332 -5.84 1 98.38 248 ARG B CA 1
ATOM 3887 C C . ARG B 1 248 ? -0.09 -5.133 -5.457 1 98.38 248 ARG B C 1
ATOM 3889 O O . ARG B 1 248 ? -0.456 -4.105 -4.887 1 98.38 248 ARG B O 1
ATOM 3896 N N . LEU B 1 249 ? -0.91 -6.102 -5.832 1 98.81 249 LEU B N 1
ATOM 3897 C CA . LEU B 1 249 ? -2.332 -6.145 -5.512 1 98.81 249 LEU B CA 1
ATOM 3898 C C . LEU B 1 249 ? -2.605 -7.137 -4.383 1 98.81 249 LEU B C 1
ATOM 3900 O O . LEU B 1 249 ? -2.117 -8.266 -4.414 1 98.81 249 LEU B O 1
ATOM 3904 N N . PHE B 1 250 ? -3.348 -6.668 -3.398 1 98.81 250 PHE B N 1
ATOM 3905 C CA . PHE B 1 250 ? -3.699 -7.461 -2.227 1 98.81 250 PHE B CA 1
ATOM 3906 C C . PHE B 1 250 ? -5.211 -7.613 -2.107 1 98.81 250 PHE B C 1
ATOM 3908 O O . PHE B 1 250 ? -5.961 -6.688 -2.426 1 98.81 250 PHE B O 1
ATOM 3915 N N . MET B 1 251 ? -5.672 -8.734 -1.612 1 98.69 251 MET B N 1
ATOM 3916 C CA . MET B 1 251 ? -7.086 -8.906 -1.291 1 98.69 251 MET B CA 1
ATOM 3917 C C . MET B 1 251 ? -7.27 -9.883 -0.14 1 98.69 251 MET B C 1
ATOM 3919 O O . MET B 1 251 ? -6.555 -10.891 -0.054 1 98.69 251 MET B O 1
ATOM 3923 N N . VAL B 1 252 ? -8.086 -9.562 0.747 1 98.31 252 VAL B N 1
ATOM 3924 C CA . VAL B 1 252 ? -8.547 -10.406 1.845 1 98.31 252 VAL B CA 1
ATOM 3925 C C . VAL B 1 252 ? -10.07 -10.445 1.859 1 98.31 252 VAL B C 1
ATOM 3927 O O . VAL B 1 252 ? -10.727 -9.414 2 1 98.31 252 VAL B O 1
ATOM 3930 N N . ALA B 1 253 ? -10.586 -11.602 1.666 1 98.25 253 ALA B N 1
ATOM 3931 C CA . ALA B 1 253 ? -12.039 -11.789 1.622 1 98.25 253 ALA B CA 1
ATOM 3932 C C . ALA B 1 253 ? -12.492 -12.805 2.662 1 98.25 253 ALA B C 1
ATOM 3934 O O . ALA B 1 253 ? -12.016 -13.945 2.674 1 98.25 253 ALA B O 1
ATOM 3935 N N . ARG B 1 254 ? -13.328 -12.383 3.537 1 97.75 254 ARG B N 1
ATOM 3936 C CA . ARG B 1 254 ? -13.93 -13.297 4.504 1 97.75 254 ARG B CA 1
ATOM 3937 C C . ARG B 1 254 ? -15.242 -13.859 3.984 1 97.75 254 ARG B C 1
ATOM 3939 O O . ARG B 1 254 ? -16.156 -13.102 3.623 1 97.75 254 ARG B O 1
ATOM 3946 N N . LYS B 1 255 ? -15.297 -15.133 4.008 1 96.94 255 LYS B N 1
ATOM 3947 C CA . LYS B 1 255 ? -16.5 -15.773 3.486 1 96.94 255 LYS B CA 1
ATOM 3948 C C . LYS B 1 255 ? -17.672 -15.578 4.43 1 96.94 255 LYS B C 1
ATOM 3950 O O . LYS B 1 255 ? -17.516 -15.602 5.652 1 96.94 255 LYS B O 1
ATOM 3955 N N . ASP B 1 256 ? -18.859 -15.398 3.896 1 91.5 256 ASP B N 1
ATOM 3956 C CA . ASP B 1 256 ? -20.094 -15.219 4.66 1 91.5 256 ASP B CA 1
ATOM 3957 C C . ASP B 1 256 ? -20.469 -16.5 5.398 1 91.5 256 ASP B C 1
ATOM 3959 O O . ASP B 1 256 ? -20.125 -17.594 4.969 1 91.5 256 ASP B O 1
#

Organism: Paramagnetospirillum magneticum (strain ATCC 700264 / AMB-1) (NCBI:txid342108)

Solvent-accessible surface area (backbone atoms only — not comparable to full-atom values): 27129 Å² total; per-residue (Å²): 65,30,72,33,52,69,64,51,57,52,64,70,34,75,88,42,43,68,54,49,60,54,54,71,69,58,90,64,83,82,45,61,29,34,38,26,43,45,27,51,51,31,67,65,43,53,52,49,34,66,72,34,64,85,24,53,34,33,29,26,24,71,46,66,67,36,45,52,54,22,57,69,72,54,75,92,61,48,76,46,82,41,48,67,72,57,39,36,74,65,47,67,74,25,32,32,40,34,28,55,66,39,66,56,80,42,70,61,54,86,59,46,52,50,34,43,53,65,29,33,31,73,70,11,30,42,36,42,33,24,73,58,42,66,85,39,64,81,38,46,42,44,33,53,30,24,56,70,48,94,49,19,83,72,31,29,69,63,47,67,64,69,55,66,70,57,72,67,57,54,45,69,62,42,48,89,54,30,72,42,74,49,41,35,33,39,32,41,50,41,80,37,64,70,84,59,37,66,54,61,54,35,55,76,48,83,39,40,70,54,55,71,74,41,56,69,69,50,38,53,49,41,50,52,47,34,44,55,53,46,41,71,76,47,52,62,42,97,86,55,35,25,71,46,75,46,32,30,38,38,37,39,34,28,28,82,80,38,68,28,53,67,62,50,56,52,65,69,34,77,87,42,43,68,56,50,59,54,55,70,68,57,90,63,82,83,46,62,29,34,37,26,42,45,27,52,54,31,66,66,44,54,52,49,34,66,72,34,65,84,25,54,32,34,29,25,24,70,48,67,69,34,46,52,54,23,56,69,73,56,76,91,61,46,77,45,84,40,48,68,71,57,40,36,75,65,46,67,76,22,32,31,41,36,28,55,66,38,68,56,80,41,68,61,53,86,59,47,52,52,34,42,53,67,29,33,32,73,69,11,30,43,35,41,34,25,72,57,43,66,83,39,64,83,36,46,42,44,31,52,31,24,56,70,48,95,47,19,83,71,32,29,68,62,45,67,63,68,56,63,72,57,74,65,56,54,44,70,62,41,49,90,55,30,73,41,75,49,42,35,34,39,32,40,48,40,81,37,65,69,83,58,37,66,54,61,55,34,53,78,49,81,38,39,70,54,55,70,73,40,55,70,70,52,36,53,49,40,50,50,47,34,43,55,54,46,43,70,75,47,51,62,43,97,86,54,35,26,72,45,74,46,31,32,39,39,37,40,34,26,29,83

Foldseek 3Di:
DDPPCVLVVVVPDPVCPVVSVLVVPFPDQAWAEEEEAQCFLPPSQVVVCVSHVNHQGEYEEQDPVRPVNNCVVPDRHHYDYDHQQVCLVDNAATQEYEYEAHCFVDADCLPRVLSNLVSYDAQGKYKYKHWPCCPPQLLVLLLVLCCPDPNVVQRNVLSPDTRDDDQVSVCVSAVVFFPDKDKDKDWDWDKAADQLVSLVVCCVPSCVVVCVRDDDPVNVSSSVSSSVSSCVRFPADPVRITIDITMMMIMMGTGD/DDPPCVVVVVCPDPVCVVVSVLVVPFPDQAWAEEEEAQCFLPPSQVVVCVSHVNHQGEYEEQDPVRPVNNCVVPDRHHYDYDHQQVCLVDNAATQEYEYEAHCFVDADCLPRVLSNLVSYDAQGKYKYKHWPCCPPQLLVLLLVLCCPDPNVVQRNVLSPDTRDDDQVSVCVSAVVFFPDKDKDKDKDWDKAADQLVSLVVCCVPSCVVVCVRDDDPVNVSSSVSSSVSSCVRFPADPVRITIDITMMMIMMGTGD

pLDDT: mean 92.46, std 12.94, range [21.89, 98.88]

InterPro domains:
  IPR023149 Trans-aconitate 2-methyltransferase, C-terminal [G3DSA:1.10.150.290] (132-236)
  IPR029063 S-adenosyl-L-methionine-dependent methyltransferase superfamily [G3DSA:3.40.50.150] (8-253)
  IPR029063 S-adenosyl-L-methionine-dependent methyltransferase superfamily [SSF53335] (21-205)
  IPR041698 Methyltransferase domain 25 [PF13649] (34-124)

Secondary structure (DSSP, 8-state):
----HHHHHHHT-GGGHHHHHHHTT------SEEEEET-TTSHHHHHHHHHTTTSEEEEEES-HHHHHHHHHT-SS-EEEE--HHHHHHHPPPEEEEEEES-GGG-S-HHHHHHHHHHTEEEEEEEEEEEE--TTSHHHHHHHHHHHSSTTHHHHHHHHT------HHHHHHHHGGGEEEEEEEEEEEEEEE-SSSHHHHHHHTTTTHHHHHH--HHHHHHHHHHHHHHHHHHSPPPTTS-EEEEEEEEEEEEEE-/----HHHHHHHT-GGGHHHHHHHTT------SEEEEET-TTSHHHHHHHHHTTTSEEEEEES-HHHHHHHHHT-SS-EEEE--HHHHHHHPPPEEEEEEES-GGG-S-HHHHHHHHHHTEEEEEEEEEEEE--TTSHHHHHHHHHHHSSTTHHHHHHHHT------HHHHHHHHGGGEEEEEEEEEEEEEEE-SSSHHHHHHHTTTTHHHHHH--HHHHHHHHHHHHHHHHHHSPPPTTS-EEEEEEEEEEEEEE-

Nearest PDB structures (foldseek):
  2p35-assembly1_A  TM=9.334E-01  e=1.915E-29  Agrobacterium fabrum str. C58
  2p35-assembly1_B  TM=9.270E-01  e=5.180E-29  Agrobacterium fabrum str. C58
  3ccf-assembly1_A  TM=8.208E-01  e=7.886E-17  Trichormus variabilis ATCC 29413
  5dm4-assembly1_A  TM=5.593E-01  e=2.552E-10  Bacillus pumilus ATCC 7061
  5dm2-assembly1_A  TM=4.849E-01  e=1.067E-09  Bacillus pumilus ATCC 7061

Sequence (512 aa):
MAWDPAIYSAFAQPRLRPALDLMARIDLADARRVVDLGCGTGNVTRILKERWADADVIGIDSSPEMLMTARDHGGAVRYLEGDAAGWAENGGEVDILFSNAALHWLDGHDSLFPKLMERVSSGGVLAVQMPHNHYAASHTIMAEAASAGPWAEVLGPLAARFPVGEPSFYYDLLAAHSSHIDIWETEYLHVLEGDNPVVTWTKGTALRPLMTAVDGAWATGFLAEYARRIQAAYPPRPDGKTLFPFRRLFMVARKDMAWDPAIYSAFAQPRLRPALDLMARIDLADARRVVDLGCGTGNVTRILKERWADADVIGIDSSPEMLMTARDHGGAVRYLEGDAAGWAENGGEVDILFSNAALHWLDGHDSLFPKLMERVSSGGVLAVQMPHNHYAASHTIMAEAASAGPWAEVLGPLAARFPVGEPSFYYDLLAAHSSHIDIWETEYLHVLEGDNPVVTWTKGTALRPLMTAVDGAWATGFLAEYARRIQAAYPPRPDGKTLFPFRRLFMVARKD

Radius of gyration: 24.23 Å; Cα contacts (8 Å, |Δi|>4): 921; chains: 2; bounding box: 50×65×65 Å